Protein AF-A0A8W8IZL3-F1 (afdb_monomer)

Nearest PDB structures (foldseek):
  8f19-assembly1_A  TM=2.783E-01  e=1.083E+00  Saccharomyces cerevisiae S288C
  9b3i-assembly1_A  TM=2.124E-01  e=7.007E-01  Saccharomyces cerevisiae
  6hfb-assembly4_D  TM=1.134E-01  e=4.184E+00  Pyrococcus furiosus DSM 3638

Solvent-accessible surface area (backbone atoms only — not comparable to full-atom values): 39488 Å² total; per-residue (Å²): 141,80,86,89,91,83,90,83,90,90,88,88,89,90,81,82,88,85,79,88,83,83,83,82,68,82,67,65,68,55,75,71,63,83,76,70,88,82,84,86,87,81,86,83,81,78,89,73,80,86,48,70,66,59,55,48,54,50,51,50,52,51,50,55,50,51,56,55,50,58,67,62,63,80,74,78,86,88,89,88,86,81,87,88,87,90,86,82,87,85,84,88,87,82,81,86,76,86,74,83,71,80,81,79,74,75,74,49,56,58,71,61,47,42,66,69,61,51,48,66,63,55,52,52,51,46,51,51,41,45,70,77,39,69,93,42,55,64,60,40,53,50,49,55,32,48,53,39,24,63,68,32,30,64,24,82,75,94,53,61,71,52,78,97,53,64,93,55,59,71,42,71,64,48,50,66,70,43,50,52,55,54,49,50,57,58,70,73,48,54,69,69,52,53,41,50,50,50,55,48,45,55,55,50,34,57,50,38,54,69,76,71,34,28,50,62,18,38,49,29,44,47,49,54,50,26,64,73,46,41,63,52,59,58,77,50,47,69,61,53,52,53,52,39,60,76,29,61,92,40,60,61,57,33,44,33,52,53,41,67,50,41,57,21,21,81,80,36,63,60,46,27,48,50,39,38,61,73,59,33,51,73,42,43,73,40,73,93,50,22,61,58,50,52,53,51,52,52,50,46,61,70,72,50,81,75,63,74,84,38,57,50,75,39,46,67,68,60,48,50,52,49,49,44,52,60,49,68,44,82,80,48,55,70,68,59,36,53,54,48,57,71,51,39,64,60,54,52,48,28,35,66,54,43,62,100,83,66,46,49,63,67,47,40,60,64,48,47,79,67,42,47,80,86,50,45,72,67,36,52,65,58,45,53,58,51,50,49,50,26,45,52,73,35,75,63,34,56,58,54,46,63,75,41,36,90,84,33,30,37,28,46,26,51,53,47,47,51,48,62,75,39,33,91,76,46,58,78,62,40,59,60,70,60,51,53,49,50,43,51,54,51,52,52,53,50,51,55,35,43,77,71,68,51,64,81,45,71,33,41,65,54,35,58,52,43,43,52,53,44,52,49,65,70,67,58,68,83,72,60,57,67,59,54,51,49,49,52,53,50,51,53,50,48,53,54,52,47,43,45,70,76,26,99,39,72,88,64,12,66,65,50,44,53,32,52,79,70,45,47,52,61,50,49,53,55,49,48,55,50,51,51,52,53,49,50,52,50,51,55,49,46,71,61,46,50,59,58,53,49,52,54,48,46,70,61,47,50,62,56,52,53,51,48,50,55,51,51,53,52,50,51,51,50,52,53,60,73,42,42,68,59,52,52,52,49,50,53,51,50,52,53,48,53,53,51,47,40,75,73,36,61,71,60,39,53,57,53,50,51,52,49,50,54,50,48,54,53,50,52,56,50,51,51,52,51,51,54,51,51,54,51,52,49,54,51,51,52,54,43,46,59,48,55,74,72,64,62,73,94,47,72,66,61,55,49,50,51,49,51,53,51,50,53,53,51,48,56,53,49,61,56,58,62,68,74,79,115

InterPro domains:
  IPR019308 Transmembrane protein 214 [PF10151] (8-665)
  IPR019308 Transmembrane protein 214 [PTHR13448] (7-617)

Secondary structure (DSSP, 8-state):
-----------------PPPPPPPPTTHHHHTTTT-PPPPP-SPPP-----HHHHHHHHHHHHHHHHHHHHHHTT-------------------PPP------------HHHHHHT--HHHHHHHHHHHHHHSTT-HHHHHHHHHHHHHHHHTT-----TT-TTS-TTTTGGGS-HHHHHHHHHHHHHS-HHHHHHHHHHHHHHHHHHHHHT--SHHHHHHHHHHHHH-GGGGSTTHHHHHHHHHHHTT-HHHHHHHHHHHHGGGGT-HHHHHHHIIIIIHHHTTSTTTHHHHHHHHHHHHHH---GGGGTT-S-HHHHHHHHHHHHT-TTS-HHHHHHHHHHHHHHHHHHTTS-TTTHHHHHHHHHHTT--TT--HHHHHHHHHHHHHHHHH-TTHHHHHHHHGGG-HHHHHHHHHHHHHSHHHHTTTS-HHHHHHHHHHHHHHHHHHHHTT-TTSTTHHHHHHHHHHHHHHHH-----HHHHHHHHHHHHHHHHHHHHHHSSSGGG-HHHHHHHHTTHHHHHHHHHHHHHHHHHHHHHHHHHHHHHHHHHHHHHHHHHHHHHHHHHHHHHHHHHHHTHHHHHHHHHHHHHHHHHHHHH-HHHHHHHHHHHHHHHHHHHHHHHHHHHHHHHHHHHHHHHIIIIIHH----HHHHHHHHHHHHHHHHHHHHHHGGG--

Structure (mmCIF, N/CA/C/O backbone):
data_AF-A0A8W8IZL3-F1
#
_entry.id   AF-A0A8W8IZL3-F1
#
loop_
_atom_site.group_PDB
_atom_site.id
_atom_site.type_symbol
_atom_site.label_atom_id
_atom_site.label_alt_id
_atom_site.label_comp_id
_atom_site.label_asym_id
_atom_site.label_entity_id
_atom_site.label_seq_id
_atom_site.pdbx_PDB_ins_code
_atom_site.Cartn_x
_atom_site.Cartn_y
_atom_site.Cartn_z
_atom_site.occupancy
_atom_site.B_iso_or_equiv
_atom_site.auth_seq_id
_atom_site.auth_comp_id
_atom_site.auth_asym_id
_atom_site.auth_atom_id
_atom_site.pdbx_PDB_model_num
ATOM 1 N N . MET A 1 1 ? 20.128 43.482 61.074 1.00 32.09 1 MET A N 1
ATOM 2 C CA . MET A 1 1 ? 21.275 44.368 61.376 1.00 32.09 1 MET A CA 1
ATOM 3 C C . MET A 1 1 ? 22.000 43.708 62.544 1.00 32.09 1 MET A C 1
ATOM 5 O O . MET A 1 1 ? 21.309 43.408 63.503 1.00 32.09 1 MET A O 1
ATOM 9 N N . THR A 1 2 ? 23.278 43.331 62.495 1.00 29.78 2 THR A N 1
ATOM 10 C CA . THR A 1 2 ? 24.393 43.746 61.617 1.00 29.78 2 THR A CA 1
ATOM 11 C C . THR A 1 2 ? 25.266 42.569 61.126 1.00 29.78 2 THR A C 1
ATOM 13 O O . THR A 1 2 ? 25.444 41.579 61.823 1.00 29.78 2 THR A O 1
ATOM 16 N N . SER A 1 3 ? 25.778 42.724 59.897 1.00 27.72 3 SER A N 1
ATOM 17 C CA . SER A 1 3 ? 27.113 42.367 59.366 1.00 27.72 3 SER A CA 1
ATOM 18 C C . SER A 1 3 ? 28.039 41.435 60.172 1.00 27.72 3 SER A C 1
ATOM 20 O O . SER A 1 3 ? 28.447 41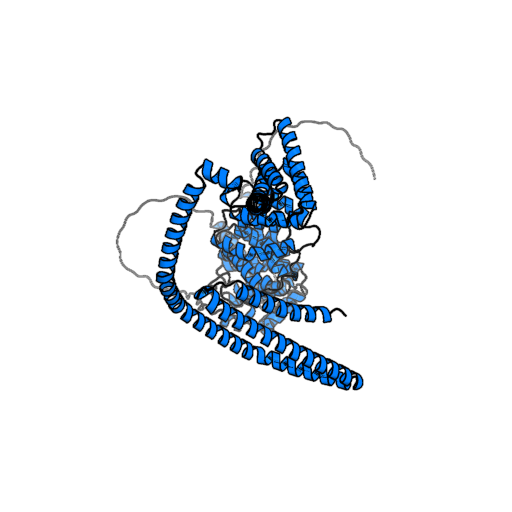.786 61.269 1.00 27.72 3 SER A O 1
ATOM 22 N N . THR A 1 4 ? 28.373 40.224 59.693 1.00 33.75 4 THR A N 1
ATOM 23 C CA . THR A 1 4 ? 29.357 39.847 58.629 1.00 33.75 4 THR A CA 1
ATOM 24 C C . THR A 1 4 ? 30.842 39.911 59.016 1.00 33.75 4 THR A C 1
ATOM 26 O O . THR A 1 4 ? 31.387 41.004 59.139 1.00 33.75 4 THR A O 1
ATOM 29 N N . ALA A 1 5 ? 31.522 38.755 58.990 1.00 29.02 5 ALA A N 1
ATOM 30 C CA . ALA A 1 5 ? 32.938 38.634 58.609 1.00 29.02 5 ALA A CA 1
ATOM 31 C C . ALA A 1 5 ? 33.285 37.203 58.126 1.00 29.02 5 ALA A C 1
ATOM 33 O O . ALA A 1 5 ? 32.922 36.212 58.756 1.00 29.02 5 ALA A O 1
ATOM 34 N N . SER A 1 6 ? 33.998 37.093 57.002 1.00 36.72 6 SER A N 1
ATOM 35 C CA . SER A 1 6 ? 34.707 35.900 56.485 1.00 36.72 6 SER A CA 1
ATOM 36 C C . SER A 1 6 ? 35.803 36.414 55.535 1.00 36.72 6 SER A C 1
ATOM 38 O O . SER A 1 6 ? 35.517 37.378 54.817 1.00 36.72 6 SER A O 1
ATOM 40 N N . PRO A 1 7 ? 37.052 35.891 55.558 1.00 43.69 7 PRO A N 1
ATOM 41 C CA . PRO A 1 7 ? 37.472 34.732 54.732 1.00 43.69 7 PRO A CA 1
ATOM 42 C C . PRO A 1 7 ? 38.509 33.831 55.497 1.00 43.69 7 PRO A C 1
ATOM 44 O O . PRO A 1 7 ? 38.447 33.833 56.719 1.00 43.69 7 PRO A O 1
ATOM 47 N N . HIS A 1 8 ? 39.443 33.009 54.963 1.00 30.61 8 HIS A N 1
ATOM 48 C CA . HIS A 1 8 ? 39.936 32.721 53.598 1.00 30.61 8 HIS A CA 1
ATOM 49 C C . HIS A 1 8 ? 40.542 31.282 53.476 1.00 30.61 8 HIS A C 1
ATOM 51 O O . HIS A 1 8 ? 41.447 30.947 54.223 1.00 30.61 8 HIS A O 1
ATOM 57 N N . TRP A 1 9 ? 40.024 30.477 52.533 1.00 29.19 9 TRP A N 1
ATOM 58 C CA . TRP A 1 9 ? 40.618 29.381 51.710 1.00 29.19 9 TRP A CA 1
ATOM 59 C C . TRP A 1 9 ? 41.798 28.465 52.139 1.00 29.19 9 TRP A C 1
ATOM 61 O O . TRP A 1 9 ? 42.863 28.946 52.496 1.00 29.19 9 TRP A O 1
ATOM 71 N N . GLU A 1 10 ? 41.684 27.166 51.777 1.00 27.61 10 GLU A N 1
ATOM 72 C CA . GLU A 1 10 ? 42.703 26.421 50.984 1.00 27.61 10 GLU A CA 1
ATOM 73 C C . GLU A 1 10 ? 42.078 25.247 50.161 1.00 27.61 10 GLU A C 1
ATOM 75 O O . GLU A 1 10 ? 40.933 24.852 50.393 1.00 27.61 10 GLU A O 1
ATOM 80 N N . VAL A 1 11 ? 42.804 24.729 49.153 1.00 34.41 11 VAL A N 1
ATOM 81 C CA . VAL A 1 11 ? 42.437 23.724 48.114 1.00 34.41 11 VAL A CA 1
ATOM 82 C C . VAL A 1 11 ? 43.750 22.998 47.684 1.00 34.41 11 VAL A C 1
ATOM 84 O O . VAL A 1 11 ? 44.806 23.591 47.843 1.00 34.41 11 VAL A O 1
ATOM 87 N N . VAL A 1 12 ? 43.875 21.773 47.131 1.00 31.30 12 VAL A N 1
ATOM 88 C CA . VAL A 1 12 ? 43.027 20.890 46.290 1.00 31.30 12 VAL A CA 1
ATOM 89 C C . VAL A 1 12 ? 43.443 19.407 46.472 1.00 31.30 12 VAL A C 1
ATOM 91 O O . VAL A 1 12 ? 44.615 19.131 46.705 1.00 31.30 12 VAL A O 1
ATOM 94 N N . GLY A 1 13 ? 42.559 18.424 46.216 1.00 27.67 13 GLY A N 1
ATOM 95 C CA . GLY A 1 13 ? 42.992 17.025 46.005 1.00 27.67 13 GLY A CA 1
ATOM 96 C C . GLY A 1 13 ? 41.948 16.076 45.385 1.00 27.67 13 GLY A C 1
ATOM 97 O O . GLY A 1 13 ? 40.943 15.759 46.011 1.00 27.67 13 GLY A O 1
ATOM 98 N N . LYS A 1 14 ? 42.186 15.568 44.161 1.00 31.62 14 LYS A N 1
ATOM 99 C CA . LYS A 1 14 ? 41.361 14.520 43.506 1.00 31.62 14 LYS A CA 1
ATOM 100 C C . LYS A 1 14 ? 41.957 13.120 43.729 1.00 31.62 14 LYS A C 1
ATOM 102 O O . LYS A 1 14 ? 43.124 12.920 43.411 1.00 31.62 14 LYS A O 1
ATOM 107 N N . GLY A 1 15 ? 41.152 12.113 44.106 1.00 26.86 15 GLY A N 1
ATOM 108 C CA . GLY A 1 15 ? 41.644 10.722 44.158 1.00 26.86 15 GLY A CA 1
ATOM 109 C C . GLY A 1 15 ? 40.639 9.591 44.463 1.00 26.86 15 GLY A C 1
ATOM 110 O O . GLY A 1 15 ? 40.450 9.238 45.613 1.00 26.86 15 GLY A O 1
ATOM 111 N N . LYS A 1 16 ? 40.119 8.944 43.403 1.00 25.67 16 LYS A N 1
ATOM 112 C CA . LYS A 1 16 ? 39.653 7.528 43.301 1.00 25.67 16 LYS A CA 1
ATOM 113 C C . LYS A 1 16 ? 38.610 6.932 44.293 1.00 25.67 16 LYS A C 1
ATOM 115 O O . LYS A 1 16 ? 38.909 6.608 45.430 1.00 25.67 16 LYS A O 1
ATOM 120 N N . LYS A 1 17 ? 37.469 6.523 43.702 1.00 33.47 17 LYS A N 1
ATOM 121 C CA . LYS A 1 17 ? 36.642 5.312 43.974 1.00 33.47 17 LYS A CA 1
ATOM 122 C C . LYS A 1 17 ? 36.338 4.929 45.444 1.00 33.47 17 LYS A C 1
ATOM 124 O O . LYS A 1 17 ? 37.098 4.176 46.047 1.00 33.47 17 LYS A O 1
ATOM 129 N N . SER A 1 18 ? 35.128 5.235 45.927 1.00 29.11 18 SER A N 1
ATOM 130 C CA . SER A 1 18 ? 34.517 4.536 47.077 1.00 29.11 18 SER A CA 1
ATOM 131 C C . SER A 1 18 ? 33.506 3.459 46.638 1.00 29.11 18 SER A C 1
ATOM 133 O O . SER A 1 18 ? 32.983 3.481 45.522 1.00 29.11 18 SER A O 1
ATOM 135 N N . LYS A 1 19 ? 33.287 2.466 47.511 1.00 31.59 19 LYS A N 1
ATOM 136 C CA . LYS A 1 19 ? 32.363 1.335 47.316 1.00 31.59 19 LYS A CA 1
ATOM 137 C C . LYS A 1 19 ? 30.987 1.618 47.939 1.00 31.59 19 LYS A C 1
ATOM 139 O O . LYS A 1 19 ? 30.849 2.459 48.820 1.00 31.59 19 LYS A O 1
ATOM 144 N N . ILE A 1 20 ? 30.000 0.843 47.491 1.00 33.03 20 ILE A N 1
ATOM 145 C CA . ILE A 1 20 ? 28.616 0.769 47.988 1.00 33.03 20 ILE A CA 1
ATOM 146 C C . ILE A 1 20 ? 28.566 0.589 49.525 1.00 33.03 20 ILE A C 1
ATOM 148 O O . ILE A 1 20 ? 29.239 -0.316 50.025 1.00 33.03 20 ILE A O 1
ATOM 152 N N . PRO A 1 21 ? 27.735 1.349 50.270 1.00 34.91 21 PRO A N 1
ATOM 153 C CA . PRO A 1 21 ? 27.419 1.056 51.669 1.00 34.91 21 PRO A CA 1
ATOM 154 C C . PRO A 1 21 ? 26.414 -0.101 51.790 1.00 34.91 21 PRO A C 1
ATOM 156 O O . PRO A 1 21 ? 25.404 -0.142 51.087 1.00 34.91 21 PRO A O 1
ATOM 159 N N . THR A 1 22 ? 26.660 -1.031 52.710 1.00 36.97 22 THR A N 1
ATOM 160 C CA . THR A 1 22 ? 25.746 -2.139 53.038 1.00 36.97 22 THR A CA 1
ATOM 161 C C . THR A 1 22 ? 24.501 -1.668 53.805 1.00 36.97 22 THR A C 1
ATOM 163 O O . THR A 1 22 ? 24.628 -0.819 54.688 1.00 36.97 22 THR A O 1
ATOM 166 N N . PRO A 1 23 ? 23.305 -2.234 53.545 1.00 39.16 23 PRO A N 1
ATOM 167 C CA . PRO A 1 23 ? 22.085 -1.875 54.265 1.00 39.16 23 PRO A CA 1
ATOM 168 C C . PRO A 1 23 ? 22.016 -2.485 55.676 1.00 39.16 23 PRO A C 1
ATOM 170 O O . PRO A 1 23 ? 22.427 -3.622 55.904 1.00 39.16 23 PRO A O 1
ATOM 173 N N . VAL A 1 24 ? 21.429 -1.724 56.604 1.00 44.66 24 VAL A N 1
ATOM 174 C CA . VAL A 1 24 ? 21.254 -2.067 58.028 1.00 44.66 24 VAL A CA 1
ATOM 175 C C . VAL A 1 24 ? 20.336 -3.284 58.232 1.00 44.66 24 VAL A C 1
ATOM 177 O O . VAL A 1 24 ? 19.382 -3.507 57.482 1.00 44.66 24 VAL A O 1
ATOM 180 N N . SER A 1 25 ? 20.622 -4.068 59.276 1.00 47.12 25 SER A N 1
ATOM 181 C CA . SER A 1 25 ? 19.934 -5.322 59.599 1.00 47.12 25 SER A CA 1
ATOM 182 C C . SER A 1 25 ? 18.458 -5.146 59.990 1.00 47.12 25 SER A C 1
ATOM 184 O O . SER A 1 25 ? 18.037 -4.170 60.609 1.00 47.12 25 SER A O 1
ATOM 186 N N . ARG A 1 26 ? 17.655 -6.171 59.680 1.00 46.00 26 ARG A N 1
ATOM 187 C CA . ARG A 1 26 ? 16.194 -6.227 59.881 1.00 46.00 26 ARG A CA 1
ATOM 188 C C . ARG A 1 26 ? 15.758 -6.196 61.359 1.00 46.00 26 ARG A C 1
ATOM 190 O O . ARG A 1 26 ? 14.568 -6.039 61.621 1.00 46.00 26 ARG A O 1
ATOM 197 N N . GLY A 1 27 ? 16.688 -6.367 62.303 1.00 51.66 27 GLY A N 1
ATOM 198 C CA . GLY A 1 27 ? 16.414 -6.414 63.745 1.00 51.66 27 GLY A CA 1
ATOM 199 C C . GLY A 1 27 ? 16.100 -5.053 64.376 1.00 51.66 27 GLY A C 1
ATOM 200 O O . GLY A 1 27 ? 15.169 -4.950 65.172 1.00 51.66 27 GLY A O 1
ATOM 201 N N . GLU A 1 28 ? 16.816 -3.994 63.994 1.00 49.75 28 GLU A N 1
ATOM 202 C CA . GLU A 1 28 ? 16.720 -2.689 64.673 1.00 49.75 28 GLU A CA 1
ATOM 203 C C . GLU A 1 28 ? 15.418 -1.945 64.349 1.00 49.75 28 GLU A C 1
ATOM 205 O O . GLU A 1 28 ? 14.858 -1.270 65.209 1.00 49.75 28 GLU A O 1
ATOM 210 N N . ARG A 1 29 ? 14.844 -2.166 63.158 1.00 50.16 29 ARG A N 1
ATOM 211 C CA . ARG A 1 29 ? 13.538 -1.593 62.786 1.00 50.16 29 ARG A CA 1
ATOM 212 C C . ARG A 1 29 ? 12.359 -2.126 63.605 1.00 50.16 29 ARG A C 1
ATOM 214 O O . ARG A 1 29 ? 11.333 -1.458 63.636 1.00 50.16 29 ARG A O 1
ATOM 221 N N . LYS A 1 30 ? 12.464 -3.295 64.255 1.00 48.78 30 LYS A N 1
ATOM 222 C CA . LYS A 1 30 ? 11.371 -3.811 65.102 1.00 48.78 30 LYS A CA 1
ATOM 223 C C . LYS A 1 30 ? 11.263 -3.065 66.433 1.00 48.78 30 LYS A C 1
ATOM 225 O O . LYS A 1 30 ? 10.156 -2.743 66.841 1.00 48.78 30 LYS A O 1
ATOM 230 N N . LYS A 1 31 ? 12.391 -2.709 67.059 1.00 50.41 31 LYS A N 1
ATOM 231 C CA . LYS A 1 31 ? 12.401 -2.011 68.360 1.00 50.41 31 LYS A CA 1
ATOM 232 C C . LYS A 1 31 ? 11.875 -0.570 68.310 1.00 50.41 31 LYS A C 1
ATOM 234 O O . LYS A 1 31 ? 11.581 -0.011 69.357 1.00 50.41 31 LYS A O 1
ATOM 239 N N . LEU A 1 32 ? 11.748 0.025 67.120 1.00 46.88 32 LEU A N 1
ATOM 240 C CA . LEU A 1 32 ? 11.253 1.396 66.944 1.00 46.88 32 LEU A CA 1
ATOM 241 C C . LEU A 1 32 ? 9.722 1.491 66.768 1.00 46.88 32 LEU A C 1
ATOM 243 O O . LEU A 1 32 ? 9.189 2.594 66.738 1.00 46.88 32 LEU A O 1
ATOM 247 N N . VAL A 1 33 ? 9.020 0.361 66.611 1.00 51.94 33 VAL A N 1
ATOM 248 C CA . VAL A 1 33 ? 7.571 0.329 66.311 1.00 51.94 33 VAL A CA 1
ATOM 249 C C . VAL A 1 33 ? 6.720 0.041 67.554 1.00 51.94 33 VAL A C 1
ATOM 251 O O . VAL A 1 33 ? 5.600 0.535 67.645 1.00 51.94 33 VAL A O 1
ATOM 254 N N . ASP A 1 34 ? 7.258 -0.671 68.547 1.00 47.38 34 ASP A N 1
ATOM 255 C CA . ASP A 1 34 ? 6.534 -1.044 69.778 1.00 47.38 34 ASP A CA 1
ATOM 256 C C . ASP A 1 34 ? 6.329 0.125 70.776 1.00 47.38 34 ASP A C 1
ATOM 258 O O . ASP A 1 34 ? 5.779 -0.073 71.856 1.00 47.38 34 ASP A O 1
ATOM 262 N N . GLY A 1 35 ? 6.771 1.346 70.440 1.00 46.81 35 GLY A N 1
ATOM 263 C CA . GLY A 1 35 ? 6.828 2.497 71.355 1.00 46.81 35 GLY A CA 1
ATOM 264 C C . GLY A 1 35 ? 5.778 3.602 71.166 1.00 46.81 35 GLY A C 1
ATOM 265 O O . GLY A 1 35 ? 5.921 4.651 71.789 1.00 46.81 35 GLY A O 1
ATOM 266 N N . MET A 1 36 ? 4.764 3.436 70.305 1.00 37.34 36 MET A N 1
ATOM 267 C CA . MET A 1 36 ? 3.754 4.483 70.047 1.00 37.34 36 MET A CA 1
ATOM 268 C C . MET A 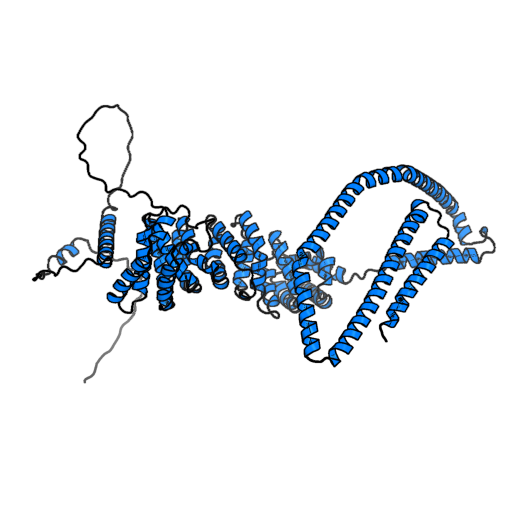1 36 ? 2.398 4.198 70.728 1.00 37.34 36 MET A C 1
ATOM 270 O O . MET A 1 36 ? 1.897 3.074 70.631 1.00 37.34 36 MET A O 1
ATOM 274 N N . PRO A 1 37 ? 1.773 5.194 71.392 1.00 34.50 37 PRO A N 1
ATOM 275 C CA . PRO A 1 37 ? 0.512 5.004 72.107 1.00 34.50 37 PRO A CA 1
ATOM 276 C C . PRO A 1 37 ? -0.683 4.861 71.152 1.00 34.50 37 PRO A C 1
ATOM 278 O O . PRO A 1 37 ? -0.765 5.527 70.119 1.00 34.50 37 PRO A O 1
ATOM 281 N N . LYS A 1 38 ? -1.637 3.999 71.522 1.00 33.19 38 LYS A N 1
ATOM 282 C CA . LYS A 1 38 ? -2.915 3.825 70.815 1.00 33.19 38 LYS A CA 1
ATOM 283 C C . LYS A 1 38 ? -3.965 4.781 71.378 1.00 33.19 38 LYS A C 1
ATOM 285 O O . LYS A 1 38 ? -4.075 4.917 72.591 1.00 33.19 38 LYS A O 1
ATOM 290 N N . VAL A 1 39 ? -4.761 5.378 70.495 1.00 33.31 39 VAL A N 1
ATOM 291 C CA . VAL A 1 39 ? -5.956 6.156 70.858 1.00 33.31 39 VAL A CA 1
ATOM 292 C C . VAL A 1 39 ? -7.161 5.216 70.913 1.00 33.31 39 VAL A C 1
ATOM 294 O O . VAL A 1 39 ? -7.345 4.393 70.014 1.00 33.31 39 VAL A O 1
ATOM 297 N N . GLU A 1 40 ? -7.969 5.323 71.966 1.00 30.75 40 GLU A N 1
ATOM 298 C CA . GLU A 1 40 ? -9.221 4.575 72.111 1.00 30.75 40 GLU A CA 1
ATOM 299 C C . GLU A 1 40 ? -10.346 5.208 71.276 1.00 30.75 40 GLU A C 1
ATOM 301 O O . GLU A 1 40 ? -10.502 6.428 71.244 1.00 30.75 40 GLU A O 1
ATOM 306 N N . HIS A 1 41 ? -11.163 4.376 70.625 1.00 31.86 41 HIS A N 1
ATOM 307 C CA . HIS A 1 41 ? -12.401 4.814 69.978 1.00 31.86 41 HIS A CA 1
ATOM 308 C C . HIS A 1 41 ? -13.590 4.606 70.922 1.00 31.86 41 HIS A C 1
ATOM 310 O O . HIS A 1 41 ? -13.892 3.473 71.293 1.00 31.86 41 HIS A O 1
ATOM 316 N N . TYR A 1 42 ? -14.301 5.690 71.235 1.00 33.25 42 TYR A N 1
ATOM 317 C CA . TYR A 1 42 ? -15.631 5.656 71.848 1.00 33.25 42 TYR A CA 1
ATOM 318 C C . TYR A 1 42 ? -16.724 6.010 70.825 1.00 33.25 42 TYR A C 1
ATOM 320 O O . TYR A 1 42 ? -16.460 6.695 69.839 1.00 33.25 42 TYR A O 1
ATOM 328 N N . ALA A 1 43 ? -17.953 5.591 71.152 1.00 30.34 43 ALA A N 1
ATOM 329 C CA . ALA A 1 43 ? -19.221 5.725 70.417 1.00 30.34 43 ALA A CA 1
ATOM 330 C C . ALA A 1 43 ? -19.477 4.697 69.280 1.00 30.34 43 ALA A C 1
ATOM 332 O O . ALA A 1 43 ? -18.586 4.405 68.482 1.00 30.34 43 ALA A O 1
ATOM 333 N N . PRO A 1 44 ? -20.697 4.115 69.207 1.00 40.22 44 PRO A N 1
ATOM 334 C CA . PRO A 1 44 ? -21.035 3.073 68.241 1.00 40.22 44 PRO A CA 1
ATOM 335 C C . PRO A 1 44 ? -21.328 3.652 66.851 1.00 40.22 44 PRO A C 1
ATOM 337 O O . PRO A 1 44 ? -22.000 4.674 66.716 1.00 40.22 44 PRO A O 1
ATOM 340 N N . ALA A 1 45 ? -20.868 2.959 65.810 1.00 31.12 45 ALA A N 1
ATOM 341 C CA . ALA A 1 45 ? -21.149 3.334 64.430 1.00 31.12 45 ALA A CA 1
ATOM 342 C C . ALA A 1 45 ? -22.644 3.185 64.099 1.00 31.12 45 ALA A C 1
ATOM 344 O O . ALA A 1 45 ? -23.247 2.136 64.344 1.00 31.12 45 ALA A O 1
ATOM 345 N N . LEU A 1 46 ? -23.216 4.218 63.478 1.00 34.03 46 LEU A N 1
ATOM 346 C CA . LEU A 1 46 ? -24.479 4.113 62.748 1.00 34.03 46 LEU A CA 1
ATOM 347 C C . LEU A 1 46 ? -24.335 3.054 61.642 1.00 34.03 46 LEU A C 1
ATOM 349 O O . LEU A 1 46 ? -23.294 2.977 60.988 1.00 34.03 46 LEU A O 1
ATOM 353 N N . GLN A 1 47 ? -25.372 2.243 61.415 1.00 39.16 47 GLN A N 1
ATOM 354 C CA . GLN A 1 47 ? -25.388 1.312 60.284 1.00 39.16 47 GLN A CA 1
ATOM 355 C C . GLN A 1 47 ? -25.501 2.083 58.964 1.00 39.16 47 GLN A C 1
ATOM 357 O O . GLN A 1 47 ? -26.597 2.422 58.520 1.00 39.16 47 GLN A O 1
ATOM 362 N N . GLU A 1 48 ? -24.369 2.325 58.311 1.00 40.75 48 GLU A N 1
ATOM 363 C CA . GLU A 1 48 ? -24.351 2.748 56.913 1.00 40.75 48 GLU A CA 1
ATOM 364 C C . GLU A 1 48 ? -24.825 1.603 56.005 1.00 40.75 48 GLU A C 1
ATOM 366 O O . GLU A 1 48 ? -24.328 0.475 56.080 1.00 40.75 48 GLU A O 1
ATOM 371 N N . SER A 1 49 ? -25.775 1.884 55.110 1.00 39.34 49 SER A N 1
ATOM 372 C CA . SER A 1 49 ? -26.176 0.931 54.073 1.00 39.34 49 SER A CA 1
ATOM 373 C C . SER A 1 49 ? -24.986 0.629 53.157 1.00 39.34 49 SER A C 1
ATOM 375 O O . SER A 1 49 ? -24.436 1.544 52.541 1.00 39.34 49 SER A O 1
ATOM 377 N N . SER A 1 50 ? -24.602 -0.645 53.042 1.00 38.34 50 SER A N 1
ATOM 378 C CA . SER A 1 50 ? -23.448 -1.084 52.250 1.00 38.34 50 SER A CA 1
ATOM 379 C C . SER A 1 50 ? -23.612 -0.765 50.760 1.00 38.34 50 SER A C 1
ATOM 381 O O . SER A 1 50 ? -24.226 -1.512 49.997 1.00 38.34 50 SER A O 1
ATOM 383 N N . THR A 1 51 ? -23.012 0.338 50.317 1.00 59.75 51 THR A N 1
ATOM 384 C CA . THR A 1 51 ? -22.911 0.669 48.893 1.00 59.75 51 THR A CA 1
ATOM 385 C C . THR A 1 51 ? -21.922 -0.268 48.189 1.00 59.75 51 THR A C 1
ATOM 387 O O . THR A 1 51 ? -20.948 -0.747 48.778 1.00 59.75 51 THR A O 1
ATOM 390 N N . LEU A 1 52 ? -22.140 -0.520 46.894 1.00 56.50 52 LEU A N 1
ATOM 391 C CA . LEU A 1 52 ? -21.259 -1.359 46.063 1.00 56.50 52 LEU A CA 1
ATOM 392 C C . LEU A 1 52 ? -19.800 -0.865 46.041 1.00 56.50 52 LEU A C 1
ATOM 394 O O . LEU A 1 52 ? -18.877 -1.673 45.938 1.00 56.50 52 LEU A O 1
ATOM 398 N N . PHE A 1 53 ? -19.586 0.440 46.220 1.00 49.12 53 PHE A N 1
ATOM 399 C CA . PHE A 1 53 ? -18.263 1.049 46.350 1.00 49.12 53 PHE A CA 1
ATOM 400 C C . PHE A 1 53 ? -17.486 0.532 47.574 1.00 49.12 53 PHE A C 1
ATOM 402 O O . PHE A 1 53 ? -16.296 0.233 47.466 1.00 49.12 53 PHE A O 1
ATOM 409 N N . ASN A 1 54 ? -18.159 0.317 48.711 1.00 57.91 54 ASN A N 1
ATOM 410 C CA . ASN A 1 54 ? -17.532 -0.271 49.898 1.00 57.91 54 ASN A CA 1
ATOM 411 C C . ASN A 1 54 ? -17.128 -1.734 49.649 1.00 57.91 54 ASN A C 1
ATOM 413 O O . ASN A 1 54 ? -16.045 -2.147 50.057 1.00 57.91 54 ASN A O 1
ATOM 417 N N . VAL A 1 55 ? -17.932 -2.497 48.896 1.00 64.81 55 VAL A N 1
ATOM 418 C CA . VAL A 1 55 ? -17.580 -3.867 48.469 1.00 64.81 55 VAL A CA 1
ATOM 419 C C . VAL A 1 55 ? -16.363 -3.865 47.534 1.00 64.81 55 VAL A C 1
ATOM 421 O O . VAL A 1 55 ? -15.504 -4.742 47.647 1.00 64.81 55 VAL A O 1
ATOM 424 N N . PHE A 1 56 ? -16.248 -2.875 46.642 1.00 58.44 56 PHE A N 1
ATOM 425 C CA . PHE A 1 56 ? -15.079 -2.704 45.775 1.00 58.44 56 PHE A CA 1
ATOM 426 C C . PHE A 1 56 ? -13.813 -2.382 46.583 1.00 58.44 56 PHE A C 1
ATOM 428 O O . PHE A 1 56 ? -12.829 -3.113 46.472 1.00 58.44 56 PHE A O 1
ATOM 435 N N . LEU A 1 57 ? -13.858 -1.366 47.454 1.00 62.34 57 LEU A N 1
ATOM 436 C CA . LEU A 1 57 ? -12.754 -1.008 48.353 1.00 62.34 57 LEU A CA 1
ATOM 437 C C . LEU A 1 57 ? -12.324 -2.187 49.235 1.00 62.34 57 LEU A C 1
ATOM 439 O O . LEU A 1 57 ? -11.132 -2.426 49.427 1.00 62.34 57 LEU A O 1
ATOM 443 N N . GLU A 1 58 ? -13.275 -2.964 49.754 1.00 67.56 58 GLU A N 1
ATOM 444 C CA . GLU A 1 58 ? -12.964 -4.124 50.584 1.00 67.56 58 GLU A CA 1
ATOM 445 C C . GLU A 1 58 ? -12.350 -5.274 49.763 1.00 67.56 58 GLU A C 1
ATOM 447 O O . GLU A 1 58 ? -11.414 -5.926 50.234 1.00 67.56 58 GLU A O 1
ATOM 452 N N . LYS A 1 59 ? -12.806 -5.497 48.518 1.00 66.56 59 LYS A N 1
ATOM 453 C CA . LYS A 1 59 ? -12.204 -6.452 47.565 1.00 66.56 59 LYS A CA 1
ATOM 454 C C . LYS A 1 59 ? -10.779 -6.028 47.194 1.00 66.56 59 LYS A C 1
ATOM 456 O O . LYS A 1 59 ? -9.881 -6.870 47.193 1.00 66.56 59 LYS A O 1
ATOM 461 N N . GLU A 1 60 ? -10.545 -4.738 46.964 1.00 60.41 60 GLU A N 1
ATOM 462 C CA . GLU A 1 60 ? -9.224 -4.184 46.659 1.00 60.41 60 GLU A CA 1
ATOM 463 C C . GLU A 1 60 ? -8.274 -4.292 47.865 1.00 60.41 60 GLU A C 1
ATOM 465 O O . GLU A 1 60 ? -7.151 -4.784 47.729 1.00 60.41 60 GLU A O 1
ATOM 470 N N . ARG A 1 61 ? -8.744 -3.967 49.079 1.00 66.31 61 ARG A N 1
ATOM 471 C CA . ARG A 1 61 ? -7.971 -4.115 50.326 1.00 66.31 61 ARG A CA 1
ATOM 472 C C . ARG A 1 61 ? -7.622 -5.579 50.619 1.00 66.31 61 ARG A C 1
ATOM 474 O O . ARG A 1 61 ? -6.480 -5.876 50.973 1.00 66.31 61 ARG A O 1
ATOM 481 N N . LYS A 1 62 ? -8.564 -6.507 50.407 1.00 66.44 62 LYS A N 1
ATOM 482 C CA . LYS A 1 62 ? -8.327 -7.963 50.489 1.00 66.44 62 LYS A CA 1
ATOM 483 C C . LYS A 1 62 ? -7.310 -8.430 49.439 1.00 66.44 62 LYS A C 1
ATOM 485 O O . LYS A 1 62 ? -6.437 -9.236 49.756 1.00 66.44 62 LYS A O 1
ATOM 490 N N . GLN A 1 63 ? -7.352 -7.891 48.219 1.00 59.25 63 GLN A N 1
ATOM 491 C CA . GLN A 1 63 ? -6.397 -8.230 47.158 1.00 59.25 63 GLN A CA 1
ATOM 492 C C . GLN A 1 63 ? -4.982 -7.679 47.437 1.00 59.25 63 GLN A C 1
ATOM 494 O O . GLN A 1 63 ? -3.994 -8.364 47.166 1.00 59.25 63 GLN A O 1
ATOM 499 N N . GLN A 1 64 ? -4.858 -6.492 48.041 1.00 61.53 64 GLN A N 1
ATOM 500 C CA . GLN A 1 64 ? -3.573 -5.959 48.516 1.00 61.53 64 GLN A CA 1
ATOM 501 C C . GLN A 1 64 ? -2.978 -6.820 49.646 1.00 61.53 64 GLN A C 1
ATOM 503 O O . GLN A 1 64 ? -1.782 -7.115 49.622 1.00 61.53 64 GLN A O 1
ATOM 508 N N . GLN A 1 65 ? -3.804 -7.291 50.588 1.00 63.44 65 GLN A N 1
ATOM 509 C CA . GLN A 1 65 ? -3.380 -8.207 51.657 1.00 63.44 65 GLN A CA 1
ATOM 510 C C . GLN A 1 65 ? -2.937 -9.578 51.113 1.00 63.44 65 GLN A C 1
ATOM 512 O O . GLN A 1 65 ? -1.862 -10.056 51.477 1.00 63.44 65 GLN A O 1
ATOM 517 N N . ALA A 1 66 ? -3.687 -10.166 50.175 1.00 64.00 66 ALA A N 1
ATOM 518 C CA . ALA A 1 66 ? -3.316 -11.427 49.527 1.00 64.00 66 ALA A CA 1
ATOM 519 C C . ALA A 1 66 ? -1.992 -11.317 48.741 1.00 64.00 66 ALA A C 1
ATOM 521 O O . ALA A 1 66 ? -1.126 -12.185 48.847 1.00 64.00 66 ALA A O 1
ATOM 522 N N . ASN A 1 67 ? -1.777 -10.213 48.014 1.00 56.22 67 ASN A N 1
ATOM 523 C CA . ASN A 1 67 ? -0.513 -9.950 47.315 1.00 56.22 67 ASN A CA 1
ATOM 524 C C . ASN A 1 67 ? 0.675 -9.730 48.273 1.00 56.22 67 ASN A C 1
ATOM 526 O O . ASN A 1 67 ? 1.818 -10.021 47.911 1.00 56.22 67 ASN A O 1
ATOM 530 N N . ALA A 1 68 ? 0.432 -9.228 49.489 1.00 58.81 68 ALA A N 1
ATOM 531 C CA . ALA A 1 68 ? 1.456 -9.116 50.525 1.00 58.81 68 ALA A CA 1
ATOM 532 C C . ALA A 1 68 ? 1.828 -10.489 51.122 1.00 58.81 68 ALA A C 1
ATOM 534 O O . ALA A 1 68 ? 3.012 -10.743 51.347 1.00 58.81 68 ALA A O 1
ATOM 535 N N . GLN A 1 69 ? 0.854 -11.388 51.311 1.00 53.59 69 GLN A N 1
ATOM 536 C CA . GLN A 1 69 ? 1.090 -12.766 51.768 1.00 53.59 69 GLN A CA 1
ATOM 537 C C . GLN A 1 69 ? 1.801 -13.621 50.708 1.00 53.59 69 GLN A C 1
ATOM 539 O O . GLN A 1 69 ? 2.818 -14.240 51.014 1.00 53.59 69 GLN A O 1
ATOM 544 N N . ALA A 1 70 ? 1.386 -13.557 49.438 1.00 50.34 70 ALA A N 1
ATOM 545 C CA . ALA A 1 70 ? 2.046 -14.287 48.348 1.00 50.34 70 ALA A CA 1
ATOM 546 C C . ALA A 1 70 ? 3.531 -13.893 48.158 1.00 50.34 70 ALA A C 1
ATOM 548 O O . ALA A 1 70 ? 4.356 -14.715 47.763 1.00 50.34 70 ALA A O 1
ATOM 549 N N . LYS A 1 71 ? 3.903 -12.645 48.492 1.00 46.22 71 LYS A N 1
ATOM 550 C CA . LYS A 1 71 ? 5.306 -12.181 48.525 1.00 46.22 71 LYS A CA 1
ATOM 551 C C . LYS A 1 71 ? 6.112 -12.672 49.735 1.00 46.22 71 LYS A C 1
ATOM 553 O O . LYS A 1 71 ? 7.337 -12.541 49.721 1.00 46.22 71 LYS A O 1
ATOM 558 N N . ALA A 1 72 ? 5.463 -13.187 50.778 1.00 46.31 72 ALA A N 1
ATOM 559 C CA . ALA A 1 72 ? 6.129 -13.777 51.938 1.00 46.31 72 ALA A CA 1
ATOM 560 C C . ALA A 1 72 ? 6.429 -15.272 51.728 1.00 46.31 72 ALA A C 1
ATOM 562 O O . ALA A 1 72 ? 7.486 -15.739 52.145 1.00 46.31 72 ALA A O 1
ATOM 563 N N . GLU A 1 73 ? 5.540 -15.995 51.044 1.00 42.06 73 GLU A N 1
ATOM 564 C CA . GLU A 1 73 ? 5.638 -17.449 50.829 1.00 42.06 73 GLU A CA 1
ATOM 565 C C . GLU A 1 73 ? 6.646 -17.838 49.731 1.00 42.06 73 GLU A C 1
ATOM 567 O O . GLU A 1 73 ? 7.239 -18.913 49.774 1.00 42.06 73 GLU A O 1
ATOM 572 N N . SER A 1 74 ? 6.939 -16.946 48.779 1.00 35.91 74 SER A N 1
ATOM 573 C CA . SER A 1 74 ? 7.849 -17.218 47.654 1.00 35.91 74 SER A CA 1
ATOM 574 C C . SER A 1 74 ? 9.350 -17.177 48.005 1.00 35.91 74 SER A C 1
ATOM 576 O O . SER A 1 74 ? 10.167 -16.838 47.144 1.00 35.91 74 SER A O 1
ATOM 578 N N . LYS A 1 75 ? 9.733 -17.436 49.263 1.00 33.53 75 LYS A N 1
ATOM 579 C CA . LYS A 1 75 ? 11.132 -17.342 49.723 1.00 33.53 75 LYS A CA 1
ATOM 580 C C . LYS A 1 75 ? 11.717 -18.590 50.376 1.00 33.53 75 LYS A C 1
ATOM 582 O O . LYS A 1 75 ? 12.876 -18.525 50.781 1.00 33.53 75 LYS A O 1
ATOM 587 N N . ASP A 1 76 ? 10.978 -19.698 50.420 1.00 35.81 76 ASP A N 1
ATOM 588 C CA . ASP A 1 76 ? 11.475 -20.945 51.007 1.00 35.81 76 ASP A CA 1
ATOM 589 C C . ASP A 1 76 ? 11.141 -22.178 50.149 1.00 35.81 76 ASP A C 1
ATOM 591 O O . ASP A 1 76 ? 10.111 -22.829 50.298 1.00 35.81 76 ASP A O 1
ATOM 595 N N . SER A 1 77 ? 12.007 -22.464 49.173 1.00 29.70 77 SER A N 1
ATOM 596 C CA . SER A 1 77 ? 12.203 -23.814 48.622 1.00 29.70 77 SER A CA 1
ATOM 597 C C . SER A 1 77 ? 13.443 -23.858 47.725 1.00 29.70 77 SER A C 1
ATOM 599 O O . SER A 1 77 ? 13.466 -23.327 46.616 1.00 29.70 77 SER A O 1
ATOM 601 N N . SER A 1 78 ? 14.494 -24.545 48.175 1.00 27.44 78 SER A N 1
ATOM 602 C CA . SER A 1 78 ? 15.521 -25.048 47.260 1.00 27.44 78 SER A CA 1
ATOM 603 C C . SER A 1 78 ? 16.141 -26.345 47.781 1.00 27.44 78 SER A C 1
ATOM 605 O O . SER A 1 78 ? 16.587 -26.375 48.925 1.00 27.44 78 SER A O 1
ATOM 607 N N . LYS A 1 79 ? 16.243 -27.325 46.867 1.00 29.92 79 LYS A N 1
ATOM 608 C CA . LYS A 1 79 ? 17.195 -28.458 46.782 1.00 29.92 79 LYS A CA 1
ATOM 609 C C . LYS A 1 79 ? 16.643 -29.902 46.841 1.00 29.92 79 LYS A C 1
ATOM 611 O O . LYS A 1 79 ? 16.424 -30.481 47.896 1.00 29.92 79 LYS A O 1
ATOM 616 N N . THR A 1 80 ? 16.718 -30.498 45.642 1.00 29.20 80 THR A N 1
ATOM 617 C CA . THR A 1 80 ? 17.263 -31.832 45.282 1.00 29.20 80 THR A CA 1
ATOM 618 C C . THR A 1 80 ? 16.407 -33.109 45.307 1.00 29.20 80 THR A C 1
ATOM 620 O O . THR A 1 80 ? 15.519 -33.305 46.124 1.00 29.20 80 THR A O 1
ATOM 623 N N . ASN A 1 81 ? 16.724 -33.962 44.320 1.00 26.66 81 ASN A N 1
ATOM 624 C CA . ASN A 1 81 ? 16.015 -35.163 43.859 1.00 26.66 81 ASN A CA 1
ATOM 625 C C . ASN A 1 81 ? 16.528 -36.458 44.521 1.00 26.66 81 ASN A C 1
ATOM 627 O O . ASN A 1 81 ? 17.682 -36.500 44.944 1.00 26.66 81 ASN A O 1
ATOM 631 N N . GLY A 1 82 ? 15.763 -37.561 44.433 1.00 25.05 82 GLY A N 1
ATOM 632 C CA . GLY A 1 82 ? 16.311 -38.906 44.682 1.00 25.05 82 GLY A CA 1
ATOM 633 C C . GLY A 1 82 ? 15.348 -40.105 44.591 1.00 25.05 82 GLY A C 1
ATOM 634 O O . GLY A 1 82 ? 14.856 -40.542 45.616 1.00 25.05 82 GLY A O 1
ATOM 635 N N . HIS A 1 83 ? 15.185 -40.664 43.382 1.00 28.03 83 HIS A N 1
ATOM 636 C CA . HIS A 1 83 ? 14.890 -42.075 43.025 1.00 28.03 83 HIS A CA 1
ATOM 637 C C . HIS A 1 83 ? 13.711 -42.904 43.615 1.00 28.03 83 HIS A C 1
ATOM 639 O O . HIS A 1 83 ? 13.223 -42.740 44.723 1.00 28.03 83 HIS A O 1
ATOM 645 N N . ALA A 1 84 ? 13.264 -43.844 42.773 1.00 29.09 84 ALA A N 1
ATOM 646 C CA . ALA A 1 84 ? 12.079 -44.697 42.882 1.00 29.09 84 ALA A CA 1
ATOM 647 C C . ALA A 1 84 ? 12.209 -45.934 43.800 1.00 29.09 84 ALA A C 1
ATOM 649 O O . ALA A 1 84 ? 13.291 -46.508 43.891 1.00 29.09 84 ALA A O 1
ATOM 650 N N . ASN A 1 85 ? 11.073 -46.459 44.297 1.00 26.73 85 ASN A N 1
ATOM 651 C CA . ASN A 1 85 ? 10.591 -47.797 43.889 1.00 26.73 85 ASN A CA 1
ATOM 652 C C . ASN A 1 85 ? 9.116 -48.091 44.270 1.00 26.73 85 ASN A C 1
ATOM 654 O O . ASN A 1 85 ? 8.480 -47.316 44.981 1.00 26.73 85 ASN A O 1
ATOM 658 N N . ALA A 1 86 ? 8.557 -49.189 43.746 1.00 30.59 86 ALA A N 1
ATOM 659 C CA . ALA A 1 86 ? 7.122 -49.521 43.771 1.00 30.59 86 ALA A CA 1
ATOM 660 C C . ALA A 1 86 ? 6.650 -50.411 44.947 1.00 30.59 86 ALA A C 1
ATOM 662 O O . ALA A 1 86 ? 7.397 -51.264 45.416 1.00 30.59 86 ALA A O 1
ATOM 663 N N . SER A 1 87 ? 5.363 -50.318 45.336 1.00 26.69 87 SER A N 1
ATOM 664 C CA . SER A 1 87 ? 4.565 -51.434 45.911 1.00 26.69 87 SER A CA 1
ATOM 665 C C . SER A 1 87 ? 3.044 -51.126 45.987 1.00 26.69 87 SER A C 1
ATOM 667 O O . SER A 1 87 ? 2.596 -50.055 45.583 1.00 26.69 87 SER A O 1
ATOM 669 N N . LYS A 1 88 ? 2.227 -52.130 46.361 1.00 27.80 88 LYS A N 1
ATOM 670 C CA . LYS A 1 88 ? 0.782 -52.280 46.047 1.00 27.80 88 LYS A CA 1
ATOM 671 C C . LYS A 1 88 ? -0.200 -51.751 47.134 1.00 27.80 88 LYS A C 1
ATOM 673 O O . LYS A 1 88 ? 0.169 -51.565 48.284 1.00 27.80 88 LYS A O 1
ATOM 678 N N . LYS A 1 89 ? -1.475 -51.585 46.722 1.00 26.39 89 LYS A N 1
ATOM 679 C CA . LYS A 1 89 ? -2.761 -51.431 47.483 1.00 26.39 89 LYS A CA 1
ATOM 680 C C . LYS A 1 89 ? -2.931 -52.419 48.684 1.00 26.39 89 LYS A C 1
ATOM 682 O O . LYS A 1 89 ? -2.205 -53.411 48.647 1.00 26.39 89 LYS A O 1
ATOM 687 N N . PRO A 1 90 ? -3.922 -52.290 49.630 1.00 34.81 90 PRO A N 1
ATOM 688 C CA . PRO A 1 90 ? -5.254 -51.629 49.504 1.00 34.81 90 PRO A CA 1
ATOM 689 C C . PRO A 1 90 ? -5.893 -50.895 50.741 1.00 34.81 90 PRO A C 1
ATOM 691 O O . PRO A 1 90 ? -5.379 -50.923 51.847 1.00 34.81 90 PRO A O 1
ATOM 694 N N . ALA A 1 91 ? -7.103 -50.338 50.509 1.00 24.97 91 ALA A N 1
ATOM 695 C CA . ALA A 1 91 ? -8.275 -50.171 51.417 1.00 24.97 91 ALA A CA 1
ATOM 696 C C . ALA A 1 91 ? -8.321 -49.141 52.595 1.00 24.97 91 ALA A C 1
ATOM 698 O O . ALA A 1 91 ? -7.808 -49.379 53.677 1.00 24.97 91 ALA A O 1
ATOM 699 N N . GLN A 1 92 ? -9.057 -48.032 52.356 1.00 27.34 92 GLN A N 1
ATOM 700 C CA . GLN A 1 92 ? -10.251 -47.469 53.068 1.00 27.34 92 GLN A CA 1
ATOM 701 C C . GLN A 1 92 ? -10.577 -47.777 54.564 1.00 27.34 92 GLN A C 1
ATOM 703 O O . GLN A 1 92 ? -10.189 -48.824 55.063 1.00 27.34 92 GLN A O 1
ATOM 708 N N . PRO A 1 93 ? -11.480 -47.005 55.243 1.00 32.12 93 PRO A N 1
ATOM 709 C CA . PRO A 1 93 ? -12.022 -45.654 54.956 1.00 32.12 93 PRO A CA 1
ATOM 710 C C . PRO A 1 93 ? -12.066 -44.690 56.180 1.00 32.12 93 PRO A C 1
ATOM 712 O O . PRO A 1 93 ? -12.268 -45.119 57.314 1.00 32.12 93 PRO A O 1
ATOM 715 N N . LYS A 1 94 ? -12.068 -43.359 55.968 1.00 25.39 94 LYS A N 1
ATOM 716 C CA . LYS A 1 94 ? -12.647 -42.401 56.945 1.00 25.39 94 LYS A CA 1
ATOM 717 C C . LYS A 1 94 ? -13.532 -41.336 56.283 1.00 25.39 94 LYS A C 1
ATOM 719 O O . LYS A 1 94 ? -13.247 -40.833 55.203 1.00 25.39 94 LYS A O 1
ATOM 724 N N . LYS A 1 95 ? -14.657 -41.086 56.960 1.00 27.44 95 LYS A N 1
ATOM 725 C CA . LYS A 1 95 ? -15.885 -40.391 56.539 1.00 27.44 95 LYS A CA 1
ATOM 726 C C . LYS A 1 95 ? -15.672 -39.046 55.823 1.00 27.44 95 LYS A C 1
ATOM 728 O O . LYS A 1 95 ? -14.948 -38.184 56.310 1.00 27.44 95 LYS A O 1
ATOM 733 N N . LYS A 1 96 ? -16.435 -38.834 54.741 1.00 24.44 96 LYS A N 1
ATOM 734 C CA . LYS A 1 96 ? -16.715 -37.498 54.189 1.00 24.44 96 LYS A CA 1
ATOM 735 C C . LYS A 1 96 ? -17.428 -36.651 55.248 1.00 24.44 96 LYS A C 1
ATOM 737 O O . LYS A 1 96 ? -18.502 -37.036 55.700 1.00 24.44 96 LYS A O 1
ATOM 742 N N . VAL A 1 97 ? -16.892 -35.472 55.548 1.00 30.56 97 VAL A N 1
ATOM 743 C CA . VAL A 1 97 ? -17.702 -34.325 55.975 1.00 30.56 97 VAL A CA 1
ATOM 744 C C . VAL A 1 97 ? -17.909 -33.476 54.728 1.00 30.56 97 VAL A C 1
ATOM 746 O O . VAL A 1 97 ? -16.938 -33.084 54.080 1.00 30.56 97 VAL A O 1
ATOM 749 N N . GLN A 1 98 ? -19.164 -33.236 54.350 1.00 27.75 98 GLN A N 1
ATOM 750 C CA . GLN A 1 98 ? -19.482 -32.329 53.253 1.00 27.75 98 GLN A CA 1
ATOM 751 C C . GLN A 1 98 ? -19.133 -30.900 53.682 1.00 27.75 98 GLN A C 1
ATOM 753 O O . GLN A 1 98 ? -19.844 -30.297 54.480 1.00 27.75 98 GLN A O 1
ATOM 758 N N . LYS A 1 99 ? -18.057 -30.338 53.124 1.00 28.77 99 LYS A N 1
ATOM 759 C CA . LYS A 1 99 ? -18.026 -28.896 52.883 1.00 28.77 99 LYS A CA 1
ATOM 760 C C . LYS A 1 99 ? -18.866 -28.651 51.638 1.00 28.77 99 LYS A C 1
ATOM 762 O O . LYS A 1 99 ? -18.531 -29.161 50.572 1.00 28.77 99 LYS A O 1
ATOM 767 N N . THR A 1 100 ? -19.950 -27.904 51.791 1.00 28.03 100 THR A N 1
ATOM 768 C CA . THR A 1 100 ? -20.695 -27.315 50.681 1.00 28.03 100 THR A CA 1
ATOM 769 C C . THR A 1 100 ? -19.756 -26.383 49.919 1.00 28.03 100 THR A C 1
ATOM 771 O O . THR A 1 100 ? -19.417 -25.295 50.380 1.00 28.03 100 THR A O 1
ATOM 774 N N . GLU A 1 101 ? -19.280 -26.850 48.768 1.00 29.22 101 GLU A N 1
ATOM 775 C CA . GLU A 1 101 ? -18.624 -26.003 47.777 1.00 29.22 101 GLU A CA 1
ATOM 776 C C . GLU A 1 101 ? -19.696 -25.046 47.219 1.00 29.22 101 GLU A C 1
ATOM 778 O O . GLU A 1 101 ? -20.800 -25.510 46.915 1.00 29.22 101 GLU A O 1
ATOM 783 N N . PRO A 1 102 ? -19.449 -23.725 47.130 1.00 36.12 102 PRO A N 1
ATOM 784 C CA . PRO A 1 102 ? -20.438 -22.806 46.578 1.00 36.12 102 PRO A CA 1
ATOM 785 C C . PRO A 1 102 ? -20.717 -23.173 45.119 1.00 36.12 102 PRO A C 1
ATOM 787 O O . PRO A 1 102 ? -19.781 -23.390 44.345 1.00 36.12 102 PRO A O 1
ATOM 790 N N . GLU A 1 103 ? -21.998 -23.242 44.744 1.00 32.28 103 GLU A N 1
ATOM 791 C CA . GLU A 1 103 ? -22.408 -23.606 43.388 1.00 32.28 103 GLU A CA 1
ATOM 792 C C . GLU A 1 103 ? -21.707 -22.728 42.346 1.00 32.28 103 GLU A C 1
ATOM 794 O O . GLU A 1 103 ? -21.958 -21.524 42.229 1.00 32.28 103 GLU A O 1
ATOM 799 N N . LYS A 1 104 ? -20.862 -23.354 41.522 1.00 38.12 104 LYS A N 1
ATOM 800 C CA . LYS A 1 104 ? -20.440 -22.762 40.255 1.00 38.12 104 LYS A CA 1
ATOM 801 C C . LYS A 1 104 ? -21.670 -22.695 39.358 1.00 38.12 104 LYS A C 1
ATOM 803 O O . LYS A 1 104 ? -22.037 -23.694 38.737 1.00 38.12 104 LYS A O 1
ATOM 808 N N . LYS A 1 105 ? -22.301 -21.517 39.305 1.00 46.34 105 LYS A N 1
ATOM 809 C CA . LYS A 1 105 ? -23.327 -21.196 38.306 1.00 46.34 105 LYS A CA 1
ATOM 810 C C . LYS A 1 105 ? -22.825 -21.639 36.929 1.00 46.34 105 LYS A C 1
ATOM 812 O O . LYS A 1 105 ? -21.659 -21.428 36.589 1.00 46.34 105 LYS A O 1
ATOM 817 N N . LYS A 1 106 ? -23.696 -22.295 36.157 1.00 47.53 106 LYS A N 1
ATOM 818 C CA . LYS A 1 106 ? -23.380 -22.693 34.778 1.00 47.53 106 LYS A CA 1
ATOM 819 C C . LYS A 1 106 ? -22.997 -21.437 33.976 1.00 47.53 106 LYS A C 1
ATOM 821 O O . LYS A 1 106 ? -23.616 -20.403 34.218 1.00 47.53 106 LYS A O 1
ATOM 826 N N . PRO A 1 107 ? -22.038 -21.508 33.032 1.00 56.88 107 PRO A N 1
ATOM 827 C CA . PRO A 1 107 ? -21.693 -20.361 32.198 1.00 56.88 107 PRO A CA 1
ATOM 828 C C . PRO A 1 107 ? -22.936 -19.848 31.465 1.00 56.88 107 PRO A C 1
ATOM 830 O O . PRO A 1 107 ? -23.520 -20.572 30.656 1.00 56.88 107 PRO A O 1
ATOM 833 N N . THR A 1 108 ? -23.360 -18.624 31.777 1.00 70.31 108 THR A N 1
ATOM 834 C CA . THR A 1 108 ? -24.482 -17.971 31.096 1.00 70.31 108 THR A CA 1
ATOM 835 C C . THR A 1 108 ? -24.063 -17.626 29.670 1.00 70.31 108 THR A C 1
ATOM 837 O O . THR A 1 108 ? -22.949 -17.145 29.449 1.00 70.31 108 THR A O 1
ATOM 840 N N . ASP A 1 109 ? -24.944 -17.856 28.695 1.00 85.06 109 ASP A N 1
ATOM 841 C CA . ASP A 1 109 ? -24.692 -17.401 27.330 1.00 85.06 109 ASP A CA 1
ATOM 842 C C . ASP A 1 109 ? -24.643 -15.865 27.263 1.00 85.06 109 ASP A C 1
ATOM 844 O O . ASP A 1 109 ? -25.438 -15.168 27.901 1.00 85.06 109 ASP A O 1
ATOM 848 N N . PHE A 1 110 ? -23.722 -15.342 26.451 1.00 87.38 110 PHE A N 1
ATOM 849 C CA . PHE A 1 110 ? -23.469 -13.908 26.323 1.00 87.38 110 PHE A CA 1
ATOM 850 C C . PHE A 1 110 ? -24.721 -13.127 25.897 1.00 87.38 110 PHE A C 1
ATOM 852 O O . PHE A 1 110 ? -24.974 -12.047 26.432 1.00 87.38 110 PHE A O 1
ATOM 859 N N . LEU A 1 111 ? -25.529 -13.660 24.971 1.00 88.19 111 LEU A N 1
ATOM 860 C CA . LEU A 1 111 ? -26.713 -12.950 24.475 1.00 88.19 111 LEU A CA 1
ATOM 861 C C . LEU A 1 111 ? -27.779 -12.811 25.564 1.00 88.19 111 LEU A C 1
ATOM 863 O O . LEU A 1 111 ? -28.408 -11.761 25.676 1.00 88.19 111 LEU A O 1
ATOM 867 N N . SER A 1 112 ? -27.933 -13.845 26.396 1.00 86.75 112 SER A N 1
ATOM 868 C CA . SER A 1 112 ? -28.849 -13.823 27.541 1.00 86.75 112 SER A CA 1
ATOM 869 C C . SER A 1 112 ? -28.372 -12.825 28.601 1.00 86.75 112 SER A C 1
ATOM 871 O O . SER A 1 112 ? -29.133 -11.955 29.015 1.00 86.75 112 SER A O 1
ATOM 873 N N . ALA A 1 113 ? -27.088 -12.880 28.970 1.00 88.94 113 ALA A N 1
ATOM 874 C CA . ALA A 1 113 ? -26.518 -12.010 29.999 1.00 88.94 113 ALA A CA 1
ATOM 875 C C . ALA A 1 113 ? -26.535 -10.516 29.615 1.00 88.94 113 ALA A C 1
ATOM 877 O O . ALA A 1 113 ? -26.772 -9.665 30.469 1.00 88.94 113 ALA A O 1
ATOM 878 N N . VAL A 1 114 ? -26.332 -10.171 28.335 1.00 90.94 114 VAL A N 1
ATOM 879 C CA . VAL A 1 114 ? -26.448 -8.776 27.868 1.00 90.94 114 VAL A CA 1
ATOM 880 C C . VAL A 1 114 ? -27.904 -8.300 27.840 1.00 90.94 114 VAL A C 1
ATOM 882 O O . VAL A 1 114 ? -28.162 -7.140 28.161 1.00 90.94 114 VAL A O 1
ATOM 885 N N . ALA A 1 115 ? -28.862 -9.171 27.508 1.00 89.00 115 ALA A N 1
ATOM 886 C CA . ALA A 1 115 ? -30.285 -8.821 27.498 1.00 89.00 115 ALA A CA 1
ATOM 887 C C . ALA A 1 115 ? -30.839 -8.491 28.901 1.00 89.00 115 ALA A C 1
ATOM 889 O O . ALA A 1 115 ? -31.790 -7.718 29.020 1.00 89.00 115 ALA A O 1
ATOM 890 N N . GLU A 1 116 ? -30.222 -9.015 29.965 1.00 90.38 116 GLU A N 1
ATOM 891 C CA . GLU A 1 116 ? -30.547 -8.673 31.358 1.00 90.38 116 GLU A CA 1
ATOM 892 C C . GLU A 1 116 ? -30.077 -7.261 31.778 1.00 90.38 116 GLU A C 1
ATOM 894 O O . GLU A 1 116 ? -30.508 -6.757 32.818 1.00 90.38 116 GLU A O 1
ATOM 899 N N . ILE A 1 117 ? -29.221 -6.589 30.992 1.00 91.94 117 ILE A N 1
ATOM 900 C CA . ILE A 1 117 ? -28.696 -5.250 31.311 1.00 91.94 117 ILE A CA 1
ATOM 901 C C . ILE A 1 117 ? -29.732 -4.174 30.957 1.00 91.94 117 ILE A C 1
ATOM 903 O O . ILE A 1 117 ? -29.792 -3.656 29.836 1.00 91.94 117 ILE A O 1
ATOM 907 N N . LYS A 1 118 ? -30.546 -3.813 31.952 1.00 92.81 118 LYS A N 1
ATOM 908 C CA . LYS A 1 118 ? -31.571 -2.766 31.859 1.00 92.81 118 LYS A CA 1
ATOM 909 C C . LYS A 1 118 ? -30.983 -1.361 31.995 1.00 92.81 118 LYS A C 1
ATOM 911 O O . LYS A 1 118 ? -29.936 -1.157 32.605 1.00 92.81 118 LYS A O 1
ATOM 916 N N . LYS A 1 119 ? -31.706 -0.377 31.449 1.00 93.62 119 LYS A N 1
ATOM 917 C CA . LYS A 1 119 ? -31.374 1.051 31.566 1.00 93.62 119 LYS A CA 1
ATOM 918 C C . LYS A 1 119 ? -31.414 1.497 33.030 1.00 93.62 119 LYS A C 1
ATOM 920 O O . LYS A 1 119 ? -30.493 2.159 33.488 1.00 93.62 119 LYS A O 1
ATOM 925 N N . ASP A 1 120 ? -32.442 1.063 33.751 1.00 92.00 120 ASP A N 1
ATOM 926 C CA . ASP A 1 120 ? -32.737 1.484 35.122 1.00 92.00 120 ASP A CA 1
ATOM 927 C C . ASP A 1 120 ? -31.619 1.072 36.102 1.00 92.00 120 ASP A C 1
ATOM 929 O O . ASP A 1 120 ? -31.272 1.845 36.992 1.00 92.00 120 ASP A O 1
ATOM 933 N N . ASP A 1 121 ? -30.980 -0.088 35.891 1.00 90.69 121 ASP A N 1
ATOM 934 C CA . ASP A 1 121 ? -29.784 -0.532 36.629 1.00 90.69 121 ASP A CA 1
ATOM 935 C C . ASP A 1 121 ? -28.610 0.450 36.449 1.00 90.69 121 ASP A C 1
ATOM 937 O O . ASP A 1 121 ? -27.938 0.812 37.417 1.00 90.69 121 ASP A O 1
ATOM 941 N N . LEU A 1 122 ? -28.364 0.889 35.208 1.00 93.12 122 LEU A N 1
ATOM 942 C CA . LEU A 1 122 ? -27.291 1.829 34.867 1.00 93.12 122 LEU A CA 1
ATOM 943 C C . LEU A 1 122 ? -27.592 3.244 35.384 1.00 93.12 122 LEU A C 1
ATOM 945 O O . LEU A 1 122 ? -26.682 3.921 35.855 1.00 93.12 122 LEU A O 1
ATOM 949 N N . GLU A 1 123 ? -28.849 3.692 35.315 1.00 93.75 123 GLU A N 1
ATOM 950 C CA . GLU A 1 123 ? -29.274 4.990 35.856 1.00 93.75 123 GLU A CA 1
ATOM 951 C C . GLU A 1 123 ? -29.206 5.016 37.383 1.00 93.75 123 GLU A C 1
ATOM 953 O O . GLU A 1 123 ? -28.731 5.998 37.948 1.00 93.75 123 GLU A O 1
ATOM 958 N N . SER A 1 124 ? -29.605 3.928 38.047 1.00 93.44 124 SER A N 1
ATOM 959 C CA . SER A 1 124 ? -29.519 3.794 39.506 1.00 93.44 124 SER A CA 1
ATOM 960 C C . SER A 1 124 ? -28.069 3.818 39.983 1.00 93.44 124 SER A C 1
ATOM 962 O O . SER A 1 124 ? -27.743 4.555 40.912 1.00 93.44 124 SER A O 1
ATOM 964 N N . ALA A 1 125 ? -27.180 3.072 39.316 1.00 90.94 125 ALA A N 1
ATOM 965 C CA . ALA A 1 125 ? -25.749 3.117 39.600 1.00 90.94 125 ALA A CA 1
ATOM 966 C C . ALA A 1 125 ? -25.187 4.530 39.388 1.00 90.94 125 ALA A C 1
ATOM 968 O O . ALA A 1 125 ? -24.639 5.108 40.321 1.00 90.94 125 ALA A O 1
ATOM 969 N N . LEU A 1 126 ? -25.421 5.129 38.213 1.00 93.44 126 LEU A N 1
ATOM 970 C CA . LEU A 1 126 ? -24.955 6.478 37.883 1.00 93.44 126 LEU A CA 1
ATOM 971 C C . LEU A 1 126 ? -25.460 7.541 38.870 1.00 93.44 126 LEU A C 1
ATOM 973 O O . LEU A 1 126 ? -24.714 8.461 39.198 1.00 93.44 126 LEU A O 1
ATOM 977 N N . ALA A 1 127 ? -26.702 7.438 39.349 1.00 93.50 127 ALA A N 1
ATOM 978 C CA . ALA A 1 127 ? -27.246 8.343 40.357 1.00 93.50 127 ALA A CA 1
ATOM 979 C C . ALA A 1 127 ? -26.482 8.233 41.687 1.00 93.50 127 ALA A C 1
ATOM 981 O O . ALA A 1 127 ? -26.104 9.258 42.256 1.00 93.50 127 ALA A O 1
ATOM 982 N N . ILE A 1 128 ? -26.180 7.010 42.139 1.00 92.88 128 ILE A N 1
ATOM 983 C CA . ILE A 1 128 ? -25.361 6.767 43.335 1.00 92.88 128 ILE A CA 1
ATOM 984 C C . ILE A 1 128 ? -23.957 7.360 43.141 1.00 92.88 128 ILE A C 1
ATOM 986 O O . ILE A 1 128 ? -23.516 8.153 43.974 1.00 92.88 128 ILE A O 1
ATOM 990 N N . THR A 1 129 ? -23.273 7.072 42.024 1.00 91.75 129 THR A N 1
ATOM 991 C CA . THR A 1 129 ? -21.922 7.605 41.773 1.00 91.75 129 THR A CA 1
ATOM 992 C C . THR A 1 129 ? -21.907 9.134 41.656 1.00 91.75 129 THR A C 1
ATOM 994 O O . THR A 1 129 ? -20.959 9.767 42.122 1.00 91.75 129 THR A O 1
ATOM 997 N N . LYS A 1 130 ? -22.952 9.746 41.074 1.00 93.19 130 LYS A N 1
ATOM 998 C CA . LYS A 1 130 ? -23.106 11.210 40.975 1.00 93.19 130 LYS A CA 1
ATOM 999 C C . LYS A 1 130 ? -23.271 11.880 42.339 1.00 93.19 130 LYS A C 1
ATOM 1001 O O . LYS A 1 130 ? -22.708 12.954 42.537 1.00 93.19 130 LYS A O 1
ATOM 1006 N N . VAL A 1 131 ? -23.993 11.252 43.271 1.00 94.75 131 VAL A N 1
ATOM 1007 C CA . VAL A 1 131 ? -24.145 11.745 44.651 1.00 94.75 131 VAL A CA 1
ATOM 1008 C C . VAL A 1 131 ? -22.854 11.560 45.452 1.00 94.75 131 VAL A C 1
ATOM 1010 O O . VAL A 1 131 ? -22.429 12.490 46.131 1.00 94.75 131 VAL A O 1
ATOM 1013 N N . SER A 1 132 ? -22.197 10.399 45.355 1.00 93.81 132 SER A N 1
ATOM 1014 C CA . SER A 1 132 ? -20.953 10.129 46.093 1.00 93.81 132 SER A CA 1
ATOM 1015 C C . SER A 1 132 ? -19.740 10.910 45.573 1.00 93.81 132 SER A C 1
ATOM 1017 O O . SER A 1 132 ? -18.849 11.230 46.355 1.00 93.81 132 SER A O 1
ATOM 1019 N N . PHE A 1 133 ? -19.691 11.230 44.274 1.00 92.69 133 PHE A N 1
ATOM 1020 C CA . PHE A 1 133 ? -18.564 11.929 43.646 1.00 92.69 133 PHE A CA 1
ATOM 1021 C C . PHE A 1 133 ? -19.026 13.058 42.703 1.00 92.69 133 PHE A C 1
ATOM 1023 O O . PHE A 1 133 ? -18.886 12.929 41.481 1.00 92.69 133 PHE A O 1
ATOM 1030 N N . PRO A 1 134 ? -19.565 14.179 43.221 1.00 90.69 134 PRO A N 1
ATOM 1031 C CA . PRO A 1 134 ? -20.027 15.292 42.392 1.00 90.69 134 PRO A CA 1
ATOM 1032 C C . PRO A 1 134 ? -18.921 15.843 41.477 1.00 90.69 134 PRO A C 1
ATOM 1034 O O . PRO A 1 134 ? -17.772 15.996 41.885 1.00 90.69 134 PRO A O 1
ATOM 1037 N N . GLY A 1 135 ? -19.261 16.121 40.216 1.00 88.31 135 GLY A N 1
ATOM 1038 C CA . GLY A 1 135 ? -18.334 16.616 39.187 1.00 88.31 135 GLY A CA 1
ATOM 1039 C C . GLY A 1 135 ? -17.283 15.620 38.665 1.00 88.31 135 GLY A C 1
ATOM 1040 O O . GLY A 1 135 ? -16.626 15.923 37.671 1.00 88.31 135 GLY A O 1
ATOM 1041 N N . ASN A 1 136 ? -17.111 14.435 39.265 1.00 93.12 136 ASN A N 1
ATOM 1042 C CA . ASN A 1 136 ? -16.056 13.496 38.868 1.00 93.12 136 ASN A CA 1
ATOM 1043 C C . ASN A 1 136 ? -16.528 12.488 37.803 1.00 93.12 136 ASN A C 1
ATOM 1045 O O . ASN A 1 136 ? -16.754 11.306 38.074 1.00 93.12 136 ASN A O 1
ATOM 1049 N N . ILE A 1 137 ? -16.630 12.972 36.564 1.00 93.69 137 ILE A N 1
ATOM 1050 C CA . ILE A 1 137 ? -17.100 12.203 35.400 1.00 93.69 137 ILE A CA 1
ATOM 1051 C C . ILE A 1 137 ? -16.254 10.939 35.159 1.00 93.69 137 ILE A C 1
ATOM 1053 O O . ILE A 1 137 ? -16.782 9.909 34.739 1.00 93.69 137 ILE A O 1
ATOM 1057 N N . GLU A 1 138 ? -14.953 10.970 35.472 1.00 93.44 138 GLU A N 1
ATOM 1058 C CA . GLU A 1 138 ? -14.078 9.801 35.328 1.00 93.44 138 GLU A CA 1
ATOM 1059 C C . GLU A 1 138 ? -14.513 8.642 36.236 1.00 93.44 138 GLU A C 1
ATOM 1061 O O . GLU A 1 138 ? -14.551 7.492 35.795 1.00 93.44 138 GLU A O 1
ATOM 1066 N N . VAL A 1 139 ? -14.868 8.933 37.492 1.00 94.50 139 VAL A N 1
ATOM 1067 C CA . VAL A 1 139 ? -15.343 7.919 38.444 1.00 94.50 139 VAL A CA 1
ATOM 1068 C C . VAL A 1 139 ? -16.703 7.368 38.013 1.00 94.50 139 VAL A C 1
ATOM 1070 O O . VAL A 1 139 ? -16.886 6.153 38.029 1.00 94.50 139 VAL A O 1
ATOM 1073 N N . TRP A 1 140 ? -17.617 8.218 37.532 1.00 95.81 140 TRP A N 1
ATOM 1074 C CA . TRP A 1 140 ? -18.922 7.786 37.006 1.00 95.81 140 TRP A CA 1
ATOM 1075 C C . TRP A 1 140 ? -18.771 6.810 35.832 1.00 95.81 140 TRP A C 1
ATOM 1077 O O . TRP A 1 140 ? -19.424 5.770 35.773 1.00 95.81 140 TRP A O 1
ATOM 1087 N N . LEU A 1 141 ? -17.866 7.124 34.903 1.00 96.31 141 LEU A N 1
ATOM 1088 C CA . LEU A 1 141 ? -17.596 6.297 33.732 1.00 96.31 141 LEU A CA 1
ATOM 1089 C C . LEU A 1 141 ? -16.879 4.982 34.091 1.00 96.31 141 LEU A C 1
ATOM 1091 O O . LEU A 1 141 ? -17.196 3.944 33.510 1.00 96.31 141 LEU A O 1
ATOM 1095 N N . LYS A 1 142 ? -15.971 4.988 35.077 1.00 95.94 142 LYS A N 1
ATOM 1096 C CA . LYS A 1 142 ? -15.345 3.762 35.613 1.00 95.94 142 LYS A CA 1
ATOM 1097 C C . LYS A 1 142 ? -16.344 2.836 36.303 1.00 95.94 142 LYS A C 1
ATOM 1099 O O . LYS A 1 142 ? -16.234 1.619 36.149 1.00 95.94 142 LYS A O 1
ATOM 1104 N N . ASP A 1 143 ? -17.300 3.389 37.043 1.00 94.06 143 ASP A N 1
ATOM 1105 C CA . ASP A 1 143 ? -18.334 2.614 37.735 1.00 94.06 143 ASP A CA 1
ATOM 1106 C C . ASP A 1 143 ? -19.272 1.936 36.721 1.00 94.06 143 ASP A C 1
ATOM 1108 O O . ASP A 1 143 ? -19.450 0.719 36.750 1.00 94.06 143 ASP A O 1
ATOM 1112 N N . LEU A 1 144 ? -19.731 2.677 35.702 1.00 96.00 144 LEU A N 1
ATOM 1113 C CA . LEU A 1 144 ? -20.496 2.123 34.575 1.00 96.00 144 LEU A CA 1
ATOM 1114 C C . LEU A 1 144 ? -19.738 1.006 33.827 1.00 96.00 144 LEU A C 1
ATOM 1116 O O . LEU A 1 144 ? -20.320 -0.039 33.530 1.00 96.00 144 LEU A O 1
ATOM 1120 N N . ALA A 1 145 ? -18.441 1.184 33.551 1.00 95.69 145 ALA A N 1
ATOM 1121 C CA . ALA A 1 145 ? -17.609 0.147 32.931 1.00 95.69 145 ALA A CA 1
ATOM 1122 C C . ALA A 1 145 ? -17.497 -1.114 33.809 1.00 95.69 145 ALA A C 1
ATOM 1124 O O . ALA A 1 145 ? -17.580 -2.242 33.316 1.00 95.69 145 ALA A O 1
ATOM 1125 N N . SER A 1 146 ? -17.340 -0.921 35.119 1.00 94.19 146 SER A N 1
ATOM 1126 C CA . SER A 1 146 ? -17.209 -2.002 36.099 1.00 94.19 146 SER A CA 1
ATOM 1127 C C . SER A 1 146 ? -18.524 -2.763 36.279 1.00 94.19 146 SER A C 1
ATOM 1129 O O . SER A 1 146 ? -18.513 -3.991 36.317 1.00 94.19 146 SER A O 1
ATOM 1131 N N . LEU A 1 147 ? -19.666 -2.069 36.285 1.00 93.88 147 LEU A N 1
ATOM 1132 C CA . LEU A 1 147 ? -21.000 -2.670 36.322 1.00 93.88 147 LEU A CA 1
ATOM 1133 C C . LEU A 1 147 ? -21.258 -3.566 35.100 1.00 93.88 147 LEU A C 1
ATOM 1135 O O . LEU A 1 147 ? -21.701 -4.705 35.261 1.00 93.88 147 LEU A O 1
ATOM 1139 N N . LEU A 1 148 ? -20.911 -3.102 33.891 1.00 93.88 148 LEU A N 1
ATOM 1140 C CA . LEU A 1 148 ? -20.959 -3.929 32.677 1.00 93.88 148 LEU A CA 1
ATOM 1141 C C . LEU A 1 148 ? -20.039 -5.156 32.784 1.00 93.88 148 LEU A C 1
ATOM 1143 O O . LEU A 1 148 ? -20.418 -6.247 32.362 1.00 93.88 148 LEU A O 1
ATOM 1147 N N . SER A 1 149 ? -18.841 -5.000 33.360 1.00 93.31 149 SER A N 1
ATOM 1148 C CA . SER A 1 149 ? -17.909 -6.116 33.559 1.00 93.31 149 SER A CA 1
ATOM 1149 C C . SER A 1 149 ? -18.423 -7.146 34.565 1.00 93.31 149 SER A C 1
ATOM 1151 O O . SER A 1 149 ? -18.277 -8.336 34.315 1.00 93.31 149 SER A O 1
ATOM 1153 N N . ILE A 1 150 ? -19.050 -6.722 35.667 1.00 92.44 150 ILE A N 1
ATOM 1154 C CA . ILE A 1 150 ? -19.613 -7.617 36.693 1.00 92.44 150 ILE A CA 1
ATOM 1155 C C . ILE A 1 150 ? -20.802 -8.405 36.130 1.00 92.44 150 ILE A C 1
ATOM 1157 O O . ILE A 1 150 ? -20.871 -9.621 36.295 1.00 92.44 150 ILE A O 1
ATOM 1161 N N . LYS A 1 151 ? -21.716 -7.740 35.409 1.00 90.94 151 LYS A N 1
ATOM 1162 C CA . LYS A 1 151 ? -22.879 -8.392 34.776 1.00 90.94 151 LYS A CA 1
ATOM 1163 C C . LYS A 1 151 ? -22.477 -9.463 33.751 1.00 90.94 151 LYS A C 1
ATOM 1165 O O . LYS A 1 151 ? -23.226 -10.412 33.547 1.00 90.94 151 LYS A O 1
ATOM 1170 N N . LEU A 1 152 ? -21.301 -9.331 33.129 1.00 91.50 152 LEU A N 1
ATOM 1171 C CA . LEU A 1 152 ? -20.812 -10.230 32.077 1.00 91.50 152 LEU A CA 1
ATOM 1172 C C . LEU A 1 152 ? -19.622 -11.113 32.505 1.00 91.50 152 LEU A C 1
ATOM 1174 O O . LEU A 1 152 ? -19.127 -11.880 31.683 1.00 91.50 152 LEU A O 1
ATOM 1178 N N . GLU A 1 153 ? -19.191 -11.060 33.773 1.00 88.44 153 GLU A N 1
ATOM 1179 C CA . GLU A 1 153 ? -17.945 -11.669 34.290 1.00 88.44 153 GLU A CA 1
ATOM 1180 C C . GLU A 1 153 ? -17.813 -13.166 33.944 1.00 88.44 153 GLU A C 1
ATOM 1182 O O . GLU A 1 153 ? -16.724 -13.638 33.616 1.00 88.44 153 GLU A O 1
ATOM 1187 N N . GLN A 1 154 ? -18.940 -13.890 33.953 1.00 86.69 154 GLN A N 1
ATOM 1188 C CA . GLN A 1 154 ? -19.033 -15.346 33.760 1.00 86.69 154 GLN A CA 1
ATOM 1189 C C . GLN A 1 154 ? -19.321 -15.785 32.307 1.00 86.69 154 GLN A C 1
ATOM 1191 O O . GLN A 1 154 ? -19.483 -16.979 32.052 1.00 86.69 154 GLN A O 1
ATOM 1196 N N . CYS A 1 155 ? -19.398 -14.853 31.349 1.00 85.88 155 CYS A N 1
ATOM 1197 C CA . CYS A 1 155 ? -19.692 -15.172 29.947 1.00 85.88 155 CYS A CA 1
ATOM 1198 C C . CYS A 1 155 ? -18.478 -15.818 29.248 1.00 85.88 155 CYS A C 1
ATOM 1200 O O . CYS A 1 155 ? -17.400 -15.214 29.237 1.00 85.88 155 CYS A O 1
ATOM 1202 N N . PRO A 1 156 ? -18.616 -16.988 28.596 1.00 82.00 156 PRO A N 1
ATOM 1203 C CA . PRO A 1 156 ? -17.504 -17.621 27.892 1.00 82.00 156 PRO A CA 1
ATOM 1204 C C . PRO A 1 156 ? -17.069 -16.791 26.671 1.00 82.00 156 PRO A C 1
ATOM 1206 O O . PRO A 1 156 ? -17.874 -16.456 25.801 1.00 82.00 156 PRO A O 1
ATOM 1209 N N . GLU A 1 157 ? -15.774 -16.485 26.584 1.00 80.25 157 GLU A N 1
ATOM 1210 C CA . GLU A 1 157 ? -15.169 -15.731 25.480 1.00 80.25 157 GLU A CA 1
ATOM 1211 C C . GLU A 1 157 ? -14.253 -16.653 24.648 1.00 80.25 157 GLU A C 1
ATOM 1213 O O . GLU A 1 157 ? -13.095 -16.860 25.014 1.00 80.25 157 GLU A O 1
ATOM 1218 N N . PRO A 1 158 ? -14.749 -17.256 23.548 1.00 63.34 158 PRO A N 1
ATOM 1219 C CA . PRO A 1 158 ? -13.986 -18.243 22.780 1.00 63.34 158 PRO A CA 1
ATOM 1220 C C . PRO A 1 158 ? -12.939 -17.633 21.833 1.00 63.34 158 PRO A C 1
ATOM 1222 O O . PRO A 1 158 ? -12.035 -18.345 21.401 1.00 63.34 158 PRO A O 1
ATOM 1225 N N . ASP A 1 159 ? -13.048 -16.344 21.485 1.00 77.06 159 ASP A N 1
ATOM 1226 C CA . ASP A 1 159 ? -12.126 -15.664 20.565 1.00 77.06 159 ASP A CA 1
ATOM 1227 C C . ASP A 1 159 ? -11.843 -14.210 21.005 1.00 77.06 159 ASP A C 1
ATOM 1229 O O . ASP A 1 159 ? -12.761 -13.384 20.965 1.00 77.06 159 ASP A O 1
ATOM 1233 N N . PRO A 1 160 ? -10.584 -13.851 21.341 1.00 75.31 160 PRO A N 1
ATOM 1234 C CA . PRO A 1 160 ? -10.192 -12.501 21.760 1.00 75.31 160 PRO A CA 1
ATOM 1235 C C . PRO A 1 160 ? -10.305 -11.417 20.671 1.00 75.31 160 PRO A C 1
ATOM 1237 O O . PRO A 1 160 ? -10.073 -10.240 20.961 1.00 75.31 160 PRO A O 1
ATOM 1240 N N . VAL A 1 161 ? -10.607 -11.776 19.419 1.00 78.69 161 VAL A N 1
ATOM 1241 C CA . VAL A 1 161 ? -10.848 -10.824 18.313 1.00 78.69 161 VAL A CA 1
ATOM 1242 C C . VAL A 1 161 ? -12.214 -10.972 17.657 1.00 78.69 161 VAL A C 1
ATOM 1244 O O . VAL A 1 161 ? -12.519 -10.217 16.738 1.00 78.69 161 VAL A O 1
ATOM 1247 N N . MET A 1 162 ? -13.059 -11.873 18.168 1.00 83.44 162 MET A N 1
ATOM 1248 C CA . MET A 1 162 ? -14.469 -12.000 17.781 1.00 83.44 162 MET A CA 1
ATOM 1249 C C . MET A 1 162 ? -14.654 -12.130 16.255 1.00 83.44 162 MET A C 1
ATOM 1251 O O . MET A 1 162 ? -15.493 -11.462 15.647 1.00 83.44 162 MET A O 1
ATOM 1255 N N . LYS A 1 163 ? -13.851 -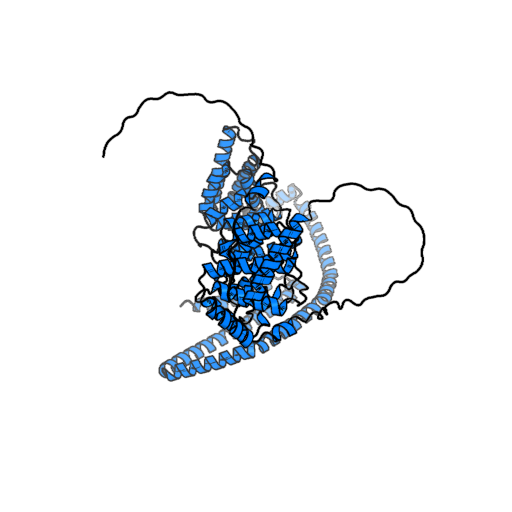12.993 15.618 1.00 77.38 163 LYS A N 1
ATOM 1256 C CA . LYS A 1 163 ? -13.906 -13.258 14.175 1.00 77.38 163 LYS A CA 1
ATOM 1257 C C . LYS A 1 163 ? -15.303 -13.698 13.751 1.00 77.38 163 LYS A C 1
ATOM 1259 O O . LYS A 1 163 ? -16.015 -14.391 14.478 1.00 77.38 163 LYS A O 1
ATOM 1264 N N . ASN A 1 164 ? -15.674 -13.316 12.531 1.00 79.75 164 ASN A N 1
ATOM 1265 C CA . ASN A 1 164 ? -16.969 -13.616 11.913 1.00 79.75 164 ASN A CA 1
ATOM 1266 C C . ASN A 1 164 ? -18.193 -13.061 12.679 1.00 79.75 164 ASN A C 1
ATOM 1268 O O . ASN A 1 164 ? -19.315 -13.510 12.447 1.00 79.75 164 ASN A O 1
ATOM 1272 N N . LYS A 1 165 ? -18.007 -12.082 13.576 1.00 85.81 165 LYS A N 1
ATOM 1273 C CA . LYS A 1 165 ? -19.096 -11.319 14.208 1.00 85.81 165 LYS A CA 1
ATOM 1274 C C . LYS A 1 165 ? -19.400 -10.020 13.436 1.00 85.81 165 LYS A C 1
ATOM 1276 O O . LYS A 1 165 ? -18.571 -9.578 12.638 1.00 85.81 165 LYS A O 1
ATOM 1281 N N . PRO A 1 166 ? -20.579 -9.398 13.644 1.00 85.31 166 PRO A N 1
ATOM 1282 C CA . PRO A 1 166 ? -20.887 -8.071 13.108 1.00 85.31 166 PRO A CA 1
ATOM 1283 C C . PRO A 1 166 ? -19.862 -7.011 13.537 1.00 85.31 166 PRO A C 1
ATOM 1285 O O . PRO A 1 166 ? -19.279 -7.112 14.612 1.00 85.31 166 PRO A O 1
ATOM 1288 N N . LYS A 1 167 ? -19.685 -5.956 12.730 1.00 82.75 167 LYS A N 1
ATOM 1289 C CA . LYS A 1 167 ? -18.682 -4.895 12.975 1.00 82.75 167 LYS A CA 1
ATOM 1290 C C . LYS A 1 167 ? -18.871 -4.162 14.307 1.00 82.75 167 LYS A C 1
ATOM 1292 O O . LYS A 1 167 ? -17.896 -3.740 14.923 1.00 82.75 167 LYS A O 1
ATOM 1297 N N . ASP A 1 168 ? -20.119 -4.065 14.752 1.00 86.62 168 ASP A N 1
ATOM 1298 C CA . ASP A 1 168 ? -20.510 -3.366 15.976 1.00 86.62 168 ASP A CA 1
ATOM 1299 C C . ASP A 1 168 ? -20.612 -4.315 17.188 1.00 86.62 168 ASP A C 1
ATOM 1301 O O . ASP A 1 168 ? -21.047 -3.911 18.263 1.00 86.62 168 ASP A O 1
ATOM 1305 N N . PHE A 1 169 ? -20.207 -5.582 17.047 1.00 90.25 169 PHE A N 1
ATOM 1306 C CA . PHE A 1 169 ? -20.127 -6.539 18.152 1.00 90.25 169 PHE A CA 1
ATOM 1307 C C . PHE A 1 169 ? -18.926 -6.211 19.065 1.00 90.25 169 PHE A C 1
ATOM 1309 O O . PHE A 1 169 ? -17.859 -5.880 18.541 1.00 90.25 169 PHE A O 1
ATOM 1316 N N . PRO A 1 170 ? -19.039 -6.340 20.404 1.00 92.44 170 PRO A N 1
ATOM 1317 C CA . PRO A 1 170 ? -20.202 -6.791 21.181 1.00 92.44 170 PRO A CA 1
ATOM 1318 C C . PRO A 1 170 ? -21.258 -5.709 21.477 1.00 92.44 170 PRO A C 1
ATOM 1320 O O . PRO A 1 170 ? -22.369 -6.059 21.877 1.00 92.44 170 PRO A O 1
ATOM 1323 N N . MET A 1 171 ? -20.949 -4.419 21.288 1.00 93.56 171 MET A N 1
ATOM 1324 C CA . MET A 1 171 ? -21.830 -3.292 21.646 1.00 93.56 171 MET A CA 1
ATOM 1325 C C . MET A 1 171 ? -23.243 -3.394 21.047 1.00 93.56 171 MET A C 1
ATOM 1327 O O . MET A 1 171 ? -24.203 -3.014 21.713 1.00 93.56 171 MET A O 1
ATOM 1331 N N . CYS A 1 172 ? -23.396 -3.940 19.838 1.00 91.56 172 CYS A N 1
ATOM 1332 C CA . CYS A 1 172 ? -24.676 -4.063 19.132 1.00 91.56 172 CYS A CA 1
ATOM 1333 C C . CYS A 1 172 ? -25.762 -4.861 19.874 1.00 91.56 172 CYS A C 1
ATOM 1335 O O . CYS A 1 172 ? -26.934 -4.727 19.535 1.00 91.56 172 CYS A O 1
ATOM 1337 N N . HIS A 1 173 ? -25.400 -5.682 20.866 1.00 92.19 173 HIS A N 1
ATOM 1338 C CA . HIS A 1 173 ? -26.370 -6.407 21.694 1.00 92.19 173 HIS A CA 1
ATOM 1339 C C . HIS A 1 173 ? -26.828 -5.620 22.930 1.00 92.19 173 HIS A C 1
ATOM 1341 O O . HIS A 1 173 ? -27.885 -5.925 23.479 1.00 92.19 173 HIS A O 1
ATOM 1347 N N . LEU A 1 174 ? -26.086 -4.590 23.356 1.00 94.06 174 LEU A N 1
ATOM 1348 C CA . LEU A 1 174 ? -26.538 -3.688 24.413 1.00 94.06 174 LEU A CA 1
ATOM 1349 C C . LEU A 1 174 ? -27.644 -2.782 23.857 1.00 94.06 174 LEU A C 1
ATOM 1351 O O . LEU A 1 174 ? -27.465 -2.160 22.808 1.00 94.06 174 LEU A O 1
ATOM 1355 N N . THR A 1 175 ? -28.775 -2.672 24.563 1.00 94.06 175 THR A N 1
ATOM 1356 C CA . THR A 1 175 ? -29.923 -1.887 24.075 1.00 94.06 175 THR A CA 1
ATOM 1357 C C . THR A 1 175 ? -29.547 -0.424 23.810 1.00 94.06 175 THR A C 1
ATOM 1359 O O . THR A 1 175 ? -28.771 0.169 24.563 1.00 94.06 175 THR A O 1
ATOM 1362 N N . ASN A 1 176 ? -30.133 0.191 22.775 1.00 93.62 176 ASN A N 1
ATOM 1363 C CA . ASN A 1 176 ? -29.841 1.588 22.417 1.00 93.62 176 ASN A CA 1
ATOM 1364 C C . ASN A 1 176 ? -30.043 2.546 23.605 1.00 93.62 176 ASN A C 1
ATOM 1366 O O . ASN A 1 176 ? -29.196 3.396 23.846 1.00 93.62 176 ASN A O 1
ATOM 1370 N N . LYS A 1 177 ? -31.082 2.334 24.431 1.00 94.25 177 LYS A N 1
ATOM 1371 C CA . LYS A 1 177 ? -31.327 3.119 25.656 1.00 94.25 177 LYS A CA 1
ATOM 1372 C C . LYS A 1 177 ? -30.136 3.093 26.627 1.00 94.25 177 LYS A C 1
ATOM 1374 O O . LYS A 1 177 ? -29.774 4.132 27.170 1.00 94.25 177 LYS A O 1
ATOM 1379 N N . CYS A 1 178 ? -29.523 1.925 26.826 1.00 95.44 178 CYS A N 1
ATOM 1380 C CA . CYS A 1 178 ? -28.331 1.766 27.662 1.00 95.44 178 CYS A CA 1
ATOM 1381 C C . CYS A 1 178 ? -27.090 2.387 27.003 1.00 95.44 178 CYS A C 1
ATOM 1383 O O . CYS A 1 178 ? -26.316 3.077 27.664 1.00 95.44 178 CYS A O 1
ATOM 1385 N N . GLN A 1 179 ? -26.913 2.187 25.691 1.00 96.00 179 GLN A N 1
ATOM 1386 C CA . GLN A 1 179 ? -25.810 2.803 24.955 1.00 96.00 179 GLN A CA 1
ATOM 1387 C C . GLN A 1 179 ? -25.869 4.336 25.004 1.00 96.00 179 GLN A C 1
ATOM 1389 O O . GLN A 1 179 ? -24.838 4.979 25.173 1.00 96.00 179 GLN A O 1
ATOM 1394 N N . ASP A 1 180 ? -27.050 4.928 24.836 1.00 95.94 180 ASP A N 1
ATOM 1395 C CA . ASP A 1 180 ? -27.217 6.376 24.704 1.00 95.94 180 ASP A CA 1
ATOM 1396 C C . ASP A 1 180 ? -27.056 7.109 26.040 1.00 95.94 180 ASP A C 1
ATOM 1398 O O . ASP A 1 180 ? -26.509 8.213 26.050 1.00 95.94 180 ASP A O 1
ATOM 1402 N N . LEU A 1 181 ? -27.412 6.458 27.156 1.00 96.50 181 LEU A N 1
ATOM 1403 C CA . LEU A 1 181 ? -27.071 6.890 28.515 1.00 96.50 181 LEU A CA 1
ATOM 1404 C C . LEU A 1 181 ? -25.549 6.930 28.732 1.00 96.50 181 LEU A C 1
ATOM 1406 O O . LEU A 1 181 ? -25.006 7.931 29.186 1.00 96.50 181 LEU A O 1
ATOM 1410 N N . ILE A 1 182 ? -24.829 5.864 28.367 1.00 96.50 182 ILE A N 1
ATOM 1411 C CA . ILE A 1 182 ? -23.365 5.834 28.519 1.00 96.50 182 ILE A CA 1
ATOM 1412 C C . ILE A 1 182 ? -22.718 6.879 27.591 1.00 96.50 182 ILE A C 1
ATOM 1414 O O . ILE A 1 182 ? -21.846 7.638 28.016 1.00 96.50 182 ILE A O 1
ATOM 1418 N N . LYS A 1 183 ? -23.190 6.993 26.340 1.00 96.00 183 LYS A N 1
ATOM 1419 C CA . LYS A 1 183 ? -22.736 8.021 25.386 1.00 96.00 183 LYS A CA 1
ATOM 1420 C C . LYS A 1 183 ? -23.020 9.445 25.874 1.00 96.00 183 LYS A C 1
ATOM 1422 O O . LYS A 1 183 ? -22.255 10.331 25.509 1.00 96.00 183 LYS A O 1
ATOM 1427 N N . SER A 1 184 ? -24.085 9.710 26.641 1.00 96.00 184 SER A N 1
ATOM 1428 C CA . SER A 1 184 ? -24.336 11.065 27.157 1.00 96.00 184 SER A CA 1
ATOM 1429 C C . SER A 1 184 ? -23.286 11.470 28.184 1.00 96.00 184 SER A C 1
ATOM 1431 O O . SER A 1 184 ? -22.673 12.517 28.006 1.00 96.00 184 SER A O 1
ATOM 1433 N N . VAL A 1 185 ? -22.976 10.597 29.146 1.00 95.75 185 VAL A N 1
ATOM 1434 C CA . VAL A 1 185 ? -21.917 10.850 30.140 1.00 95.75 185 VAL A CA 1
ATOM 1435 C C . VAL A 1 185 ? -20.536 10.952 29.475 1.00 95.75 185 VAL A C 1
ATOM 1437 O O . VAL A 1 185 ? -19.740 11.815 29.830 1.00 95.75 185 VAL A O 1
ATOM 1440 N N . ILE A 1 186 ? -20.256 10.143 28.444 1.00 96.50 186 ILE A N 1
ATOM 1441 C CA . ILE A 1 186 ? -19.012 10.249 27.654 1.00 96.50 186 ILE A CA 1
ATOM 1442 C C . ILE A 1 186 ? -18.881 11.618 26.959 1.00 96.50 186 ILE A C 1
ATOM 1444 O O . ILE A 1 186 ? -17.768 12.124 26.839 1.00 96.50 186 ILE A O 1
ATOM 1448 N N . ARG A 1 187 ? -19.986 12.235 26.512 1.00 95.38 187 ARG A N 1
ATOM 1449 C CA . ARG A 1 187 ? -19.971 13.577 25.891 1.00 95.38 187 ARG A CA 1
ATOM 1450 C C . ARG A 1 187 ? -19.737 14.715 26.890 1.00 95.38 187 ARG A C 1
ATOM 1452 O O . ARG A 1 187 ? -19.362 15.797 26.453 1.00 95.38 187 ARG A O 1
ATOM 1459 N N . GLU A 1 188 ? -19.967 14.489 28.183 1.00 94.06 188 GLU A N 1
ATOM 1460 C CA . GLU A 1 188 ? -19.717 15.471 29.250 1.00 94.06 188 GLU A CA 1
ATOM 1461 C C . GLU A 1 188 ? -18.223 15.532 29.645 1.00 94.06 188 GLU A C 1
ATOM 1463 O O . GLU A 1 188 ? -17.774 16.531 30.203 1.00 94.06 1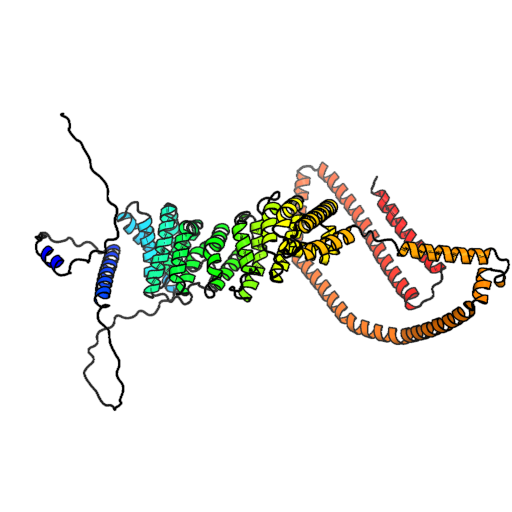88 GLU A O 1
ATOM 1468 N N . ALA A 1 189 ? -17.440 14.484 29.358 1.00 94.56 189 ALA A N 1
ATOM 1469 C CA . ALA A 1 189 ? -16.034 14.372 29.756 1.00 94.56 189 ALA A CA 1
ATOM 1470 C C . ALA A 1 189 ? -15.063 15.163 28.853 1.00 94.56 189 ALA A C 1
ATOM 1472 O O . ALA A 1 189 ? -15.260 15.272 27.640 1.00 94.56 189 ALA A O 1
ATOM 1473 N N . SER A 1 190 ? -13.951 15.640 29.430 1.00 94.00 190 SER A N 1
ATOM 1474 C CA . SER A 1 190 ? -12.847 16.229 28.657 1.00 94.00 190 SER A CA 1
ATOM 1475 C C . SER A 1 190 ? -12.084 15.161 27.862 1.00 94.00 190 SER A C 1
ATOM 1477 O O . SER A 1 190 ? -12.147 13.966 28.169 1.00 94.00 190 SER A O 1
ATOM 1479 N N . VAL A 1 191 ? -11.329 15.577 26.840 1.00 92.12 191 VAL A N 1
ATOM 1480 C CA . VAL A 1 191 ? -10.547 14.642 26.013 1.00 92.12 191 VAL A CA 1
ATOM 1481 C C . VAL A 1 191 ? -9.516 13.908 26.875 1.00 92.12 191 VAL A C 1
ATOM 1483 O O . VAL A 1 191 ? -9.440 12.686 26.818 1.00 92.12 191 VAL A O 1
ATOM 1486 N N . GLU A 1 192 ? -8.825 14.619 27.762 1.00 93.12 192 GLU A N 1
ATOM 1487 C CA . GLU A 1 192 ? -7.817 14.090 28.685 1.00 93.12 192 GLU A CA 1
ATOM 1488 C C . GLU A 1 192 ? -8.406 13.012 29.614 1.00 93.12 192 GLU A C 1
ATOM 1490 O O . GLU A 1 192 ? -7.792 11.959 29.822 1.00 93.12 192 GLU A O 1
ATOM 1495 N N . THR A 1 193 ? -9.630 13.228 30.118 1.00 94.62 193 THR A N 1
ATOM 1496 C CA . THR A 1 193 ? -10.378 12.221 30.885 1.00 94.62 193 THR A CA 1
ATOM 1497 C C . THR A 1 193 ? -10.656 10.977 30.042 1.00 94.62 193 THR A C 1
ATOM 1499 O O . THR A 1 193 ? -10.394 9.864 30.498 1.00 94.62 193 THR A O 1
ATOM 1502 N N . LEU A 1 194 ? -11.135 11.134 28.802 1.00 95.31 194 LEU A N 1
ATOM 1503 C CA . LEU A 1 194 ? -11.415 10.010 27.897 1.00 95.31 194 LEU A CA 1
ATOM 1504 C C . LEU A 1 194 ? -10.142 9.221 27.538 1.00 95.31 194 LEU A C 1
ATOM 1506 O O . LEU A 1 194 ? -10.176 7.993 27.455 1.00 95.31 194 LEU A O 1
ATOM 1510 N N . GLU A 1 195 ? -9.004 9.896 27.383 1.00 94.00 195 GLU A N 1
ATOM 1511 C CA . GLU A 1 195 ? -7.706 9.263 27.145 1.00 94.00 195 GLU A CA 1
ATOM 1512 C C . GLU A 1 195 ? -7.167 8.501 28.361 1.00 94.00 195 GLU A C 1
ATOM 1514 O O . GLU A 1 195 ? -6.483 7.482 28.221 1.00 94.00 195 GLU A O 1
ATOM 1519 N N . HIS A 1 196 ? -7.377 9.011 29.577 1.00 94.31 196 HIS A N 1
ATOM 1520 C CA . HIS A 1 196 ? -7.020 8.285 30.798 1.00 94.31 196 HIS A CA 1
ATOM 1521 C C . HIS A 1 196 ? -7.926 7.067 30.986 1.00 94.31 196 HIS A C 1
ATOM 1523 O O . HIS A 1 196 ? -7.442 5.958 31.217 1.00 94.31 196 HIS A O 1
ATOM 1529 N N . LEU A 1 197 ? -9.224 7.255 30.764 1.00 96.12 197 LEU A N 1
ATOM 1530 C CA . LEU A 1 197 ? -10.253 6.232 30.848 1.00 96.12 197 LEU A CA 1
ATOM 1531 C C . LEU A 1 197 ? -10.062 5.095 29.832 1.00 96.12 197 LEU A C 1
ATOM 1533 O O . LEU A 1 197 ? -10.240 3.937 30.210 1.00 96.12 197 LEU A O 1
ATOM 1537 N N . LEU A 1 198 ? -9.658 5.374 28.583 1.00 97.06 198 LEU A N 1
ATOM 1538 C CA . LEU A 1 198 ? -9.358 4.326 27.595 1.00 97.06 198 LEU A CA 1
ATOM 1539 C C . LEU A 1 198 ? -8.184 3.452 28.056 1.00 97.06 198 LEU A C 1
ATOM 1541 O O . LEU A 1 198 ? -8.311 2.228 28.115 1.00 97.06 198 LEU A O 1
ATOM 1545 N N . TYR A 1 199 ? -7.061 4.073 28.429 1.00 96.44 199 TYR A N 1
ATOM 1546 C CA . TYR A 1 199 ? -5.876 3.352 28.898 1.00 96.44 199 TYR A CA 1
ATOM 1547 C C . TYR A 1 199 ? -6.169 2.541 30.172 1.00 96.44 199 TYR A C 1
ATOM 1549 O O . TYR A 1 199 ? -5.800 1.366 30.272 1.00 96.44 199 TYR A O 1
ATOM 1557 N N . HIS A 1 200 ? -6.899 3.131 31.122 1.00 96.31 200 HIS A N 1
ATOM 1558 C CA . HIS A 1 200 ? -7.366 2.448 32.326 1.00 96.31 200 HIS A CA 1
ATOM 1559 C C . HIS A 1 200 ? -8.289 1.262 31.999 1.00 96.31 200 HIS A C 1
ATOM 1561 O O . HIS A 1 200 ? -8.096 0.172 32.528 1.00 96.31 200 HIS A O 1
ATOM 1567 N N . SER A 1 201 ? -9.251 1.427 31.089 1.00 97.12 201 SER A N 1
ATOM 1568 C CA . SER A 1 201 ? -10.175 0.348 30.711 1.00 97.12 201 SER A CA 1
ATOM 1569 C C . SER A 1 201 ? -9.447 -0.815 30.036 1.00 97.12 201 SER A C 1
ATOM 1571 O O . SER A 1 201 ? -9.708 -1.966 30.372 1.00 97.12 201 SER A O 1
ATOM 1573 N N . ILE A 1 202 ? -8.488 -0.540 29.142 1.00 96.75 202 ILE A N 1
ATOM 1574 C CA . ILE A 1 202 ? -7.668 -1.581 28.500 1.00 96.75 202 ILE A CA 1
ATOM 1575 C C . ILE A 1 202 ? -6.817 -2.317 29.546 1.00 96.75 202 ILE A C 1
ATOM 1577 O O . ILE A 1 202 ? -6.789 -3.547 29.566 1.00 96.75 202 ILE A O 1
ATOM 1581 N N . THR A 1 203 ? -6.131 -1.595 30.435 1.00 95.94 203 THR A N 1
ATOM 1582 C CA . THR A 1 203 ? -5.261 -2.215 31.453 1.00 95.94 203 THR A CA 1
ATOM 1583 C C . THR A 1 203 ? -6.048 -3.012 32.500 1.00 95.94 203 THR A C 1
ATOM 1585 O O . THR A 1 203 ? -5.641 -4.126 32.841 1.00 95.94 203 THR A O 1
ATOM 1588 N N . THR A 1 204 ? -7.211 -2.526 32.939 1.00 96.06 204 THR A N 1
ATOM 1589 C CA . THR A 1 204 ? -8.109 -3.262 33.844 1.00 96.06 204 THR A CA 1
ATOM 1590 C C . THR A 1 204 ? -8.719 -4.486 33.156 1.00 96.06 204 THR A C 1
ATOM 1592 O O . THR A 1 204 ? -8.666 -5.576 33.722 1.00 96.06 204 THR A O 1
ATOM 1595 N N . MET A 1 205 ? -9.162 -4.378 31.897 1.00 95.75 205 MET A N 1
ATOM 1596 C CA . MET A 1 205 ? -9.613 -5.526 31.095 1.00 95.75 205 MET A CA 1
ATOM 1597 C C . MET A 1 205 ? -8.542 -6.628 31.021 1.00 95.75 205 MET A C 1
ATOM 1599 O O . MET A 1 205 ? -8.835 -7.798 31.250 1.00 95.75 205 MET A O 1
ATOM 1603 N N . LEU A 1 206 ? -7.278 -6.270 30.770 1.00 94.62 206 LEU A N 1
ATOM 1604 C CA . LEU A 1 206 ? -6.158 -7.222 30.737 1.00 94.62 206 LEU A CA 1
ATOM 1605 C C . LEU A 1 206 ? -5.856 -7.868 32.102 1.00 94.62 206 LEU A C 1
ATOM 1607 O O . LEU A 1 206 ? -5.325 -8.984 32.144 1.00 94.62 206 LEU A O 1
ATOM 1611 N N . SER A 1 207 ? -6.183 -7.179 33.199 1.00 93.56 207 SER A N 1
ATOM 1612 C CA . SER A 1 207 ? -6.114 -7.698 34.570 1.00 93.56 207 SER A CA 1
ATOM 1613 C C . SER A 1 207 ? -7.233 -8.709 34.842 1.00 93.56 207 SER A C 1
ATOM 1615 O O . SER A 1 207 ? -6.961 -9.803 35.336 1.00 93.56 207 SER A O 1
ATOM 1617 N N . GLU A 1 208 ? -8.467 -8.422 34.423 1.00 91.31 208 GLU A N 1
ATOM 1618 C CA . GLU A 1 208 ? -9.597 -9.355 34.531 1.00 91.31 208 GLU A CA 1
ATOM 1619 C C . GLU A 1 208 ? -9.392 -10.607 33.659 1.00 91.31 208 GLU A C 1
ATOM 1621 O O . GLU A 1 208 ? -9.500 -11.733 34.152 1.00 91.31 208 GLU A O 1
ATOM 1626 N N . MET A 1 209 ? -8.903 -10.446 32.424 1.00 91.00 209 MET A N 1
ATOM 1627 C CA . MET A 1 209 ? -8.444 -11.563 31.580 1.00 91.00 209 MET A CA 1
ATOM 1628 C C . MET A 1 209 ? -7.293 -12.373 32.212 1.00 91.00 209 MET A C 1
ATOM 1630 O O . MET A 1 209 ? -7.025 -13.504 31.805 1.00 91.00 209 MET A O 1
ATOM 1634 N N . ASN A 1 210 ? -6.555 -11.814 33.181 1.00 89.31 210 ASN A N 1
ATOM 1635 C CA . ASN A 1 210 ? -5.537 -12.545 33.942 1.00 89.31 210 ASN A CA 1
ATOM 1636 C C . ASN A 1 210 ? -6.125 -13.360 35.101 1.00 89.31 210 ASN A C 1
ATOM 1638 O O . ASN A 1 210 ? -5.481 -14.311 35.534 1.00 89.31 210 ASN A O 1
ATOM 1642 N N . LYS A 1 211 ? -7.322 -13.005 35.576 1.00 90.69 211 LYS A N 1
ATOM 1643 C CA . LYS A 1 211 ? -8.093 -13.748 36.584 1.00 90.69 211 LYS A CA 1
ATOM 1644 C C . LYS A 1 211 ? -8.957 -14.858 35.966 1.00 90.69 211 LYS A C 1
ATOM 1646 O O . LYS A 1 211 ? -9.413 -15.733 36.691 1.00 90.69 211 LYS A O 1
ATOM 1651 N N . GLY A 1 212 ? -9.138 -14.842 34.641 1.00 86.94 212 GLY A N 1
ATOM 1652 C CA . GLY A 1 212 ? -10.011 -15.766 33.905 1.00 86.94 212 GLY A CA 1
ATOM 1653 C C . GLY A 1 212 ? -11.423 -15.223 33.659 1.00 86.94 212 GLY A C 1
ATOM 1654 O O . GLY A 1 212 ? -12.274 -15.964 33.178 1.00 86.94 212 GLY A O 1
ATOM 1655 N N . ASN A 1 213 ? -11.656 -13.946 33.969 1.00 89.69 213 ASN A N 1
ATOM 1656 C CA . ASN A 1 213 ? -12.932 -13.266 33.780 1.00 89.69 213 ASN A CA 1
ATOM 1657 C C . ASN A 1 213 ? -13.130 -12.839 32.317 1.00 89.69 213 ASN A C 1
ATOM 1659 O O . ASN A 1 213 ? -12.163 -12.546 31.605 1.00 89.69 213 ASN A O 1
ATOM 1663 N N . SER A 1 214 ? -14.391 -12.774 31.886 1.00 90.81 214 SER A N 1
ATOM 1664 C CA . SER A 1 214 ? -14.774 -12.324 30.543 1.00 90.81 214 SER A CA 1
ATOM 1665 C C . SER A 1 214 ? -14.407 -10.859 30.293 1.00 90.81 214 SER A C 1
ATOM 1667 O O . SER A 1 214 ? -14.613 -10.010 31.161 1.00 90.81 214 SER A O 1
ATOM 1669 N N . SER A 1 215 ? -13.923 -10.521 29.094 1.00 92.62 215 SER A N 1
ATOM 1670 C CA . SER A 1 215 ? -13.591 -9.128 28.753 1.00 92.62 215 SER A CA 1
ATOM 1671 C C . SER A 1 215 ? -14.764 -8.331 28.164 1.00 92.62 215 SER A C 1
ATOM 1673 O O . SER A 1 215 ? -14.650 -7.113 27.994 1.00 92.62 215 SER A O 1
ATOM 1675 N N . TYR A 1 216 ? -15.904 -8.975 27.872 1.00 92.81 216 TYR A N 1
ATOM 1676 C CA . TYR A 1 216 ? -17.015 -8.365 27.127 1.00 92.81 216 TYR A CA 1
ATOM 1677 C C . TYR A 1 216 ? -17.524 -7.036 27.704 1.00 92.81 216 TYR A C 1
ATOM 1679 O O . TYR A 1 216 ? -17.780 -6.117 26.928 1.00 92.81 216 TYR A O 1
ATOM 1687 N N . GLY A 1 217 ? -17.637 -6.891 29.030 1.00 94.06 217 GLY A N 1
ATOM 1688 C CA . GLY A 1 217 ? -18.114 -5.644 29.645 1.00 94.06 217 GLY A CA 1
ATOM 1689 C C . GLY A 1 217 ? -17.215 -4.445 29.336 1.00 94.06 217 GLY A C 1
ATOM 1690 O O . GLY A 1 217 ? -17.691 -3.422 28.839 1.00 94.06 217 GLY A O 1
ATOM 1691 N N . TYR A 1 218 ? -15.899 -4.605 29.515 1.00 96.19 218 TYR A N 1
ATOM 1692 C CA . TYR A 1 218 ? -14.930 -3.584 29.116 1.00 96.19 218 TYR A CA 1
ATOM 1693 C C . TYR A 1 218 ? -14.876 -3.394 27.597 1.00 96.19 218 TYR A C 1
ATOM 1695 O O . TYR A 1 218 ? -14.733 -2.259 27.156 1.00 96.19 218 TYR A O 1
ATOM 1703 N N . ARG A 1 219 ? -15.055 -4.441 26.776 1.00 94.62 219 ARG A N 1
ATOM 1704 C CA . ARG A 1 219 ? -15.122 -4.284 25.309 1.00 94.62 219 ARG A CA 1
ATOM 1705 C C . ARG A 1 219 ? -16.305 -3.434 24.854 1.00 94.62 219 ARG A C 1
ATOM 1707 O O . ARG A 1 219 ? -16.107 -2.552 24.025 1.00 94.62 219 ARG A O 1
ATOM 1714 N N . ILE A 1 220 ? -17.506 -3.666 25.396 1.00 95.81 220 ILE A N 1
ATOM 1715 C CA . ILE A 1 220 ? -18.699 -2.851 25.105 1.00 95.81 220 ILE A CA 1
ATOM 1716 C C . ILE A 1 220 ? -18.428 -1.389 25.478 1.00 95.81 220 ILE A C 1
ATOM 1718 O O . ILE A 1 220 ? -18.666 -0.486 24.677 1.00 95.81 220 ILE A O 1
ATOM 1722 N N . PHE A 1 221 ? -17.878 -1.159 26.672 1.00 97.19 221 PHE A N 1
ATOM 1723 C CA . PHE A 1 221 ? -17.549 0.176 27.158 1.00 97.19 221 PHE A CA 1
ATOM 1724 C C . PHE A 1 221 ? -16.485 0.885 26.301 1.00 97.19 221 PHE A C 1
ATOM 1726 O O . PHE A 1 221 ? -16.690 2.019 25.871 1.00 97.19 221 PHE A O 1
ATOM 1733 N N . ILE A 1 222 ? -15.378 0.207 25.987 1.00 97.00 222 ILE A N 1
ATOM 1734 C CA . ILE A 1 222 ? -14.302 0.723 25.128 1.00 97.00 222 ILE A CA 1
ATOM 1735 C C . ILE A 1 222 ? -14.834 1.037 23.726 1.00 97.00 222 ILE A C 1
ATOM 1737 O O . ILE A 1 222 ? -14.508 2.089 23.180 1.00 97.00 222 ILE A O 1
ATOM 1741 N N . GLN A 1 223 ? -15.688 0.181 23.157 1.00 95.69 223 GLN A N 1
ATOM 1742 C CA . GLN A 1 223 ? -16.305 0.411 21.850 1.00 95.69 223 GLN A CA 1
ATOM 1743 C C . GLN A 1 223 ? -17.187 1.668 21.857 1.00 95.69 223 GLN A C 1
ATOM 1745 O O . GLN A 1 223 ? -17.041 2.507 20.971 1.00 95.69 223 GLN A O 1
ATOM 1750 N N . LEU A 1 224 ? -18.020 1.866 22.888 1.00 96.50 224 LEU A N 1
ATOM 1751 C CA . LEU A 1 224 ? -18.798 3.101 23.081 1.00 96.50 224 LEU A CA 1
ATOM 1752 C C . LEU A 1 224 ? -17.897 4.343 23.202 1.00 96.50 224 LEU A C 1
ATOM 1754 O O . LEU A 1 224 ? -18.201 5.389 22.619 1.00 96.50 224 LEU A O 1
ATOM 1758 N N . LEU A 1 225 ? -16.775 4.218 23.915 1.00 95.94 225 LEU A N 1
ATOM 1759 C CA . LEU A 1 225 ? -15.786 5.275 24.127 1.00 95.94 225 LEU A CA 1
ATOM 1760 C C . LEU A 1 225 ? -15.131 5.709 22.805 1.00 95.94 225 LEU A C 1
ATOM 1762 O O . LEU A 1 225 ? -15.244 6.872 22.406 1.00 95.94 225 LEU A O 1
ATOM 1766 N N . VAL A 1 226 ? -14.527 4.772 22.065 1.00 95.25 226 VAL A N 1
ATOM 1767 C CA . VAL A 1 226 ? -13.861 5.088 20.790 1.00 95.25 226 VAL A CA 1
ATOM 1768 C C . VAL A 1 226 ? -14.851 5.370 19.656 1.00 95.25 226 VAL A C 1
ATOM 1770 O O . VAL A 1 226 ? -14.500 6.083 18.726 1.00 95.25 226 VAL A O 1
ATOM 1773 N N . TYR A 1 227 ? -16.111 4.919 19.724 1.00 94.44 227 TYR A N 1
ATOM 1774 C CA . TYR A 1 227 ? -17.147 5.348 18.765 1.00 94.44 227 TYR A CA 1
ATOM 1775 C C . TYR A 1 227 ? -17.609 6.780 19.047 1.00 94.44 227 TYR A C 1
ATOM 1777 O O . TYR A 1 227 ? -18.074 7.465 18.132 1.00 94.44 227 TYR A O 1
ATOM 1785 N N . SER A 1 228 ? -17.491 7.259 20.285 1.00 93.88 228 SER A N 1
ATOM 1786 C CA . SER A 1 228 ? -17.810 8.646 20.634 1.00 93.88 228 SER A CA 1
ATOM 1787 C C . SER A 1 228 ? -16.683 9.598 20.225 1.00 93.88 228 SER A C 1
ATOM 1789 O O . SER A 1 228 ? -16.962 10.651 19.652 1.00 93.88 228 SER A O 1
ATOM 1791 N N . LYS A 1 229 ? -15.415 9.211 20.432 1.00 93.81 229 LYS A N 1
ATOM 1792 C CA . LYS A 1 229 ? -14.241 10.010 20.042 1.00 93.81 229 LYS A CA 1
ATOM 1793 C C . LYS A 1 229 ? -13.092 9.121 19.518 1.00 93.81 229 LYS A C 1
ATOM 1795 O O . LYS A 1 229 ? -12.184 8.809 20.280 1.00 93.81 229 LYS A O 1
ATOM 1800 N N . PRO A 1 230 ? -13.071 8.746 18.222 1.00 93.50 230 PRO A N 1
ATOM 1801 C CA . PRO A 1 230 ? -12.084 7.798 17.678 1.00 93.50 230 PRO A CA 1
ATOM 1802 C C . PRO A 1 230 ? -10.610 8.198 17.853 1.00 93.50 230 PRO A C 1
ATOM 1804 O O . PRO A 1 230 ? -9.749 7.334 18.005 1.00 93.50 230 PRO A O 1
ATOM 1807 N N . SER A 1 231 ? -10.311 9.500 17.890 1.00 91.38 231 SER A N 1
ATOM 1808 C CA . SER A 1 231 ? -8.940 10.019 17.967 1.00 91.38 231 SER A CA 1
ATOM 1809 C C . SER A 1 231 ? -8.198 9.679 19.269 1.00 91.38 231 SER A C 1
ATOM 1811 O O . SER A 1 231 ? -6.972 9.683 19.270 1.00 91.38 231 SER A O 1
ATOM 1813 N N . ILE A 1 232 ? -8.898 9.356 20.367 1.00 94.62 232 ILE A N 1
ATOM 1814 C CA . ILE A 1 232 ? -8.266 9.037 21.669 1.00 94.62 232 ILE A CA 1
ATOM 1815 C C . ILE A 1 232 ? -7.440 7.736 21.642 1.00 94.62 232 ILE A C 1
ATOM 1817 O O . ILE A 1 232 ? -6.624 7.495 22.529 1.00 94.62 232 ILE A O 1
ATOM 1821 N N . ALA A 1 233 ? -7.617 6.894 20.617 1.00 94.19 233 ALA A N 1
ATOM 1822 C CA . ALA A 1 233 ? -6.788 5.706 20.407 1.00 94.19 233 ALA A CA 1
ATOM 1823 C C . ALA A 1 233 ? -5.336 6.043 19.994 1.00 94.19 233 ALA A C 1
ATOM 1825 O O . ALA A 1 233 ? -4.470 5.177 20.078 1.00 94.19 233 ALA A O 1
ATOM 1826 N N . LEU A 1 234 ? -5.066 7.288 19.576 1.00 93.12 234 LEU A N 1
ATOM 1827 C CA . LEU A 1 234 ? -3.776 7.750 19.036 1.00 93.12 234 LEU A CA 1
ATOM 1828 C C . LEU A 1 234 ? -2.977 8.631 20.005 1.00 93.12 234 LEU A C 1
ATOM 1830 O O . LEU A 1 234 ? -1.794 8.882 19.803 1.00 93.12 234 LEU A O 1
ATOM 1834 N N . THR A 1 235 ? -3.598 9.132 21.071 1.00 91.06 235 THR A N 1
ATOM 1835 C CA . THR A 1 235 ? -2.973 10.155 21.929 1.00 91.06 235 THR A CA 1
ATOM 1836 C C . THR A 1 235 ? -1.880 9.578 22.830 1.00 91.06 235 THR A C 1
ATOM 1838 O O . THR A 1 235 ? -0.934 10.267 23.201 1.00 91.06 235 THR A O 1
ATOM 1841 N N . LYS A 1 236 ? -1.977 8.279 23.142 1.00 93.25 236 LYS A N 1
ATOM 1842 C CA . LYS A 1 236 ? -1.037 7.526 23.987 1.00 93.25 236 LYS A CA 1
ATOM 1843 C C . LYS A 1 236 ? -0.332 6.396 23.232 1.00 93.25 236 LYS A C 1
ATOM 1845 O O . LYS A 1 236 ? 0.072 5.414 23.852 1.00 93.25 236 LYS A O 1
ATOM 1850 N N . THR A 1 237 ? -0.143 6.541 21.912 1.00 93.25 237 THR A N 1
ATOM 1851 C CA . THR A 1 237 ? 0.505 5.549 21.023 1.00 93.25 237 THR A CA 1
ATOM 1852 C C . THR A 1 237 ? 1.742 4.896 21.652 1.00 93.25 237 THR A C 1
ATOM 1854 O O . THR A 1 237 ? 1.827 3.671 21.686 1.00 93.25 237 THR A O 1
ATOM 1857 N N . GLN A 1 238 ? 2.662 5.674 22.236 1.00 94.69 238 GLN A N 1
ATOM 1858 C CA . GLN A 1 238 ? 3.877 5.133 22.862 1.00 94.69 238 GLN A CA 1
ATOM 1859 C C . GLN A 1 238 ? 3.582 4.181 24.043 1.00 94.69 238 GLN A C 1
ATOM 1861 O O . GLN A 1 238 ? 4.145 3.090 24.107 1.00 94.69 238 GLN A O 1
ATOM 1866 N N . GLN A 1 239 ? 2.644 4.536 24.928 1.00 95.38 239 GLN A N 1
ATOM 1867 C CA . GLN A 1 239 ? 2.239 3.683 26.055 1.00 95.38 239 GLN A CA 1
ATOM 1868 C C . GLN A 1 239 ? 1.526 2.412 25.564 1.00 95.38 239 GLN A C 1
ATOM 1870 O O . GLN A 1 239 ? 1.697 1.336 26.136 1.00 95.38 239 GLN A O 1
ATOM 1875 N N . TYR A 1 240 ? 0.759 2.503 24.472 1.00 95.44 240 TYR A N 1
ATOM 1876 C CA . TYR A 1 240 ? 0.135 1.334 23.847 1.00 95.44 240 TYR A CA 1
ATOM 1877 C C . TYR A 1 240 ? 1.165 0.395 23.196 1.00 95.44 240 TYR A C 1
ATOM 1879 O O . TYR A 1 240 ? 1.030 -0.822 23.319 1.00 95.44 240 TYR A O 1
ATOM 1887 N N . LEU A 1 241 ? 2.217 0.924 22.562 1.00 94.81 241 LEU A N 1
ATOM 1888 C CA . LEU A 1 241 ? 3.329 0.132 22.017 1.00 94.81 241 LEU A CA 1
ATOM 1889 C C . LEU A 1 241 ? 4.131 -0.576 23.125 1.00 94.81 241 LEU A C 1
ATOM 1891 O O . LEU A 1 241 ? 4.477 -1.753 22.988 1.00 94.81 241 LEU A O 1
ATOM 1895 N N . GLU A 1 242 ? 4.369 0.089 24.256 1.00 95.00 242 GLU A N 1
ATOM 1896 C CA . GLU A 1 242 ? 4.998 -0.505 25.447 1.00 95.00 242 GLU A CA 1
ATOM 1897 C C . GLU A 1 242 ? 4.127 -1.606 26.076 1.00 95.00 242 GLU A C 1
ATOM 1899 O O . GLU A 1 242 ? 4.623 -2.687 26.417 1.00 95.00 242 GLU A O 1
ATOM 1904 N N . LEU A 1 243 ? 2.810 -1.390 26.156 1.00 94.31 243 LEU A N 1
ATOM 1905 C CA . LEU A 1 243 ? 1.844 -2.387 26.623 1.00 94.31 243 LEU A CA 1
ATOM 1906 C C . LEU A 1 243 ? 1.777 -3.610 25.686 1.00 94.31 243 LEU A C 1
ATOM 1908 O O . LEU A 1 243 ? 1.768 -4.751 26.155 1.00 94.31 243 LEU A O 1
ATOM 1912 N N . LEU A 1 244 ? 1.791 -3.395 24.365 1.00 94.31 244 LEU A N 1
ATOM 1913 C CA . LEU A 1 244 ? 1.862 -4.464 23.361 1.00 94.31 244 LEU A CA 1
ATOM 1914 C C . LEU A 1 244 ? 3.160 -5.268 23.471 1.00 94.31 244 LEU A C 1
ATOM 1916 O O . LEU A 1 244 ? 3.113 -6.497 23.423 1.00 94.31 244 LEU A O 1
ATOM 1920 N N . THR A 1 245 ? 4.293 -4.592 23.676 1.00 92.06 245 THR A N 1
ATOM 1921 C CA . THR A 1 245 ? 5.608 -5.225 23.869 1.00 92.06 245 THR A CA 1
ATOM 1922 C C . THR A 1 245 ? 5.620 -6.074 25.146 1.00 92.06 245 THR A C 1
ATOM 1924 O O . THR A 1 245 ? 6.019 -7.237 25.124 1.00 92.06 245 THR A O 1
ATOM 1927 N N . THR A 1 246 ? 5.070 -5.545 26.245 1.00 92.44 246 THR A N 1
ATOM 1928 C CA . THR A 1 246 ? 4.936 -6.243 27.539 1.00 92.44 246 THR A CA 1
ATOM 1929 C C . THR A 1 246 ? 4.082 -7.512 27.432 1.00 92.44 246 THR A C 1
ATOM 1931 O O . THR A 1 246 ? 4.316 -8.504 28.129 1.00 92.44 246 THR A O 1
ATOM 1934 N N . HIS A 1 247 ? 3.095 -7.514 26.535 1.00 88.75 247 HIS A N 1
ATOM 1935 C CA . HIS A 1 247 ? 2.200 -8.644 26.316 1.00 88.75 247 HIS A CA 1
ATOM 1936 C C . HIS A 1 247 ? 2.550 -9.524 25.111 1.00 88.75 247 HIS A C 1
ATOM 1938 O O . HIS A 1 247 ? 1.844 -10.510 24.911 1.00 88.75 247 HIS A O 1
ATOM 1944 N N . GLN A 1 248 ? 3.641 -9.265 24.374 1.00 84.69 248 GLN A N 1
ATOM 1945 C CA . GLN A 1 248 ? 3.952 -9.897 23.076 1.00 84.69 248 GLN A CA 1
ATOM 1946 C C . GLN A 1 248 ? 3.899 -11.438 23.080 1.00 84.69 248 GLN A C 1
ATOM 1948 O O . GLN A 1 248 ? 3.467 -12.049 22.104 1.00 84.69 248 GLN A O 1
ATOM 1953 N N . ASN A 1 249 ? 4.263 -12.072 24.200 1.00 86.50 249 ASN A N 1
ATOM 1954 C CA . ASN A 1 249 ? 4.242 -13.532 24.377 1.00 86.50 249 ASN A CA 1
ATOM 1955 C C . ASN A 1 249 ? 2.857 -14.115 24.745 1.00 86.50 249 ASN A C 1
ATOM 1957 O O . ASN A 1 249 ? 2.711 -15.326 24.887 1.00 86.50 249 ASN A O 1
ATOM 1961 N N . LYS A 1 250 ? 1.831 -13.277 24.934 1.00 90.88 250 LYS A N 1
ATOM 1962 C CA . LYS A 1 250 ? 0.462 -13.653 25.324 1.00 90.88 250 LYS A CA 1
ATOM 1963 C C . LYS A 1 250 ? -0.513 -13.242 24.221 1.00 90.88 250 LYS A C 1
ATOM 1965 O O . LYS A 1 250 ? -1.244 -12.264 24.369 1.00 90.88 250 LYS A O 1
ATOM 1970 N N . LEU A 1 251 ? -0.537 -14.011 23.128 1.00 90.88 251 LEU A N 1
ATOM 1971 C CA . LEU A 1 251 ? -1.280 -13.683 21.902 1.00 90.88 251 LEU A CA 1
ATOM 1972 C C . LEU A 1 251 ? -2.721 -13.167 22.140 1.00 90.88 251 LEU A C 1
ATOM 1974 O O . LEU A 1 251 ? -3.023 -12.096 21.615 1.00 90.88 251 LEU A O 1
ATOM 1978 N N . PRO A 1 252 ? -3.584 -13.795 22.974 1.00 91.56 252 PRO A N 1
ATOM 1979 C CA . PRO A 1 252 ? -4.935 -13.277 23.223 1.00 91.56 252 PRO A CA 1
ATOM 1980 C C . PRO A 1 252 ? -4.976 -11.849 23.783 1.00 91.56 252 PRO A C 1
ATOM 1982 O O . PRO A 1 252 ? -5.891 -11.092 23.473 1.00 91.56 252 PRO A O 1
ATOM 1985 N N . ARG A 1 253 ? -3.972 -11.448 24.574 1.00 92.06 253 ARG A N 1
ATOM 1986 C CA . ARG A 1 253 ? -3.881 -10.102 25.161 1.00 92.06 253 ARG A CA 1
ATOM 1987 C C . ARG A 1 253 ? -3.425 -9.072 24.139 1.00 92.06 253 ARG A C 1
ATOM 1989 O O . ARG A 1 253 ? -4.073 -8.040 24.022 1.00 92.06 253 ARG A O 1
ATOM 1996 N N . CYS A 1 254 ? -2.391 -9.374 23.349 1.00 93.75 254 CYS A N 1
ATOM 1997 C CA . CYS A 1 254 ? -1.989 -8.514 22.228 1.00 93.75 254 CYS A CA 1
ATOM 1998 C C . CYS A 1 254 ? -3.145 -8.276 21.261 1.00 93.75 254 CYS A C 1
ATOM 2000 O O . CYS A 1 254 ? -3.442 -7.134 20.931 1.00 93.75 254 CYS A O 1
ATOM 2002 N N . LEU A 1 255 ? -3.825 -9.348 20.855 1.00 94.38 255 LEU A N 1
ATOM 2003 C CA . LEU A 1 255 ? -4.972 -9.266 19.959 1.00 94.38 255 LEU A CA 1
ATOM 2004 C C . LEU A 1 255 ? -6.121 -8.437 20.560 1.00 94.38 255 LEU A C 1
ATOM 2006 O O . LEU A 1 255 ? -6.710 -7.623 19.856 1.00 94.38 255 LEU A O 1
ATOM 2010 N N . SER A 1 256 ? -6.378 -8.553 21.866 1.00 94.38 256 SER A N 1
ATOM 2011 C CA . SER A 1 256 ? -7.399 -7.741 22.548 1.00 94.38 256 SER A CA 1
ATOM 2012 C C . SER A 1 256 ? -7.025 -6.255 22.637 1.00 94.38 256 SER A C 1
ATOM 2014 O O . SER A 1 256 ? -7.895 -5.409 22.444 1.00 94.38 256 SER A O 1
ATOM 2016 N N . ILE A 1 257 ? -5.747 -5.913 22.857 1.00 95.56 257 ILE A N 1
ATOM 2017 C CA . ILE A 1 257 ? -5.261 -4.518 22.812 1.00 95.56 257 ILE A CA 1
ATOM 2018 C C . ILE A 1 257 ? -5.444 -3.939 21.403 1.00 95.56 257 ILE A C 1
ATOM 2020 O O . ILE A 1 257 ? -6.019 -2.864 21.246 1.00 95.56 257 ILE A O 1
ATOM 2024 N N . LEU A 1 258 ? -5.003 -4.667 20.370 1.00 95.81 258 LEU A N 1
ATOM 2025 C CA . LEU A 1 258 ? -5.131 -4.232 18.976 1.00 95.81 258 LEU A CA 1
ATOM 2026 C C . LEU A 1 258 ? -6.597 -4.115 18.533 1.00 95.81 258 LEU A C 1
ATOM 2028 O O . LEU A 1 258 ? -6.921 -3.241 17.730 1.00 95.81 258 LEU A O 1
ATOM 2032 N N . TRP A 1 259 ? -7.491 -4.948 19.071 1.00 95.50 259 TRP A N 1
ATOM 2033 C CA . TRP A 1 259 ? -8.932 -4.807 18.874 1.00 95.50 259 TRP A CA 1
ATOM 2034 C C . TRP A 1 259 ? -9.482 -3.537 19.532 1.00 95.50 259 TRP A C 1
ATOM 2036 O O . TRP A 1 259 ? -10.146 -2.752 18.860 1.00 95.50 259 TRP A O 1
ATOM 2046 N N . CYS A 1 260 ? -9.147 -3.278 20.801 1.00 95.38 260 CYS A N 1
ATOM 2047 C CA . CYS A 1 260 ? -9.609 -2.088 21.528 1.00 95.38 260 CYS A CA 1
ATOM 2048 C C . CYS A 1 260 ? -9.204 -0.776 20.842 1.00 95.38 260 CYS A C 1
ATOM 2050 O O . CYS A 1 260 ? -9.999 0.158 20.781 1.00 95.38 260 CYS A O 1
ATOM 2052 N N . LEU A 1 261 ? -7.981 -0.714 20.309 1.00 96.19 261 LEU A N 1
ATOM 2053 C CA . LEU A 1 261 ? -7.473 0.462 19.600 1.00 96.19 261 LEU A CA 1
ATOM 2054 C C . LEU A 1 261 ? -8.031 0.558 18.172 1.00 96.19 261 LEU A C 1
ATOM 2056 O O . LEU A 1 261 ? -8.326 1.651 17.697 1.00 96.19 261 LEU A O 1
ATOM 2060 N N . GLY A 1 262 ? -8.202 -0.578 17.488 1.00 94.81 262 GLY A N 1
ATOM 2061 C CA . GLY A 1 262 ? -8.680 -0.625 16.107 1.00 94.81 262 GLY A CA 1
ATOM 2062 C C . GLY A 1 262 ? -10.188 -0.420 15.937 1.00 94.81 262 GLY A C 1
ATOM 2063 O O . GLY A 1 262 ? -10.605 0.123 14.920 1.00 94.81 262 GLY A O 1
ATOM 2064 N N . VAL A 1 263 ? -11.032 -0.821 16.897 1.00 92.81 263 VAL A N 1
ATOM 2065 C CA . VAL A 1 263 ? -12.491 -0.920 16.672 1.00 92.81 263 VAL A CA 1
ATOM 2066 C C . VAL A 1 263 ? -13.144 0.413 16.267 1.00 92.81 263 VAL A C 1
ATOM 2068 O O . VAL A 1 263 ? -14.074 0.413 15.460 1.00 92.81 263 VAL A O 1
ATOM 2071 N N . GLY A 1 264 ? -12.617 1.558 16.724 1.00 92.94 264 GLY A N 1
ATOM 2072 C CA . GLY A 1 264 ? -13.066 2.896 16.301 1.00 92.94 264 GLY A CA 1
ATOM 2073 C C . GLY A 1 264 ? -12.925 3.165 14.793 1.00 92.94 264 GLY A C 1
ATOM 2074 O O . GLY A 1 264 ? -13.688 3.956 14.233 1.00 92.94 264 GLY A O 1
ATOM 2075 N N . GLY A 1 265 ? -12.026 2.443 14.116 1.00 93.56 265 GLY A N 1
ATOM 2076 C CA . GLY A 1 265 ? -11.844 2.465 12.665 1.00 93.56 265 GLY A CA 1
ATOM 2077 C C . GLY A 1 265 ? -13.073 2.028 11.867 1.00 93.56 265 GLY A C 1
ATOM 2078 O O . GLY A 1 265 ? -13.232 2.453 10.725 1.00 93.56 265 GLY A O 1
ATOM 2079 N N . ASN A 1 266 ? -13.997 1.265 12.464 1.00 91.50 266 ASN A N 1
ATOM 2080 C CA . ASN A 1 266 ? -15.274 0.924 11.825 1.00 91.50 266 ASN A CA 1
ATOM 2081 C C . ASN A 1 266 ? -16.145 2.168 11.584 1.00 91.50 266 ASN A C 1
ATOM 2083 O O . ASN A 1 266 ? -16.882 2.216 10.602 1.00 91.50 266 ASN A O 1
ATOM 2087 N N . LYS A 1 267 ? -16.030 3.188 12.449 1.00 91.38 267 LYS A N 1
ATOM 2088 C CA . LYS A 1 267 ? -16.799 4.435 12.365 1.00 91.38 267 LYS A CA 1
ATOM 2089 C C . LYS A 1 267 ? -16.029 5.565 11.682 1.00 91.38 267 LYS A C 1
ATOM 2091 O O . LYS A 1 267 ? -16.619 6.290 10.887 1.00 91.38 267 LYS A O 1
ATOM 2096 N N . ASP A 1 268 ? -14.736 5.721 11.974 1.00 92.75 268 ASP A N 1
ATOM 2097 C CA . ASP A 1 268 ? -13.888 6.745 11.351 1.00 92.75 268 ASP A CA 1
ATOM 2098 C C . ASP A 1 268 ? -12.682 6.143 10.621 1.00 92.75 268 ASP A C 1
ATOM 2100 O O . ASP A 1 268 ? -11.736 5.643 11.233 1.00 92.75 268 ASP A O 1
ATOM 2104 N N . PHE A 1 269 ? -12.692 6.269 9.293 1.00 93.12 269 PHE A N 1
ATOM 2105 C CA . PHE A 1 269 ? -11.638 5.762 8.418 1.00 93.12 269 PHE A CA 1
ATOM 2106 C C . PHE A 1 269 ? -10.265 6.367 8.736 1.00 93.12 269 PHE A C 1
ATOM 2108 O O . PHE A 1 269 ? -9.253 5.667 8.688 1.00 93.12 269 PHE A O 1
ATOM 2115 N N . ARG A 1 270 ? -10.231 7.662 9.077 1.00 93.00 270 ARG A N 1
ATOM 2116 C CA . ARG A 1 270 ? -9.001 8.418 9.339 1.00 93.00 270 ARG A CA 1
ATOM 2117 C C . ARG A 1 270 ? -8.289 7.889 10.578 1.00 93.00 270 ARG A C 1
ATOM 2119 O O . ARG A 1 270 ? -7.152 7.429 10.475 1.00 93.00 270 ARG A O 1
ATOM 2126 N N . SER A 1 271 ? -8.973 7.876 11.721 1.00 93.56 271 SER A N 1
ATOM 2127 C CA . SER A 1 271 ? -8.428 7.314 12.961 1.00 93.56 271 SER A CA 1
ATOM 2128 C C . SER A 1 271 ? -8.090 5.834 12.787 1.00 93.56 271 SER A C 1
ATOM 2130 O O . SER A 1 271 ? -7.019 5.400 13.201 1.00 93.56 271 SER A O 1
ATOM 2132 N N . GLY A 1 272 ? -8.942 5.075 12.087 1.00 95.31 272 GLY A N 1
ATOM 2133 C CA . GLY A 1 272 ? -8.701 3.663 11.799 1.00 95.31 272 GLY A CA 1
ATOM 2134 C C . GLY A 1 272 ? -7.401 3.397 11.032 1.00 95.31 272 GLY A C 1
ATOM 2135 O O . GLY A 1 272 ? -6.683 2.453 11.370 1.00 95.31 272 GLY A O 1
ATOM 2136 N N . LEU A 1 273 ? -7.068 4.237 10.043 1.00 95.00 273 LEU A N 1
ATOM 2137 C CA . LEU A 1 273 ? -5.821 4.133 9.282 1.00 95.00 273 LEU A CA 1
ATOM 2138 C C . LEU A 1 273 ? -4.613 4.620 10.092 1.00 95.00 273 LEU A C 1
ATOM 2140 O O . LEU A 1 273 ? -3.574 3.961 10.062 1.00 95.00 273 LEU A O 1
ATOM 2144 N N . ARG A 1 274 ? -4.730 5.729 10.837 1.00 94.62 274 ARG A N 1
ATOM 2145 C CA . ARG A 1 274 ? -3.655 6.200 11.732 1.00 94.62 274 ARG A CA 1
ATOM 2146 C C . ARG A 1 274 ? -3.298 5.129 12.769 1.00 94.62 274 ARG A C 1
ATOM 2148 O O . ARG A 1 274 ? -2.121 4.824 12.917 1.00 94.62 274 ARG A O 1
ATOM 2155 N N . VAL A 1 275 ? -4.286 4.465 13.387 1.00 96.44 275 VAL A N 1
ATOM 2156 C CA . VAL A 1 275 ? -4.045 3.354 14.334 1.00 96.44 275 VAL A CA 1
ATOM 2157 C C . VAL A 1 275 ? -3.327 2.198 13.637 1.00 96.44 275 VAL A C 1
ATOM 2159 O O . VAL A 1 275 ? -2.410 1.605 14.207 1.00 96.44 275 VAL A O 1
ATOM 2162 N N . TRP A 1 276 ? -3.683 1.889 12.386 1.00 96.25 276 TRP A N 1
ATOM 2163 C CA . TRP A 1 276 ? -2.953 0.874 11.632 1.00 96.25 276 TRP A CA 1
ATOM 2164 C C . TRP A 1 276 ? -1.484 1.255 11.414 1.00 96.25 276 TRP A C 1
ATOM 2166 O O . TRP A 1 276 ? -0.606 0.433 11.663 1.00 96.25 276 TRP A O 1
ATOM 2176 N N . MET A 1 277 ? -1.203 2.491 10.995 1.00 93.75 277 MET A N 1
ATOM 2177 C CA . MET A 1 277 ? 0.164 2.950 10.718 1.00 93.75 277 MET A CA 1
ATOM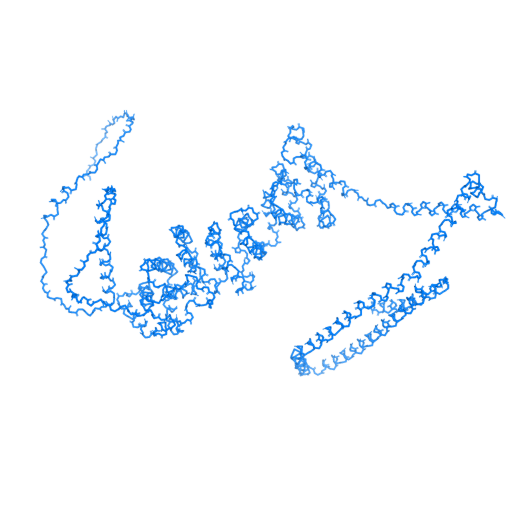 2178 C C . MET A 1 277 ? 1.021 3.080 11.982 1.00 93.75 277 MET A C 1
ATOM 2180 O O . MET A 1 277 ? 2.169 2.647 11.986 1.00 93.75 277 MET A O 1
ATOM 2184 N N . GLU A 1 278 ? 0.466 3.637 13.056 1.00 93.38 278 GLU A N 1
ATOM 2185 C CA . GLU A 1 278 ? 1.198 3.924 14.293 1.00 93.38 278 GLU A CA 1
ATOM 2186 C C . GLU A 1 278 ? 1.333 2.707 15.219 1.00 93.38 278 GLU A C 1
ATOM 2188 O O . GLU A 1 278 ? 2.372 2.528 15.851 1.00 93.38 278 GLU A O 1
ATOM 2193 N N . VAL A 1 279 ? 0.298 1.860 15.300 1.00 94.81 279 VAL A N 1
ATOM 2194 C CA . VAL A 1 279 ? 0.216 0.771 16.290 1.00 94.81 279 VAL A CA 1
ATOM 2195 C C . VAL A 1 279 ? 0.340 -0.610 15.649 1.00 94.81 279 VAL A C 1
ATOM 2197 O O . VAL A 1 279 ? 1.053 -1.469 16.166 1.00 94.81 279 VAL A O 1
ATOM 2200 N N . MET A 1 280 ? -0.334 -0.861 14.521 1.00 95.00 280 MET A N 1
ATOM 2201 C CA . MET A 1 280 ? -0.380 -2.210 13.930 1.00 95.00 280 MET A CA 1
ATOM 2202 C C . MET A 1 280 ? 0.796 -2.513 12.997 1.00 95.00 280 MET A C 1
ATOM 2204 O O . MET A 1 280 ? 1.258 -3.656 12.951 1.00 95.00 280 MET A O 1
ATOM 2208 N N . MET A 1 281 ? 1.304 -1.512 12.276 1.00 91.94 281 MET A N 1
ATOM 2209 C CA . MET A 1 281 ? 2.413 -1.659 11.333 1.00 91.94 281 MET A CA 1
ATOM 2210 C C . MET A 1 281 ? 3.717 -2.116 12.021 1.00 91.94 281 MET A C 1
ATOM 2212 O O . MET A 1 281 ? 4.329 -3.059 11.515 1.00 91.94 281 MET A O 1
ATOM 2216 N N . PRO A 1 282 ? 4.121 -1.589 13.202 1.00 90.38 282 PRO A N 1
ATOM 2217 C CA . PRO A 1 282 ? 5.255 -2.136 13.959 1.00 90.38 282 PRO A CA 1
ATOM 2218 C C . PRO A 1 282 ? 5.086 -3.619 14.330 1.00 90.38 282 PRO A C 1
ATOM 2220 O O . PRO A 1 282 ? 6.059 -4.376 14.353 1.00 90.38 282 PRO A O 1
ATOM 2223 N N . MET A 1 283 ? 3.845 -4.060 14.568 1.00 90.44 283 MET A N 1
ATOM 2224 C CA . MET A 1 283 ? 3.525 -5.428 14.990 1.00 90.44 283 MET A CA 1
ATOM 2225 C C . MET A 1 283 ? 3.572 -6.460 13.851 1.00 90.44 283 MET A C 1
ATOM 2227 O O . MET A 1 283 ? 3.576 -7.658 14.134 1.00 90.44 283 MET A O 1
ATOM 2231 N N . LEU A 1 284 ? 3.685 -6.043 12.582 1.00 89.12 284 LEU A N 1
ATOM 2232 C CA . LEU A 1 284 ? 3.796 -6.953 11.427 1.00 89.12 284 LEU A CA 1
ATOM 2233 C C . LEU A 1 284 ? 5.063 -7.826 11.449 1.00 89.12 284 LEU A C 1
ATOM 2235 O O . LEU A 1 284 ? 5.084 -8.895 10.841 1.00 89.12 284 LEU A O 1
ATOM 2239 N N . LYS A 1 285 ? 6.095 -7.430 12.206 1.00 83.56 285 LYS A N 1
ATOM 2240 C CA . LYS A 1 285 ? 7.290 -8.258 12.454 1.00 83.56 285 LYS A CA 1
ATOM 2241 C C . LYS A 1 285 ? 7.021 -9.434 13.403 1.00 83.56 285 LYS A C 1
ATOM 2243 O O . LYS A 1 285 ? 7.766 -10.412 13.409 1.00 83.56 285 LYS A O 1
ATOM 2248 N N . SER A 1 286 ? 5.950 -9.374 14.197 1.00 87.25 286 SER A N 1
ATOM 2249 C CA . SER A 1 286 ? 5.551 -10.439 15.118 1.00 87.25 286 SER A CA 1
ATOM 2250 C C . SER A 1 286 ? 4.659 -11.453 14.397 1.00 87.25 286 SER A C 1
ATOM 2252 O O . SER A 1 286 ? 3.450 -11.254 14.282 1.00 87.25 286 SER A O 1
ATOM 2254 N N . ARG A 1 287 ? 5.241 -12.561 13.912 1.00 87.06 287 ARG A N 1
ATOM 2255 C CA . ARG A 1 287 ? 4.536 -13.583 13.102 1.00 87.06 287 ARG A CA 1
ATOM 2256 C C . ARG A 1 287 ? 3.163 -14.035 13.648 1.00 87.06 287 ARG A C 1
ATOM 2258 O O . ARG A 1 287 ? 2.265 -14.177 12.824 1.00 87.06 287 ARG A O 1
ATOM 2265 N N . PRO A 1 288 ? 2.943 -14.238 14.967 1.00 89.25 288 PRO A N 1
ATOM 2266 C CA . PRO A 1 288 ? 1.626 -14.629 15.489 1.00 89.25 288 PRO A CA 1
ATOM 2267 C C . PRO A 1 288 ? 0.567 -13.516 15.434 1.00 89.25 288 PRO A C 1
ATOM 2269 O O . PRO A 1 288 ? -0.626 -13.803 15.436 1.00 89.25 288 PRO A O 1
ATOM 2272 N N . VAL A 1 289 ? 0.996 -12.251 15.415 1.00 91.31 289 VAL A N 1
ATOM 2273 C CA . VAL A 1 289 ? 0.133 -11.059 15.480 1.00 91.31 289 VAL A CA 1
ATOM 2274 C C . VAL A 1 289 ? -0.108 -10.467 14.088 1.00 91.31 289 VAL A C 1
ATOM 2276 O O . VAL A 1 289 ? -1.201 -9.980 13.805 1.00 91.31 289 VAL A O 1
ATOM 2279 N N . ALA A 1 290 ? 0.880 -10.570 13.195 1.00 92.12 290 ALA A N 1
ATOM 2280 C CA . ALA A 1 290 ? 0.852 -10.014 11.847 1.00 92.12 290 ALA A CA 1
ATOM 2281 C C . ALA A 1 290 ? -0.421 -10.330 11.026 1.00 92.12 290 ALA A C 1
ATOM 2283 O O . ALA A 1 290 ? -0.907 -9.399 10.384 1.00 92.12 290 ALA A O 1
ATOM 2284 N N . PRO A 1 291 ? -1.019 -11.547 11.056 1.00 93.50 291 PRO A N 1
ATOM 2285 C CA . PRO A 1 291 ? -2.272 -11.815 10.346 1.00 93.50 291 PRO A CA 1
ATOM 2286 C C . PRO A 1 291 ? -3.389 -10.836 10.720 1.00 93.50 291 PRO A C 1
ATOM 2288 O O . PRO A 1 291 ? -4.000 -10.249 9.835 1.00 93.50 291 PRO A O 1
ATOM 2291 N N . TYR A 1 292 ? -3.578 -10.570 12.018 1.00 93.88 292 TYR A N 1
ATOM 2292 C CA . TYR A 1 292 ? -4.604 -9.642 12.500 1.00 93.88 292 TYR A CA 1
ATOM 2293 C C . TYR A 1 292 ? -4.384 -8.217 11.974 1.00 93.88 292 TYR A C 1
ATOM 2295 O O . TYR A 1 292 ? -5.329 -7.563 11.543 1.00 93.88 292 TYR A O 1
ATOM 2303 N N . CYS A 1 293 ? -3.133 -7.747 11.951 1.00 94.75 293 CYS A N 1
ATOM 2304 C CA . CYS A 1 293 ? -2.794 -6.422 11.432 1.00 94.75 293 CYS A CA 1
ATOM 2305 C C . CYS A 1 293 ? -3.089 -6.279 9.927 1.00 94.75 293 CYS A C 1
ATOM 2307 O O . CYS A 1 293 ? -3.411 -5.182 9.473 1.00 94.75 293 CYS A O 1
ATOM 2309 N N . VAL A 1 294 ? -2.971 -7.357 9.143 1.00 94.62 294 VAL A N 1
ATOM 2310 C CA . VAL A 1 294 ? -3.311 -7.351 7.708 1.00 94.62 294 VAL A CA 1
ATOM 2311 C C . VAL A 1 294 ? -4.824 -7.480 7.499 1.00 94.62 294 VAL A C 1
ATOM 2313 O O . VAL A 1 294 ? -5.389 -6.738 6.697 1.00 94.62 294 VAL A O 1
ATOM 2316 N N . ASP A 1 295 ? -5.483 -8.370 8.244 1.00 94.06 295 ASP A N 1
ATOM 2317 C CA . ASP A 1 295 ? -6.936 -8.581 8.198 1.00 94.06 295 ASP A CA 1
ATOM 2318 C C . ASP A 1 295 ? -7.706 -7.306 8.584 1.00 94.06 295 ASP A C 1
ATOM 2320 O O . ASP A 1 295 ? -8.664 -6.931 7.910 1.00 94.06 295 ASP A O 1
ATOM 2324 N N . TYR A 1 296 ? -7.247 -6.585 9.613 1.00 95.44 296 TYR A N 1
ATOM 2325 C CA . TYR A 1 296 ? -7.818 -5.298 10.015 1.00 95.44 296 TYR A CA 1
ATOM 2326 C C . TYR A 1 296 ? -7.762 -4.258 8.886 1.00 95.44 296 TYR A C 1
ATOM 2328 O O . TYR A 1 296 ? -8.745 -3.564 8.638 1.00 95.44 296 TYR A O 1
ATOM 2336 N N . LEU A 1 297 ? -6.631 -4.149 8.179 1.00 95.62 297 LEU A N 1
ATOM 2337 C CA . LEU A 1 297 ? -6.488 -3.181 7.089 1.00 95.62 297 LEU A CA 1
ATOM 2338 C C . LEU A 1 297 ? -7.372 -3.537 5.885 1.00 95.62 297 LEU A C 1
ATOM 2340 O O . LEU A 1 297 ? -7.950 -2.648 5.258 1.00 95.62 297 LEU A O 1
ATOM 2344 N N . GLU A 1 298 ? -7.483 -4.826 5.561 1.00 94.62 298 GLU A N 1
ATOM 2345 C CA . GLU A 1 298 ? -8.406 -5.307 4.532 1.00 94.62 298 GLU A CA 1
ATOM 2346 C C . GLU A 1 298 ? -9.854 -4.947 4.888 1.00 94.62 298 GLU A C 1
ATOM 2348 O O . GLU A 1 298 ? -10.561 -4.367 4.062 1.00 94.62 298 GLU A O 1
ATOM 2353 N N . GLU A 1 299 ? -10.276 -5.207 6.130 1.00 93.12 299 GLU A N 1
ATOM 2354 C CA . GLU A 1 299 ? -11.619 -4.873 6.606 1.00 93.12 299 GLU A CA 1
ATOM 2355 C C . GLU A 1 299 ? -11.872 -3.360 6.631 1.00 93.12 299 GLU A C 1
ATOM 2357 O O . GLU A 1 299 ? -12.953 -2.908 6.244 1.00 93.12 299 GLU A O 1
ATOM 2362 N N . LEU A 1 300 ? -10.875 -2.555 7.006 1.00 94.00 300 LEU A N 1
ATOM 2363 C CA . LEU A 1 300 ? -10.956 -1.095 6.968 1.00 94.00 300 LEU A CA 1
ATOM 2364 C C . LEU A 1 300 ? -11.199 -0.601 5.529 1.00 94.00 300 LEU A C 1
ATOM 2366 O O . LEU A 1 300 ? -12.117 0.184 5.288 1.00 94.00 300 LEU A O 1
ATOM 2370 N N . PHE A 1 301 ? -10.452 -1.134 4.556 1.00 93.19 301 PHE A N 1
ATOM 2371 C CA . PHE A 1 301 ? -10.621 -0.844 3.126 1.00 93.19 301 PHE A CA 1
ATOM 2372 C C . PHE A 1 301 ? -11.843 -1.500 2.463 1.00 93.19 301 PHE A C 1
ATOM 2374 O O . PHE A 1 301 ? -12.155 -1.159 1.316 1.00 93.19 301 PHE A O 1
ATOM 2381 N N . ARG A 1 302 ? -12.502 -2.450 3.137 1.00 92.44 302 ARG A N 1
ATOM 2382 C CA . ARG A 1 302 ? -13.807 -3.014 2.758 1.00 92.44 302 ARG A CA 1
ATOM 2383 C C . ARG A 1 302 ? -14.962 -2.197 3.340 1.00 92.44 302 ARG A C 1
ATOM 2385 O O . ARG A 1 302 ? -16.023 -2.122 2.732 1.00 92.44 302 ARG A O 1
ATOM 2392 N N . THR A 1 303 ? -14.755 -1.591 4.508 1.00 90.44 303 THR A N 1
ATOM 2393 C CA . THR A 1 303 ? -15.732 -0.739 5.201 1.00 90.44 303 THR A CA 1
ATOM 2394 C C . THR A 1 303 ? -15.830 0.637 4.558 1.00 90.44 303 THR A C 1
ATOM 2396 O O . THR A 1 303 ? -16.934 1.120 4.322 1.00 90.44 303 THR A O 1
ATOM 2399 N N . HIS A 1 304 ? -14.689 1.249 4.237 1.00 90.25 304 HIS A N 1
ATOM 2400 C CA . HIS A 1 304 ? -14.631 2.616 3.730 1.00 90.25 304 HIS A CA 1
ATOM 2401 C C . HIS A 1 304 ? -14.159 2.653 2.277 1.00 90.25 304 HIS A C 1
ATOM 2403 O O . HIS A 1 304 ? -13.028 2.291 1.956 1.00 90.25 304 HIS A O 1
ATOM 2409 N N . THR A 1 305 ? -15.036 3.122 1.390 1.00 84.25 305 THR A N 1
ATOM 2410 C CA . THR A 1 305 ? -14.766 3.253 -0.051 1.00 84.25 305 THR A CA 1
ATOM 2411 C C . THR A 1 305 ? -14.284 4.652 -0.450 1.00 84.25 305 THR A C 1
ATOM 2413 O O . THR A 1 305 ? -13.584 4.797 -1.454 1.00 84.25 305 THR A O 1
ATOM 2416 N N . ASP A 1 306 ? -14.613 5.687 0.332 1.00 83.94 306 ASP A N 1
ATOM 2417 C CA . ASP A 1 306 ? -14.216 7.071 0.056 1.00 83.94 306 ASP A CA 1
ATOM 2418 C C . ASP A 1 306 ? -12.784 7.369 0.524 1.00 83.94 306 ASP A C 1
ATOM 2420 O O . ASP A 1 306 ? -12.523 7.797 1.649 1.00 83.94 306 ASP A O 1
ATOM 2424 N N . MET A 1 307 ? -11.849 7.178 -0.401 1.00 81.06 307 MET A N 1
ATOM 2425 C CA . MET A 1 307 ? -10.426 7.450 -0.207 1.00 81.06 307 MET A CA 1
ATOM 2426 C C . MET A 1 307 ? -10.079 8.951 -0.174 1.00 81.06 307 MET A C 1
ATOM 2428 O O . MET A 1 307 ? -8.960 9.288 0.205 1.00 81.06 307 MET A O 1
ATOM 2432 N N . LYS A 1 308 ? -10.979 9.870 -0.575 1.00 78.12 308 LYS A N 1
ATOM 2433 C CA . LYS A 1 308 ? -10.650 11.311 -0.668 1.00 78.12 308 LYS A CA 1
ATOM 2434 C C . LYS A 1 308 ? -10.343 11.915 0.704 1.00 78.12 308 LYS A C 1
ATOM 2436 O O . LYS A 1 308 ? -9.445 12.741 0.826 1.00 78.12 308 LYS A O 1
ATOM 2441 N N . LYS A 1 309 ? -11.042 11.442 1.741 1.00 77.31 309 LYS A N 1
ATOM 2442 C CA . LYS A 1 309 ? -10.889 11.860 3.148 1.00 77.31 309 LYS A CA 1
ATOM 2443 C C . LYS A 1 309 ? -9.528 11.517 3.766 1.00 77.31 309 LYS A C 1
ATOM 2445 O O . LYS A 1 309 ? -9.231 11.994 4.862 1.00 77.31 309 LYS A O 1
ATOM 2450 N N . LEU A 1 310 ? -8.725 10.698 3.082 1.00 82.94 310 LEU A N 1
ATOM 2451 C CA . LEU A 1 310 ? -7.403 10.256 3.523 1.00 82.94 310 LEU A CA 1
ATOM 2452 C C . LEU A 1 310 ? -6.239 10.957 2.806 1.00 82.94 310 LEU A C 1
ATOM 2454 O O . LEU A 1 310 ? -5.088 10.586 3.026 1.00 82.94 310 LEU A O 1
ATOM 2458 N N . SER A 1 311 ? -6.500 11.932 1.931 1.00 77.06 311 SER A N 1
ATOM 2459 C CA . SER A 1 311 ? -5.427 12.624 1.211 1.00 77.06 311 SER A CA 1
ATOM 2460 C C . SER A 1 311 ? -4.448 13.280 2.189 1.00 77.06 311 SER A C 1
ATOM 2462 O O . SER A 1 311 ? -4.855 14.126 2.979 1.00 77.06 311 SER A O 1
ATOM 2464 N N . GLY A 1 312 ? -3.173 12.880 2.142 1.00 75.81 312 GLY A N 1
ATOM 2465 C CA . GLY A 1 312 ? -2.123 13.388 3.035 1.00 75.81 312 GLY A CA 1
ATOM 2466 C C . GLY A 1 312 ? -1.970 12.682 4.393 1.00 75.81 312 GLY A C 1
ATOM 2467 O O . GLY A 1 312 ? -1.050 13.027 5.126 1.00 75.81 312 GLY A O 1
ATOM 2468 N N . GLU A 1 313 ? -2.783 11.670 4.731 1.00 84.56 313 GLU A N 1
ATOM 2469 C CA . GLU A 1 313 ? -2.716 11.015 6.059 1.00 84.56 313 GLU A CA 1
ATOM 2470 C C . GLU A 1 313 ? -1.476 10.140 6.289 1.00 84.56 313 GLU A C 1
ATOM 2472 O O . GLU A 1 313 ? -1.097 9.893 7.438 1.00 84.56 313 GLU A O 1
ATOM 2477 N N . MET A 1 314 ? -0.875 9.646 5.203 1.00 88.19 314 MET A N 1
ATOM 2478 C CA . MET A 1 314 ? 0.365 8.871 5.215 1.00 88.19 314 MET A CA 1
ATOM 2479 C C . MET A 1 314 ? 1.512 9.751 4.720 1.00 88.19 314 MET A C 1
ATOM 2481 O O . MET A 1 314 ? 1.516 10.196 3.572 1.00 88.19 314 MET A O 1
ATOM 2485 N N . SER A 1 315 ? 2.512 9.958 5.570 1.00 87.25 315 SER A N 1
ATOM 2486 C CA . SER A 1 315 ? 3.756 10.628 5.204 1.00 87.25 315 SER A CA 1
ATOM 2487 C C . SER A 1 315 ? 4.609 9.766 4.271 1.00 87.25 315 SER A C 1
ATOM 2489 O O . SER A 1 315 ? 4.551 8.532 4.283 1.00 87.25 315 SER A O 1
ATOM 2491 N N . LEU A 1 316 ? 5.504 10.411 3.515 1.00 87.12 316 LEU A N 1
ATOM 2492 C CA . LEU A 1 316 ? 6.478 9.700 2.681 1.00 87.12 316 LEU A CA 1
ATOM 2493 C C . LEU A 1 316 ? 7.366 8.748 3.503 1.00 87.12 316 LEU A C 1
ATOM 2495 O O . LEU A 1 316 ? 7.740 7.689 3.008 1.00 87.12 316 LEU A O 1
ATOM 2499 N N . LYS A 1 317 ? 7.664 9.074 4.769 1.00 88.25 317 LYS A N 1
ATOM 2500 C CA . LYS A 1 317 ? 8.453 8.214 5.667 1.00 88.25 317 LYS A CA 1
ATOM 2501 C C . LYS A 1 317 ? 7.721 6.907 5.994 1.00 88.25 317 LYS A C 1
ATOM 2503 O O . LYS A 1 317 ? 8.323 5.841 5.888 1.00 88.25 317 LYS A O 1
ATOM 2508 N N . GLU A 1 318 ? 6.440 6.984 6.361 1.00 89.38 318 GLU A N 1
ATOM 2509 C CA . GLU A 1 318 ? 5.590 5.811 6.632 1.00 89.38 318 GLU A CA 1
ATOM 2510 C C . GLU A 1 318 ? 5.402 4.967 5.358 1.00 89.38 318 GLU A C 1
ATOM 2512 O O . GLU A 1 318 ? 5.553 3.746 5.389 1.00 89.38 318 GLU A O 1
ATOM 2517 N N . TYR A 1 319 ? 5.168 5.621 4.214 1.00 90.94 319 TYR A N 1
ATOM 2518 C CA . TYR A 1 319 ? 5.060 4.968 2.907 1.00 90.94 319 TYR A CA 1
ATOM 2519 C C . TYR A 1 319 ? 6.326 4.194 2.515 1.00 90.94 319 TYR A C 1
ATOM 2521 O O . TYR A 1 319 ? 6.251 3.034 2.112 1.00 90.94 319 TYR A O 1
ATOM 2529 N N . PHE A 1 320 ? 7.502 4.808 2.648 1.00 91.12 320 PHE A N 1
ATOM 2530 C CA . PHE A 1 320 ? 8.755 4.158 2.277 1.00 91.12 320 PHE A CA 1
ATOM 2531 C C . PHE A 1 320 ? 9.154 3.036 3.242 1.00 91.12 320 PHE A C 1
ATOM 2533 O O . PHE A 1 320 ? 9.638 2.002 2.787 1.00 91.12 320 PHE A O 1
ATOM 2540 N N . PHE A 1 321 ? 8.870 3.175 4.541 1.00 90.75 321 PHE A N 1
ATOM 2541 C CA . PHE A 1 321 ? 9.009 2.073 5.499 1.00 90.75 321 PHE A CA 1
ATOM 2542 C C . PHE A 1 321 ? 8.122 0.873 5.119 1.00 90.75 321 PHE A C 1
ATOM 2544 O O . PHE A 1 321 ? 8.567 -0.273 5.169 1.00 90.75 321 PHE A O 1
ATOM 2551 N N . LEU A 1 322 ? 6.885 1.130 4.680 1.00 90.75 322 LEU A N 1
ATOM 2552 C CA . LEU A 1 322 ? 5.974 0.098 4.190 1.00 90.75 322 LEU A CA 1
ATOM 2553 C C . LEU A 1 322 ? 6.494 -0.589 2.914 1.00 90.75 322 LEU A C 1
ATOM 2555 O O . LEU A 1 322 ? 6.407 -1.810 2.810 1.00 90.75 322 LEU A O 1
ATOM 2559 N N . VAL A 1 323 ? 7.052 0.168 1.963 1.00 91.69 323 VAL A N 1
ATOM 2560 C CA . VAL A 1 323 ? 7.699 -0.384 0.758 1.00 91.69 323 VAL A CA 1
ATOM 2561 C C . VAL A 1 323 ? 8.840 -1.330 1.144 1.00 91.69 323 VAL A C 1
ATOM 2563 O O . VAL A 1 323 ? 8.867 -2.475 0.690 1.00 91.69 323 VAL A O 1
ATOM 2566 N N . ASP A 1 324 ? 9.738 -0.893 2.029 1.00 89.81 324 ASP A N 1
ATOM 2567 C CA . ASP A 1 324 ? 10.867 -1.710 2.483 1.00 89.81 324 ASP A CA 1
ATOM 2568 C C . ASP A 1 324 ? 10.379 -2.997 3.181 1.00 89.81 324 ASP A C 1
ATOM 2570 O O . ASP A 1 324 ? 10.885 -4.090 2.921 1.00 89.81 324 ASP A O 1
ATOM 2574 N N . MET A 1 325 ? 9.325 -2.904 3.996 1.00 87.75 325 MET A N 1
ATOM 2575 C CA . MET A 1 325 ? 8.716 -4.053 4.674 1.00 87.75 325 MET A CA 1
ATOM 2576 C C . MET A 1 325 ? 8.004 -5.037 3.725 1.00 87.75 325 MET A C 1
ATOM 2578 O O . MET A 1 325 ? 8.023 -6.238 3.977 1.00 87.75 325 MET A O 1
ATOM 2582 N N . ILE A 1 326 ? 7.369 -4.573 2.643 1.00 89.50 326 ILE A N 1
ATOM 2583 C CA . ILE A 1 326 ? 6.636 -5.449 1.707 1.00 89.50 326 ILE A CA 1
ATOM 2584 C C . ILE A 1 326 ? 7.569 -6.130 0.692 1.00 89.50 326 ILE A C 1
ATOM 2586 O O . ILE A 1 326 ? 7.313 -7.269 0.292 1.00 89.50 326 ILE A O 1
ATOM 2590 N N . PHE A 1 327 ? 8.613 -5.434 0.232 1.00 87.81 327 PHE A N 1
ATOM 2591 C CA . PHE A 1 327 ? 9.405 -5.859 -0.931 1.00 87.81 327 PHE A CA 1
ATOM 2592 C C . PHE A 1 327 ? 10.855 -6.262 -0.612 1.00 87.81 327 PHE A C 1
ATOM 2594 O O . PHE A 1 327 ? 11.488 -6.920 -1.448 1.00 87.81 327 PHE A O 1
ATOM 2601 N N . ASN A 1 328 ? 11.367 -5.909 0.575 1.00 81.75 328 ASN A N 1
ATOM 2602 C CA . ASN A 1 328 ? 12.737 -6.202 1.012 1.00 81.75 328 ASN A CA 1
ATOM 2603 C C . ASN A 1 328 ? 12.804 -7.102 2.270 1.00 81.75 328 ASN A C 1
ATOM 2605 O O . ASN A 1 328 ? 13.709 -7.931 2.375 1.00 81.75 328 ASN A O 1
ATOM 2609 N N . ASP A 1 329 ? 11.851 -6.993 3.206 1.00 72.25 329 ASP A N 1
ATOM 2610 C CA . ASP A 1 329 ? 11.873 -7.757 4.466 1.00 72.25 329 ASP A CA 1
ATOM 2611 C C . ASP A 1 329 ? 11.520 -9.252 4.279 1.00 72.25 329 ASP A C 1
ATOM 2613 O O . ASP A 1 329 ? 10.411 -9.621 3.894 1.00 72.25 329 ASP A O 1
ATOM 2617 N N . GLN A 1 330 ? 12.471 -10.134 4.604 1.00 69.88 330 GLN A N 1
ATOM 2618 C CA . GLN A 1 330 ? 12.304 -11.595 4.558 1.00 69.88 330 GLN A CA 1
ATOM 2619 C C . GLN A 1 330 ? 11.535 -12.164 5.768 1.00 69.88 330 GLN A C 1
ATOM 2621 O O . GLN A 1 330 ? 11.208 -13.352 5.792 1.00 69.88 330 GLN A O 1
ATOM 2626 N N . ASN A 1 331 ? 11.268 -11.357 6.801 1.00 73.19 331 ASN A N 1
ATOM 2627 C CA . ASN A 1 331 ? 10.643 -11.828 8.041 1.00 73.19 331 ASN A CA 1
ATOM 2628 C C . ASN A 1 331 ? 9.120 -11.990 7.935 1.00 73.19 331 ASN A C 1
ATOM 2630 O O . ASN A 1 331 ? 8.540 -12.776 8.698 1.00 73.19 331 ASN A O 1
ATOM 2634 N N . LEU A 1 332 ? 8.486 -11.283 6.993 1.00 82.06 332 LEU A N 1
ATOM 2635 C CA . LEU A 1 332 ? 7.051 -11.350 6.740 1.00 82.06 332 LEU A CA 1
ATOM 2636 C C . LEU A 1 332 ? 6.696 -12.655 5.992 1.00 82.06 332 LEU A C 1
ATOM 2638 O O . LEU A 1 332 ? 7.256 -12.923 4.927 1.00 82.06 332 LEU A O 1
ATOM 2642 N N . PRO A 1 333 ? 5.755 -13.481 6.495 1.00 85.56 333 PRO A N 1
ATOM 2643 C CA . PRO A 1 333 ? 5.296 -14.676 5.789 1.00 85.56 333 PRO A CA 1
ATOM 2644 C C . PRO A 1 333 ? 4.806 -14.363 4.368 1.00 85.56 333 PRO A C 1
ATOM 2646 O O . PRO A 1 333 ? 4.038 -13.421 4.168 1.00 85.56 333 PRO A O 1
ATOM 2649 N N . LYS A 1 334 ? 5.210 -15.180 3.384 1.00 85.62 334 LYS A N 1
ATOM 2650 C CA . LYS A 1 334 ? 4.983 -14.920 1.947 1.00 85.62 334 LYS A CA 1
ATOM 2651 C C . LYS A 1 334 ? 3.516 -14.662 1.588 1.00 85.62 334 LYS A C 1
ATOM 2653 O O . LYS A 1 334 ? 3.246 -13.843 0.714 1.00 85.62 334 LYS A O 1
ATOM 2658 N N . ASP A 1 335 ? 2.573 -15.315 2.258 1.00 88.81 335 ASP A N 1
ATOM 2659 C CA . ASP A 1 335 ? 1.146 -15.143 1.968 1.00 88.81 335 ASP A CA 1
ATOM 2660 C C . ASP A 1 335 ? 0.570 -13.855 2.581 1.00 88.81 335 ASP A C 1
ATOM 2662 O O . ASP A 1 335 ? -0.250 -13.194 1.945 1.00 88.81 335 ASP A O 1
ATOM 2666 N N . LEU A 1 336 ? 1.087 -13.408 3.734 1.00 89.19 336 LEU A N 1
ATOM 2667 C CA . LEU A 1 336 ? 0.795 -12.070 4.266 1.00 89.19 336 LEU A CA 1
ATOM 2668 C C . LEU A 1 336 ? 1.431 -10.973 3.404 1.00 89.19 336 LEU A C 1
ATOM 2670 O O . LEU A 1 336 ? 0.800 -9.944 3.178 1.00 89.19 336 LEU A O 1
ATOM 2674 N N . ALA A 1 337 ? 2.638 -11.202 2.875 1.00 88.31 337 ALA A N 1
ATOM 2675 C CA . ALA A 1 337 ? 3.285 -10.288 1.936 1.00 88.31 337 ALA A CA 1
ATOM 2676 C C . ALA A 1 337 ? 2.448 -10.112 0.657 1.00 88.31 337 ALA A C 1
ATOM 2678 O O . ALA A 1 337 ? 2.159 -8.980 0.275 1.00 88.31 337 ALA A O 1
ATOM 2679 N N . LYS A 1 338 ? 1.962 -11.207 0.051 1.00 90.06 338 LYS A N 1
ATOM 2680 C CA . LYS A 1 338 ? 1.009 -11.151 -1.076 1.00 90.06 338 LYS A CA 1
ATOM 2681 C C . LYS A 1 338 ? -0.272 -10.398 -0.705 1.00 90.06 338 LYS A C 1
ATOM 2683 O O . LYS A 1 338 ? -0.718 -9.548 -1.470 1.00 90.06 338 LYS A O 1
ATOM 2688 N N . LYS A 1 339 ? -0.857 -10.670 0.470 1.00 92.00 339 LYS A N 1
ATOM 2689 C CA . LYS A 1 339 ? -2.079 -9.988 0.920 1.00 92.00 339 LYS A CA 1
ATOM 2690 C C . LYS A 1 339 ? -1.853 -8.478 1.081 1.00 92.00 339 LYS A C 1
ATOM 2692 O O . LYS A 1 339 ? -2.628 -7.696 0.535 1.00 92.00 339 LYS A O 1
ATOM 2697 N N . LEU A 1 340 ? -0.744 -8.049 1.691 1.00 92.38 340 LEU A N 1
ATOM 2698 C CA . LEU A 1 340 ? -0.362 -6.632 1.738 1.00 92.38 340 LEU A CA 1
ATOM 2699 C C . LEU A 1 340 ? -0.078 -6.041 0.348 1.00 92.38 340 LEU A C 1
ATOM 2701 O O . LEU A 1 340 ? -0.464 -4.901 0.111 1.00 92.38 340 LEU A O 1
ATOM 2705 N N . GLN A 1 341 ? 0.500 -6.794 -0.594 1.00 92.06 341 GLN A N 1
ATOM 2706 C CA . GLN A 1 341 ? 0.693 -6.339 -1.982 1.00 92.06 341 GLN A CA 1
ATOM 2707 C C . GLN A 1 341 ? -0.634 -6.047 -2.704 1.00 92.06 341 GLN A C 1
ATOM 2709 O O . GLN A 1 341 ? -0.674 -5.134 -3.524 1.00 92.06 341 GLN A O 1
ATOM 2714 N N . THR A 1 342 ? -1.739 -6.731 -2.377 1.00 93.69 342 THR A N 1
ATOM 2715 C CA . THR A 1 342 ? -3.066 -6.385 -2.938 1.00 93.69 342 THR A CA 1
ATOM 2716 C C . THR A 1 342 ? -3.657 -5.095 -2.354 1.00 93.69 342 THR A C 1
ATOM 2718 O O . THR A 1 342 ? -4.381 -4.377 -3.043 1.00 93.69 342 THR A O 1
ATOM 2721 N N . LEU A 1 343 ? -3.323 -4.759 -1.102 1.00 93.75 343 LEU A N 1
ATOM 2722 C CA . LEU A 1 343 ? -3.774 -3.535 -0.424 1.00 93.75 343 LEU A CA 1
ATOM 2723 C C . LEU A 1 343 ? -2.861 -2.332 -0.724 1.00 93.75 343 LEU A C 1
ATOM 2725 O O . LEU A 1 343 ? -3.314 -1.185 -0.732 1.00 93.75 343 LEU A O 1
ATOM 2729 N N . TYR A 1 344 ? -1.584 -2.590 -1.010 1.00 93.44 344 TYR A N 1
ATOM 2730 C CA . TYR A 1 344 ? -0.535 -1.598 -1.241 1.00 93.44 344 TYR A CA 1
ATOM 2731 C C . TYR A 1 344 ? -0.891 -0.509 -2.275 1.00 93.44 344 TYR A C 1
ATOM 2733 O O . TYR A 1 344 ? -0.663 0.658 -1.960 1.00 93.44 344 TYR A O 1
ATOM 2741 N N . PRO A 1 345 ? -1.528 -0.786 -3.435 1.00 92.19 345 PRO A N 1
ATOM 2742 C CA . PRO A 1 345 ? -1.930 0.264 -4.376 1.00 92.19 345 PRO A CA 1
ATOM 2743 C C . PRO A 1 345 ? -2.857 1.330 -3.770 1.00 92.19 345 PRO A C 1
ATOM 2745 O O . PRO A 1 345 ? -2.765 2.504 -4.136 1.00 92.19 345 PRO A O 1
ATOM 2748 N N . LYS A 1 346 ? -3.718 0.961 -2.804 1.00 91.56 346 LYS A N 1
ATOM 2749 C CA . LYS A 1 346 ? -4.567 1.921 -2.075 1.00 91.56 346 LYS A CA 1
ATOM 2750 C C . LYS A 1 346 ? -3.724 2.819 -1.162 1.00 91.56 346 LYS A C 1
ATOM 2752 O O . LYS A 1 346 ? -3.920 4.032 -1.162 1.00 91.56 346 LYS A O 1
ATOM 2757 N N . LEU A 1 347 ? -2.758 2.243 -0.443 1.00 91.69 347 LEU A N 1
ATOM 2758 C CA . LEU A 1 347 ? -1.831 2.960 0.449 1.00 91.69 347 LEU A CA 1
ATOM 2759 C C . LEU A 1 347 ? -0.878 3.880 -0.329 1.00 91.69 347 LEU A C 1
ATOM 2761 O O . LEU A 1 347 ? -0.723 5.045 0.022 1.00 91.69 347 LEU A O 1
ATOM 2765 N N . LYS A 1 348 ? -0.323 3.398 -1.446 1.00 90.38 348 LYS A N 1
ATOM 2766 C CA . LYS A 1 348 ? 0.472 4.186 -2.395 1.00 90.38 348 LYS A CA 1
ATOM 2767 C C . LYS A 1 348 ? -0.306 5.401 -2.900 1.00 90.38 348 LYS A C 1
ATOM 2769 O O . LYS A 1 348 ? 0.226 6.507 -2.914 1.00 90.38 348 LYS A O 1
ATOM 2774 N N . LYS A 1 349 ? -1.586 5.226 -3.252 1.00 88.44 349 LYS A N 1
ATOM 2775 C CA . LYS A 1 349 ? -2.456 6.339 -3.656 1.00 88.44 349 LYS A CA 1
ATOM 2776 C C . LYS A 1 349 ? -2.694 7.342 -2.520 1.00 88.44 349 LYS A C 1
ATOM 2778 O O . LYS A 1 349 ? -2.710 8.532 -2.798 1.00 88.44 349 LYS A O 1
ATOM 2783 N N . ILE A 1 350 ? -2.846 6.892 -1.271 1.00 88.81 350 ILE A N 1
ATOM 2784 C CA . ILE A 1 350 ? -2.963 7.779 -0.098 1.00 88.81 350 ILE A CA 1
ATOM 2785 C C . ILE A 1 350 ? -1.688 8.619 0.066 1.00 88.81 350 ILE A C 1
ATOM 2787 O O . ILE A 1 350 ? -1.768 9.846 0.075 1.00 88.81 350 ILE A O 1
ATOM 2791 N N . ALA A 1 351 ? -0.518 7.977 0.108 1.00 88.00 351 ALA A N 1
ATOM 2792 C CA . ALA A 1 351 ? 0.771 8.646 0.302 1.00 88.00 351 ALA A CA 1
ATOM 2793 C C . ALA A 1 351 ? 1.124 9.647 -0.811 1.00 88.00 351 ALA A C 1
ATOM 2795 O O . ALA A 1 351 ? 1.66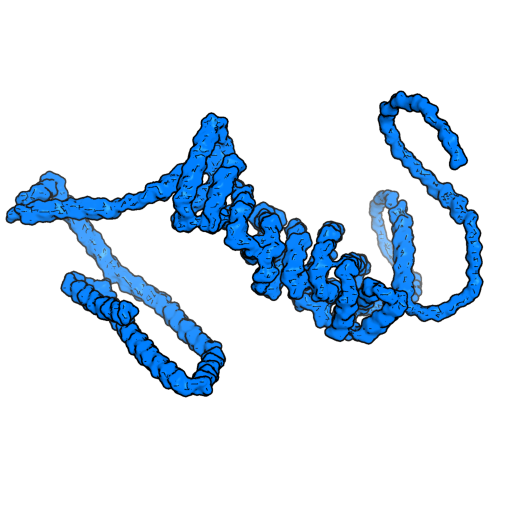9 10.714 -0.544 1.00 88.00 351 ALA A O 1
ATOM 2796 N N . LEU A 1 352 ? 0.807 9.308 -2.066 1.00 83.31 352 LEU A N 1
ATOM 2797 C CA . LEU A 1 352 ? 1.143 10.114 -3.246 1.00 83.31 352 LEU A CA 1
ATOM 2798 C C . LEU A 1 352 ? 0.016 11.069 -3.683 1.00 83.31 352 LEU A C 1
ATOM 2800 O O . LEU A 1 352 ? 0.148 11.737 -4.704 1.00 83.31 352 LEU A O 1
ATOM 2804 N N . SER A 1 353 ? -1.096 11.140 -2.942 1.00 77.31 353 SER A N 1
ATOM 2805 C CA . SER A 1 353 ? -2.184 12.095 -3.224 1.00 77.31 353 SER A CA 1
ATOM 2806 C C . SER A 1 353 ? -1.921 13.509 -2.698 1.00 77.31 353 SER A C 1
ATOM 2808 O O . SER A 1 353 ? -2.665 14.427 -3.043 1.00 77.31 353 SER A O 1
ATOM 2810 N N . ASN A 1 354 ? -0.867 13.695 -1.896 1.00 66.44 354 ASN A N 1
ATOM 2811 C CA . ASN A 1 354 ? -0.506 14.992 -1.341 1.00 66.44 354 ASN A CA 1
ATOM 2812 C C . ASN A 1 354 ? 0.282 15.841 -2.360 1.00 66.44 354 ASN A C 1
ATOM 2814 O O . ASN A 1 354 ? 1.340 15.427 -2.826 1.00 66.44 354 ASN A O 1
ATOM 2818 N N . ASP A 1 355 ? -0.274 17.008 -2.684 1.00 54.44 355 ASP A N 1
ATOM 2819 C CA . ASP A 1 355 ? 0.167 18.039 -3.638 1.00 54.44 355 ASP A CA 1
ATOM 2820 C C . ASP A 1 355 ? 0.666 17.634 -5.043 1.00 54.44 355 ASP A C 1
ATOM 2822 O O . ASP A 1 355 ? 1.754 17.097 -5.268 1.00 54.44 355 ASP A O 1
ATOM 2826 N N . LYS A 1 356 ? -0.119 18.056 -6.044 1.00 53.47 356 LYS A N 1
ATOM 2827 C CA . LYS A 1 356 ? 0.013 17.713 -7.473 1.00 53.47 356 LYS A CA 1
ATOM 2828 C C . LYS A 1 356 ? 1.214 18.332 -8.209 1.00 53.47 356 LYS A C 1
ATOM 2830 O O . LYS A 1 356 ? 1.323 18.132 -9.416 1.00 53.47 356 LYS A O 1
ATOM 2835 N N . THR A 1 357 ? 2.081 19.095 -7.544 1.00 48.19 357 THR A N 1
ATOM 2836 C CA . THR A 1 357 ? 3.095 19.935 -8.218 1.00 48.19 357 THR A CA 1
ATOM 2837 C C . THR A 1 357 ? 4.535 19.774 -7.731 1.00 48.19 357 THR A C 1
ATOM 2839 O O . THR A 1 357 ? 5.438 20.152 -8.474 1.00 48.19 357 THR A O 1
ATOM 2842 N N . HIS A 1 358 ? 4.797 19.193 -6.548 1.00 51.59 358 HIS A N 1
ATOM 2843 C CA . HIS A 1 358 ? 6.170 19.124 -6.001 1.00 51.59 358 HIS A CA 1
ATOM 2844 C C . HIS A 1 358 ? 6.590 17.790 -5.349 1.00 51.59 358 HIS A C 1
ATOM 2846 O O . HIS A 1 358 ? 7.755 17.647 -4.967 1.00 51.59 358 HIS A O 1
ATOM 2852 N N . GLY A 1 359 ? 5.708 16.786 -5.267 1.00 68.94 359 GLY A N 1
ATOM 2853 C CA . GLY A 1 359 ? 6.025 15.499 -4.630 1.00 68.94 359 GLY A CA 1
ATOM 2854 C C . GLY A 1 359 ? 7.133 14.691 -5.327 1.00 68.94 359 GLY A C 1
ATOM 2855 O O . GLY A 1 359 ? 8.061 14.215 -4.671 1.00 68.94 359 GLY A O 1
ATOM 2856 N N . PHE A 1 360 ? 7.097 14.552 -6.658 1.00 81.81 360 PHE A N 1
ATOM 2857 C CA . PHE A 1 360 ? 7.969 13.606 -7.376 1.00 81.81 360 PHE A CA 1
ATOM 2858 C C . PHE A 1 360 ? 9.476 13.866 -7.203 1.00 81.81 360 PHE A C 1
ATOM 2860 O O . PHE A 1 360 ? 10.235 12.903 -7.102 1.00 81.81 360 PHE A O 1
ATOM 2867 N N . ARG A 1 361 ? 9.917 15.127 -7.066 1.00 83.31 361 ARG A N 1
ATOM 2868 C CA . ARG A 1 361 ? 11.328 15.477 -6.779 1.00 83.31 361 ARG A CA 1
ATOM 2869 C C . ARG A 1 361 ? 11.810 14.970 -5.425 1.00 83.31 361 ARG A C 1
ATOM 2871 O O . ARG A 1 361 ? 12.967 14.591 -5.308 1.00 83.31 361 ARG A O 1
ATOM 2878 N N . GLN A 1 362 ? 10.942 14.969 -4.414 1.00 85.12 362 GLN A N 1
ATOM 2879 C CA . GLN A 1 362 ? 11.268 14.495 -3.064 1.00 85.12 362 GLN A CA 1
ATOM 2880 C C . GLN A 1 362 ? 11.237 12.962 -2.992 1.00 85.12 362 GLN A C 1
ATOM 2882 O O . GLN A 1 362 ? 12.022 12.331 -2.283 1.00 85.12 362 GLN A O 1
ATOM 2887 N N . VAL A 1 363 ? 10.334 12.354 -3.765 1.00 90.31 363 VAL A N 1
ATOM 2888 C CA . VAL A 1 363 ? 10.121 10.906 -3.805 1.00 90.31 363 VAL A CA 1
ATOM 2889 C C . VAL A 1 363 ? 11.185 10.195 -4.663 1.00 90.31 363 VAL A C 1
ATOM 2891 O O . VAL A 1 363 ? 11.634 9.113 -4.283 1.00 90.31 363 VAL A O 1
ATOM 2894 N N . PHE A 1 364 ? 11.659 10.798 -5.763 1.00 94.06 364 PHE A N 1
ATOM 2895 C CA . PHE A 1 364 ? 12.654 10.198 -6.670 1.00 94.06 364 PHE A CA 1
ATOM 2896 C C . PHE A 1 364 ? 13.956 9.748 -5.965 1.00 94.06 364 PHE A C 1
ATOM 2898 O O . PHE A 1 364 ? 14.307 8.576 -6.116 1.00 94.06 364 PHE A O 1
ATOM 2905 N N . PRO A 1 365 ? 14.634 10.568 -5.128 1.00 94.88 365 PRO A N 1
ATOM 2906 C CA . PRO A 1 365 ? 15.791 10.127 -4.341 1.00 94.88 365 PRO A CA 1
ATOM 2907 C C . PRO A 1 365 ? 15.513 8.900 -3.475 1.00 94.88 365 PRO A C 1
ATOM 2909 O O . PRO A 1 365 ? 16.348 8.002 -3.355 1.00 94.88 365 PRO A O 1
ATOM 2912 N N . SER A 1 366 ? 14.320 8.850 -2.883 1.00 93.62 366 SER A N 1
ATOM 2913 C CA . SER A 1 366 ? 13.913 7.787 -1.967 1.00 93.62 366 SER A CA 1
ATOM 2914 C C . SER A 1 366 ? 13.556 6.488 -2.699 1.00 93.62 366 SER A C 1
ATOM 2916 O O . SER A 1 366 ? 13.735 5.418 -2.122 1.00 93.62 366 SER A O 1
ATOM 2918 N N . TYR A 1 367 ? 13.132 6.546 -3.967 1.00 95.25 367 TYR A N 1
ATOM 2919 C CA . TYR A 1 367 ? 13.077 5.373 -4.845 1.00 95.25 367 TYR A CA 1
ATOM 2920 C C . TYR A 1 367 ? 14.471 4.946 -5.325 1.00 95.25 367 TYR A C 1
ATOM 2922 O O . TYR A 1 367 ? 14.804 3.766 -5.235 1.00 95.25 367 TYR A O 1
ATOM 2930 N N . LEU A 1 368 ? 15.301 5.883 -5.801 1.00 96.06 368 LEU A N 1
ATOM 2931 C CA . LEU A 1 368 ? 16.598 5.568 -6.407 1.00 96.06 368 LEU A CA 1
ATOM 2932 C C . LEU A 1 368 ? 17.531 4.891 -5.397 1.00 96.06 368 LEU A C 1
ATOM 2934 O O . LEU A 1 368 ? 18.078 3.830 -5.676 1.00 96.06 368 LEU A O 1
ATOM 2938 N N . THR A 1 369 ? 17.650 5.449 -4.191 1.00 94.31 369 THR A N 1
ATOM 2939 C CA . THR A 1 369 ? 18.494 4.899 -3.110 1.00 94.31 369 THR A CA 1
ATOM 2940 C C . THR A 1 369 ? 18.142 3.466 -2.705 1.00 94.31 369 THR A C 1
ATOM 2942 O O . THR A 1 369 ? 19.012 2.751 -2.209 1.00 94.31 369 THR A O 1
ATOM 2945 N N . ARG A 1 370 ? 16.900 3.027 -2.943 1.00 92.75 370 ARG A N 1
ATOM 2946 C CA . ARG A 1 370 ? 16.409 1.689 -2.591 1.00 92.75 370 ARG A CA 1
ATOM 2947 C C . ARG A 1 370 ? 16.686 0.614 -3.636 1.00 92.75 370 ARG A C 1
ATOM 2949 O O . ARG A 1 370 ? 16.519 -0.560 -3.316 1.00 92.75 370 ARG A O 1
ATOM 2956 N N . ILE A 1 371 ? 17.081 0.974 -4.861 1.00 93.12 371 ILE A N 1
ATOM 2957 C CA . ILE A 1 371 ? 17.252 0.000 -5.944 1.00 93.12 371 ILE A CA 1
ATOM 2958 C C . ILE A 1 371 ? 18.722 -0.340 -6.194 1.00 93.12 371 ILE A C 1
ATOM 2960 O O . ILE A 1 371 ? 19.442 0.346 -6.901 1.00 93.12 371 ILE A O 1
ATOM 2964 N N . THR A 1 372 ? 19.190 -1.434 -5.599 1.00 90.75 372 THR A N 1
ATOM 2965 C CA . THR A 1 372 ? 20.568 -1.928 -5.756 1.00 90.75 372 THR A CA 1
ATOM 2966 C C . THR A 1 372 ? 20.663 -3.052 -6.799 1.00 90.75 372 THR A C 1
ATOM 2968 O O . THR A 1 372 ? 19.661 -3.727 -7.077 1.00 90.75 372 THR A O 1
ATOM 2971 N N . PRO A 1 373 ? 21.860 -3.349 -7.344 1.00 87.81 373 PRO A N 1
ATOM 2972 C CA . PRO A 1 373 ? 22.063 -4.498 -8.231 1.00 87.81 373 PRO A CA 1
ATOM 2973 C C . PRO A 1 373 ? 21.597 -5.828 -7.615 1.00 87.81 373 PRO A C 1
ATOM 2975 O O . PRO A 1 373 ? 20.958 -6.621 -8.304 1.00 87.81 373 PRO A O 1
ATOM 2978 N N . GLY A 1 374 ? 21.795 -6.025 -6.306 1.00 86.88 374 GLY A N 1
ATOM 2979 C CA . GLY A 1 374 ? 21.322 -7.197 -5.554 1.00 86.88 374 GLY A CA 1
ATOM 2980 C C . GLY A 1 374 ? 19.844 -7.175 -5.126 1.00 86.88 374 GLY A C 1
ATOM 2981 O O . GLY A 1 374 ? 19.387 -8.127 -4.500 1.00 86.88 374 GLY A O 1
ATOM 2982 N N . SER A 1 375 ? 19.079 -6.120 -5.433 1.00 89.38 375 SER A N 1
ATOM 2983 C CA . SER A 1 375 ? 17.667 -6.016 -5.025 1.00 89.38 375 SER A CA 1
ATOM 2984 C C . SER A 1 375 ? 16.778 -7.085 -5.668 1.00 89.38 375 SER A C 1
ATOM 2986 O O . SER A 1 375 ? 16.970 -7.463 -6.831 1.00 89.38 375 SER A O 1
ATOM 2988 N N . SER A 1 376 ? 15.762 -7.527 -4.918 1.00 89.44 376 SER A N 1
ATOM 2989 C CA . SER A 1 376 ? 14.813 -8.567 -5.330 1.00 89.44 376 SER A CA 1
ATOM 2990 C C . SER A 1 376 ? 14.073 -8.209 -6.630 1.00 89.44 376 SER A C 1
ATOM 2992 O O . SER A 1 376 ? 13.838 -7.037 -6.942 1.00 89.44 376 SER A O 1
ATOM 2994 N N . ARG A 1 377 ? 13.659 -9.227 -7.402 1.00 88.81 377 ARG A N 1
ATOM 2995 C CA . ARG A 1 377 ? 12.905 -9.019 -8.655 1.00 88.81 377 ARG A CA 1
ATOM 2996 C C . ARG A 1 377 ? 11.590 -8.269 -8.417 1.00 88.81 377 ARG A C 1
ATOM 2998 O O . ARG A 1 377 ? 11.209 -7.452 -9.247 1.00 88.81 377 ARG A O 1
ATOM 3005 N N . THR A 1 378 ? 10.924 -8.521 -7.290 1.00 88.62 378 THR A N 1
ATOM 3006 C CA . THR A 1 378 ? 9.688 -7.836 -6.882 1.00 88.62 378 THR A CA 1
ATOM 3007 C C . THR A 1 378 ? 9.933 -6.368 -6.539 1.00 88.62 378 THR A C 1
ATOM 3009 O O . THR A 1 378 ? 9.182 -5.518 -7.004 1.00 88.62 378 THR A O 1
ATOM 3012 N N . MET A 1 379 ? 11.017 -6.048 -5.822 1.00 91.50 379 MET A N 1
ATOM 3013 C CA . MET A 1 379 ? 11.410 -4.661 -5.543 1.00 91.50 379 MET A CA 1
ATOM 3014 C C . MET A 1 379 ? 11.745 -3.898 -6.834 1.00 91.50 379 MET A C 1
ATOM 3016 O O . MET A 1 379 ? 11.247 -2.799 -7.056 1.00 91.50 379 MET A O 1
ATOM 3020 N N . LYS A 1 380 ? 12.524 -4.507 -7.739 1.00 93.62 380 LYS A N 1
ATOM 3021 C CA . LYS A 1 380 ? 12.820 -3.931 -9.065 1.00 93.62 380 LYS A CA 1
ATOM 3022 C C . LYS A 1 380 ? 11.545 -3.674 -9.876 1.00 93.62 380 LYS A C 1
ATOM 3024 O O . LYS A 1 380 ? 11.405 -2.595 -10.442 1.00 93.62 380 LYS A O 1
ATOM 3029 N N . ALA A 1 381 ? 10.613 -4.627 -9.892 1.00 92.62 381 ALA A N 1
ATOM 3030 C CA . ALA A 1 381 ? 9.356 -4.510 -10.629 1.00 92.62 381 ALA A CA 1
ATOM 3031 C C . ALA A 1 381 ? 8.425 -3.397 -10.109 1.00 92.62 381 ALA A C 1
ATOM 3033 O O . ALA A 1 381 ? 7.705 -2.816 -10.913 1.00 92.62 381 ALA A O 1
ATOM 3034 N N . GLU A 1 382 ? 8.449 -3.077 -8.812 1.00 93.12 382 GLU A N 1
ATOM 3035 C CA . GLU A 1 382 ? 7.656 -1.976 -8.242 1.00 93.12 382 GLU A CA 1
ATOM 3036 C C . GLU A 1 382 ? 8.336 -0.607 -8.425 1.00 93.12 382 GLU A C 1
ATOM 3038 O O . GLU A 1 382 ? 7.717 0.362 -8.865 1.00 93.12 382 GLU A O 1
ATOM 3043 N N . ILE A 1 383 ? 9.628 -0.509 -8.102 1.00 95.19 383 ILE A N 1
ATOM 3044 C CA . ILE A 1 383 ? 10.318 0.781 -7.957 1.00 95.19 383 ILE A CA 1
ATOM 3045 C C . ILE A 1 383 ? 10.758 1.371 -9.304 1.00 95.19 383 ILE A C 1
ATOM 3047 O O . ILE A 1 383 ? 10.725 2.590 -9.476 1.00 95.19 383 ILE A O 1
ATOM 3051 N N . LEU A 1 384 ? 11.142 0.543 -10.282 1.00 96.38 384 LEU A N 1
ATOM 3052 C CA . LEU A 1 384 ? 11.624 1.037 -11.580 1.00 96.38 384 LEU A CA 1
ATOM 3053 C C . LEU A 1 384 ? 10.532 1.748 -12.404 1.00 96.38 384 LEU A C 1
ATOM 3055 O O . LEU A 1 384 ? 10.813 2.839 -12.907 1.00 96.38 384 LEU A O 1
ATOM 3059 N N . PRO A 1 385 ? 9.279 1.248 -12.488 1.00 94.62 385 PRO A N 1
ATOM 3060 C CA . PRO A 1 385 ? 8.172 2.024 -13.046 1.00 94.62 385 PRO A CA 1
ATOM 3061 C C . PRO A 1 385 ? 7.949 3.352 -12.316 1.00 94.62 385 PRO A C 1
ATOM 3063 O O . PRO A 1 385 ? 7.785 4.374 -12.972 1.00 94.62 385 PRO A O 1
ATOM 3066 N N . CYS A 1 386 ? 8.043 3.376 -10.981 1.00 93.75 386 CYS A N 1
ATOM 3067 C CA . CYS A 1 386 ? 7.888 4.612 -10.208 1.00 93.75 386 CYS A CA 1
ATOM 3068 C C . CYS A 1 386 ? 8.959 5.665 -10.536 1.00 93.75 386 CYS A C 1
ATOM 3070 O O . CYS A 1 386 ? 8.650 6.851 -10.610 1.00 93.75 386 CYS A O 1
ATOM 3072 N N . LEU A 1 387 ? 10.210 5.245 -10.754 1.00 95.62 387 LEU A N 1
ATOM 3073 C CA . LEU A 1 387 ? 11.299 6.134 -11.177 1.00 95.62 387 LEU A CA 1
ATOM 3074 C C . LEU A 1 387 ? 11.047 6.717 -12.575 1.00 95.62 387 LEU A C 1
ATOM 3076 O O . LEU A 1 387 ? 11.280 7.906 -12.792 1.00 95.62 387 LEU A O 1
ATOM 3080 N N . VAL A 1 388 ? 10.512 5.918 -13.504 1.00 94.88 388 VAL A N 1
ATOM 3081 C CA . VAL A 1 388 ? 10.065 6.405 -14.821 1.00 94.88 388 VAL A CA 1
ATOM 3082 C C . VAL A 1 388 ? 8.884 7.368 -14.687 1.00 94.88 388 VAL A C 1
ATOM 3084 O O . VAL A 1 388 ? 8.869 8.415 -15.333 1.00 94.88 388 VAL A O 1
ATOM 3087 N N . ASP A 1 389 ? 7.910 7.072 -13.831 1.00 92.31 389 ASP A N 1
ATOM 3088 C CA . ASP A 1 389 ? 6.767 7.955 -13.593 1.00 92.31 389 ASP A CA 1
ATOM 3089 C C . ASP A 1 389 ? 7.213 9.304 -12.998 1.00 92.31 389 ASP A C 1
ATOM 3091 O O . ASP A 1 389 ? 6.731 10.343 -13.444 1.00 92.31 389 ASP A O 1
ATOM 3095 N N . CYS A 1 390 ? 8.209 9.324 -12.102 1.00 93.00 390 CYS A N 1
ATOM 3096 C CA . CYS A 1 390 ? 8.862 10.554 -11.640 1.00 93.00 390 CYS A CA 1
ATOM 3097 C C . CYS A 1 390 ? 9.507 11.348 -12.794 1.00 93.00 390 CYS A C 1
ATOM 3099 O O . CYS A 1 390 ? 9.209 12.529 -12.953 1.00 93.00 390 CYS A O 1
ATOM 3101 N N . LEU A 1 391 ? 10.356 10.710 -13.614 1.00 93.94 391 LEU A N 1
ATOM 3102 C CA . LEU A 1 391 ? 11.071 11.365 -14.726 1.00 93.94 391 LEU A CA 1
ATOM 3103 C C . LEU A 1 391 ? 10.139 11.868 -15.842 1.00 93.94 391 LEU A C 1
ATOM 3105 O O . LEU A 1 391 ? 10.445 12.856 -16.506 1.00 93.94 391 LEU A O 1
ATOM 3109 N N . THR A 1 392 ? 9.011 11.189 -16.060 1.00 92.38 392 THR A N 1
ATOM 3110 C CA . THR A 1 392 ? 8.006 11.580 -17.064 1.00 92.38 392 THR A CA 1
ATOM 3111 C C . THR A 1 392 ? 7.033 12.643 -16.549 1.00 92.38 392 THR A C 1
ATOM 3113 O O . THR A 1 392 ? 6.590 13.474 -17.338 1.00 92.38 392 THR A O 1
ATOM 3116 N N . SER A 1 393 ? 6.734 12.664 -15.244 1.00 90.06 393 SER A N 1
ATOM 3117 C CA . SER A 1 393 ? 5.805 13.637 -14.645 1.00 90.06 393 SER A CA 1
ATOM 3118 C C . SER A 1 393 ? 6.478 14.954 -14.248 1.00 90.06 393 SER A C 1
ATOM 3120 O O . SER A 1 393 ? 5.851 16.005 -14.348 1.00 90.06 393 SER A O 1
ATOM 3122 N N . ASP A 1 394 ? 7.740 14.928 -13.803 1.00 90.50 394 ASP A N 1
ATOM 3123 C CA . ASP A 1 394 ? 8.461 16.125 -13.360 1.00 90.50 394 ASP A CA 1
ATOM 3124 C C . ASP A 1 394 ? 9.872 16.205 -13.957 1.00 90.50 394 ASP A C 1
ATOM 3126 O O . ASP A 1 394 ? 10.807 15.505 -13.563 1.00 90.50 394 ASP A O 1
ATOM 3130 N N . LYS A 1 395 ? 10.041 17.148 -14.888 1.00 91.12 395 LYS A N 1
ATOM 3131 C CA . LYS A 1 395 ? 11.289 17.385 -15.626 1.00 91.12 395 LYS A CA 1
ATOM 3132 C C . LYS A 1 395 ? 12.489 17.717 -14.730 1.00 91.12 395 LYS A C 1
ATOM 3134 O O . LYS A 1 395 ? 13.626 17.528 -15.147 1.00 91.12 395 LYS A O 1
ATOM 3139 N N . GLN A 1 396 ? 12.279 18.190 -13.503 1.00 91.19 396 GLN A N 1
ATOM 3140 C CA . GLN A 1 396 ? 13.388 18.486 -12.589 1.00 91.19 396 GLN A CA 1
ATOM 3141 C C . GLN A 1 396 ? 13.938 17.229 -11.892 1.00 91.19 396 GLN A C 1
ATOM 3143 O O . GLN A 1 396 ? 15.032 17.279 -11.331 1.00 91.19 396 GLN A O 1
ATOM 3148 N N . CYS A 1 397 ? 13.263 16.075 -11.986 1.00 94.44 397 CYS A N 1
ATOM 3149 C CA . CYS A 1 397 ? 13.834 14.796 -11.553 1.00 94.44 397 CYS A CA 1
ATOM 3150 C C . CYS A 1 397 ? 15.121 14.441 -12.322 1.00 94.44 397 CYS A C 1
ATOM 3152 O O . CYS A 1 397 ? 16.006 13.825 -11.737 1.00 94.44 397 CYS A O 1
ATOM 3154 N N . PHE A 1 398 ? 15.286 14.892 -13.575 1.00 95.31 398 PHE A N 1
ATOM 3155 C CA . PHE A 1 398 ? 16.549 14.751 -14.314 1.00 95.31 398 PHE A CA 1
ATOM 3156 C C . PHE A 1 398 ? 17.710 15.496 -13.628 1.00 95.31 398 PHE A C 1
ATOM 3158 O O . PHE A 1 398 ? 18.788 14.930 -13.464 1.00 95.31 398 PHE A O 1
ATOM 3165 N N . ALA A 1 399 ? 17.487 16.729 -13.158 1.00 94.44 399 ALA A N 1
ATOM 3166 C CA . ALA A 1 399 ? 18.504 17.510 -12.449 1.00 94.44 399 ALA A CA 1
ATOM 3167 C C . ALA A 1 399 ? 18.849 16.904 -11.075 1.00 94.44 399 ALA A C 1
ATOM 3169 O O . ALA A 1 399 ? 20.022 16.812 -10.712 1.00 94.44 399 ALA A O 1
ATOM 3170 N N . VAL A 1 400 ? 17.839 16.421 -10.340 1.00 95.44 400 VAL A N 1
ATOM 3171 C CA . VAL A 1 400 ? 18.035 15.673 -9.084 1.00 95.44 400 VAL A CA 1
ATOM 3172 C C . VAL A 1 400 ? 18.843 14.393 -9.332 1.00 95.44 400 VAL A C 1
ATOM 3174 O O . VAL A 1 400 ? 19.749 14.079 -8.563 1.00 95.44 400 VAL A O 1
ATOM 3177 N N . TRP A 1 401 ? 18.579 13.675 -10.429 1.00 97.00 401 TRP A N 1
ATOM 3178 C CA . TRP A 1 401 ? 19.348 12.486 -10.792 1.00 97.00 401 TRP A CA 1
ATOM 3179 C C . TRP A 1 401 ? 20.817 12.820 -11.095 1.00 97.00 401 TRP A C 1
ATOM 3181 O O . TRP A 1 401 ? 21.695 12.144 -10.561 1.00 97.00 401 TRP A O 1
ATOM 3191 N N . CYS A 1 402 ? 21.102 13.904 -11.830 1.00 96.12 402 CYS A N 1
ATOM 3192 C CA . CYS A 1 402 ? 22.472 14.399 -12.030 1.00 96.12 402 CYS A CA 1
ATOM 3193 C C . CYS A 1 402 ? 23.215 14.643 -10.709 1.00 96.12 402 CYS A C 1
ATOM 3195 O O . CYS A 1 402 ? 24.342 14.181 -10.546 1.00 96.12 402 CYS A O 1
ATOM 3197 N N . GLN A 1 403 ? 22.574 15.289 -9.732 1.00 95.31 403 GLN A N 1
ATOM 3198 C CA . GLN A 1 403 ? 23.172 15.546 -8.412 1.00 95.31 403 GLN A CA 1
ATOM 3199 C C . GLN A 1 403 ? 23.438 14.266 -7.598 1.00 95.31 403 GLN A C 1
ATOM 3201 O O . GLN A 1 403 ? 24.329 14.240 -6.747 1.00 95.31 403 GLN A O 1
ATOM 3206 N N . MET A 1 404 ? 22.667 13.203 -7.838 1.00 95.69 404 MET A N 1
ATOM 3207 C CA . MET A 1 404 ? 22.782 11.923 -7.132 1.00 95.69 404 MET A CA 1
ATOM 3208 C C . MET A 1 404 ? 23.737 10.928 -7.798 1.00 95.69 404 MET A C 1
ATOM 3210 O O . MET A 1 404 ? 24.227 10.023 -7.122 1.00 95.69 404 MET A O 1
ATOM 3214 N N . TYR A 1 405 ? 24.006 11.086 -9.094 1.00 96.38 405 TYR A N 1
ATOM 3215 C CA . TYR A 1 405 ? 24.661 10.095 -9.947 1.00 96.38 405 TYR A CA 1
ATOM 3216 C C . TYR A 1 405 ? 25.977 9.544 -9.372 1.00 96.38 405 TYR A C 1
ATOM 3218 O O . TYR A 1 405 ? 26.091 8.343 -9.143 1.00 96.38 405 TYR A O 1
ATOM 3226 N N . THR A 1 406 ? 26.935 10.412 -9.028 1.00 93.81 406 THR A N 1
ATOM 3227 C CA . THR A 1 406 ? 28.267 10.005 -8.529 1.00 93.81 406 THR A CA 1
ATOM 3228 C C . THR A 1 406 ? 28.248 9.306 -7.168 1.00 93.81 406 THR A C 1
ATOM 3230 O O . THR A 1 406 ? 29.164 8.546 -6.856 1.00 93.81 406 THR A O 1
ATOM 3233 N N . LYS A 1 407 ? 27.215 9.547 -6.350 1.00 94.19 407 LYS A N 1
ATOM 3234 C CA . LYS A 1 407 ? 27.006 8.891 -5.046 1.00 94.19 407 LYS A CA 1
ATOM 3235 C C . LYS A 1 407 ? 26.219 7.585 -5.166 1.00 94.19 407 LYS A C 1
ATOM 3237 O O . LYS A 1 407 ? 26.229 6.780 -4.238 1.00 94.19 407 LYS A O 1
ATOM 3242 N N . HIS A 1 408 ? 25.532 7.387 -6.289 1.00 95.81 408 HIS A N 1
ATOM 3243 C CA . HIS A 1 408 ? 24.574 6.309 -6.506 1.00 95.81 408 HIS A CA 1
ATOM 3244 C C . HIS A 1 408 ? 24.754 5.659 -7.889 1.00 95.81 408 HIS A C 1
ATOM 3246 O O . HIS A 1 408 ? 23.776 5.422 -8.604 1.00 95.81 408 HIS A O 1
ATOM 3252 N N . LEU A 1 409 ? 26.005 5.370 -8.273 1.00 95.12 409 LEU A N 1
ATOM 3253 C CA . LEU A 1 409 ? 26.335 4.665 -9.520 1.00 95.12 409 LEU A CA 1
ATOM 3254 C C . LEU A 1 409 ? 25.696 3.260 -9.588 1.00 95.12 409 LEU A C 1
ATOM 3256 O O . LEU A 1 409 ? 25.042 2.986 -10.594 1.00 95.12 409 LEU A O 1
ATOM 3260 N N . PRO A 1 410 ? 25.741 2.399 -8.541 1.00 95.38 410 PRO A N 1
ATOM 3261 C CA . PRO A 1 410 ? 25.076 1.089 -8.578 1.00 95.38 410 PRO A CA 1
ATOM 3262 C C . PRO A 1 410 ? 23.556 1.170 -8.757 1.00 95.38 410 PRO A C 1
ATOM 3264 O O . PRO A 1 410 ? 22.950 0.285 -9.351 1.00 95.38 410 PRO A O 1
ATOM 3267 N N . GLN A 1 411 ? 22.920 2.214 -8.224 1.00 96.81 411 GLN A N 1
ATOM 3268 C CA . GLN A 1 411 ? 21.481 2.437 -8.356 1.00 96.81 411 GLN A CA 1
ATOM 3269 C C . GLN A 1 411 ? 21.136 2.997 -9.742 1.00 96.81 411 GLN A C 1
ATOM 3271 O O . GLN A 1 411 ? 20.174 2.570 -10.385 1.00 96.81 411 GLN A O 1
ATOM 3276 N N . SER A 1 412 ? 21.953 3.937 -10.226 1.00 96.94 412 SER A N 1
ATOM 3277 C CA . SER A 1 412 ? 21.798 4.557 -11.542 1.00 96.94 412 SER A CA 1
ATOM 3278 C C . SER A 1 412 ? 22.016 3.548 -12.665 1.00 96.94 412 SER A C 1
ATOM 3280 O O . SER A 1 412 ? 21.257 3.576 -13.629 1.00 96.94 412 SER A O 1
ATOM 3282 N N . SER A 1 413 ? 22.958 2.607 -12.528 1.00 96.12 413 SER A N 1
ATOM 3283 C CA . SER A 1 413 ? 23.175 1.552 -13.525 1.00 96.12 413 SER A CA 1
ATOM 3284 C C . SER A 1 413 ? 21.959 0.633 -13.667 1.00 96.12 413 SER A C 1
ATOM 3286 O O . SER A 1 413 ? 21.612 0.254 -14.785 1.00 96.12 413 SER A O 1
ATOM 3288 N N . VAL A 1 414 ? 21.251 0.321 -12.574 1.00 97.06 414 VAL A N 1
ATOM 3289 C CA . VAL A 1 414 ? 20.010 -0.474 -12.610 1.00 97.06 414 VAL A CA 1
ATOM 3290 C C . VAL A 1 414 ? 18.880 0.296 -13.302 1.00 97.06 414 VAL A C 1
ATOM 3292 O O . VAL A 1 414 ? 18.173 -0.284 -14.128 1.00 97.06 414 VAL A O 1
ATOM 3295 N N . LEU A 1 415 ? 18.727 1.597 -13.025 1.00 97.62 415 LEU A N 1
ATOM 3296 C CA . LEU A 1 415 ? 17.731 2.440 -13.698 1.00 97.62 415 LEU A CA 1
ATOM 3297 C C . LEU A 1 415 ? 18.044 2.615 -15.195 1.00 97.62 415 LEU A C 1
ATOM 3299 O O . LEU A 1 415 ? 17.158 2.427 -16.025 1.00 97.62 415 LEU A O 1
ATOM 3303 N N . LEU A 1 416 ? 19.298 2.901 -15.554 1.00 96.88 416 LEU A N 1
ATOM 3304 C CA . LEU A 1 416 ? 19.748 3.014 -16.946 1.00 96.88 416 LEU A CA 1
ATOM 3305 C C . LEU A 1 416 ? 19.530 1.702 -17.713 1.00 96.88 416 LEU A C 1
ATOM 3307 O O . LEU A 1 416 ? 18.958 1.728 -18.800 1.00 96.88 416 LEU A O 1
ATOM 3311 N N . ASN A 1 417 ? 19.894 0.550 -17.134 1.00 96.06 417 ASN A N 1
ATOM 3312 C CA . ASN A 1 417 ? 19.637 -0.763 -17.740 1.00 96.06 417 ASN A CA 1
ATOM 3313 C C . ASN A 1 417 ? 18.142 -0.996 -17.989 1.00 96.06 417 ASN A C 1
ATOM 3315 O O . ASN A 1 417 ? 17.757 -1.463 -19.059 1.00 96.06 417 ASN A O 1
ATOM 3319 N N . TYR A 1 418 ? 17.285 -0.645 -17.027 1.00 96.38 418 TYR A N 1
ATOM 3320 C CA . TYR A 1 418 ? 15.838 -0.775 -17.187 1.00 96.38 418 TYR A CA 1
ATOM 3321 C C . TYR A 1 418 ? 15.300 0.087 -18.338 1.00 96.38 418 TYR A C 1
ATOM 3323 O O . TYR A 1 418 ? 14.493 -0.399 -19.134 1.00 96.38 418 TYR A O 1
ATOM 3331 N N . LEU A 1 419 ? 15.779 1.331 -18.464 1.00 96.00 419 LEU A N 1
ATOM 3332 C CA . LEU A 1 419 ? 15.446 2.224 -19.578 1.00 96.00 419 LEU A CA 1
ATOM 3333 C C . LEU A 1 419 ? 15.924 1.660 -20.926 1.00 96.00 419 LEU A C 1
ATOM 3335 O O . LEU A 1 419 ? 15.165 1.681 -21.891 1.00 96.00 419 LEU A O 1
ATOM 3339 N N . ALA A 1 420 ? 17.139 1.110 -20.981 1.00 94.44 420 ALA A N 1
ATOM 3340 C CA . ALA A 1 420 ? 17.740 0.547 -22.192 1.00 94.44 420 ALA A CA 1
ATOM 3341 C C . ALA A 1 420 ? 17.056 -0.742 -22.680 1.00 94.44 420 ALA A C 1
ATOM 3343 O O . ALA A 1 420 ? 16.975 -0.973 -23.889 1.00 94.44 420 ALA A O 1
ATOM 3344 N N . GLN A 1 421 ? 16.556 -1.561 -21.749 1.00 94.56 421 GLN A N 1
ATOM 3345 C CA . GLN A 1 421 ? 15.820 -2.803 -22.022 1.00 94.56 421 GLN A CA 1
ATOM 3346 C C . GLN A 1 421 ? 14.343 -2.569 -22.375 1.00 94.56 421 GLN A C 1
ATOM 3348 O O . GLN A 1 421 ? 13.740 -3.396 -23.051 1.00 94.56 421 GLN A O 1
ATOM 3353 N N . ASN A 1 422 ? 13.744 -1.462 -21.919 1.00 93.81 422 ASN A N 1
ATOM 3354 C CA . ASN A 1 422 ? 12.329 -1.133 -22.145 1.00 93.81 422 ASN A CA 1
ATOM 3355 C C . ASN A 1 422 ? 12.157 0.110 -23.036 1.00 93.81 422 ASN A C 1
ATOM 3357 O O . ASN A 1 422 ? 11.128 0.790 -22.966 1.00 93.81 422 ASN A O 1
ATOM 3361 N N . TRP A 1 423 ? 13.165 0.417 -23.859 1.00 91.56 423 TRP A N 1
ATOM 3362 C CA . TRP A 1 423 ? 13.265 1.674 -24.600 1.00 91.56 423 TRP A CA 1
ATOM 3363 C C . TRP A 1 423 ? 12.046 1.944 -25.491 1.00 91.56 423 TRP A C 1
ATOM 3365 O O . TRP A 1 423 ? 11.492 3.038 -25.435 1.00 91.56 423 TRP A O 1
ATOM 3375 N N . ASP A 1 424 ? 11.534 0.932 -26.195 1.00 88.75 424 ASP A N 1
ATOM 3376 C CA . ASP A 1 424 ? 10.372 1.068 -27.090 1.00 88.75 424 ASP A CA 1
ATOM 3377 C C . ASP A 1 424 ? 9.091 1.514 -26.359 1.00 88.75 424 ASP A C 1
ATOM 3379 O O . ASP A 1 424 ? 8.232 2.189 -26.925 1.00 88.75 424 ASP A O 1
ATOM 3383 N N . LYS A 1 425 ? 8.963 1.154 -25.074 1.00 88.62 425 LYS A N 1
ATOM 3384 C CA . LYS A 1 425 ? 7.799 1.473 -24.228 1.00 88.62 425 LYS A CA 1
ATOM 3385 C C . LYS A 1 425 ? 7.982 2.753 -23.413 1.00 88.62 425 LYS A C 1
ATOM 3387 O O . LYS A 1 425 ? 6.998 3.404 -23.071 1.00 88.62 425 LYS A O 1
ATOM 3392 N N . VAL A 1 426 ? 9.222 3.086 -23.047 1.00 90.12 426 VAL A N 1
ATOM 3393 C CA . VAL A 1 426 ? 9.535 4.186 -22.120 1.00 90.12 426 VAL A CA 1
ATOM 3394 C C . VAL A 1 426 ? 10.074 5.426 -22.840 1.00 90.12 426 VAL A C 1
ATOM 3396 O O . VAL A 1 426 ? 9.724 6.545 -22.471 1.00 90.12 426 VAL A O 1
ATOM 3399 N N . GLY A 1 427 ? 10.869 5.257 -23.898 1.00 87.81 427 GLY A N 1
ATOM 3400 C CA . GLY A 1 427 ? 11.512 6.344 -24.646 1.00 87.81 427 GLY A CA 1
ATOM 3401 C C . GLY A 1 427 ? 10.544 7.258 -25.407 1.00 87.81 427 GLY A C 1
ATOM 3402 O O . GLY A 1 427 ? 10.917 8.366 -25.790 1.00 87.81 427 GLY A O 1
ATOM 3403 N N . SER A 1 428 ? 9.293 6.831 -25.600 1.00 88.38 428 SER A N 1
ATOM 3404 C CA . SER A 1 428 ? 8.190 7.659 -26.111 1.00 88.38 428 SER A CA 1
ATOM 3405 C C . SER A 1 428 ? 7.546 8.549 -25.038 1.00 88.38 428 SER A C 1
ATOM 3407 O O . SER A 1 428 ? 6.984 9.587 -25.374 1.00 88.38 428 SER A O 1
ATOM 3409 N N . ARG A 1 429 ? 7.639 8.167 -23.754 1.00 92.62 429 ARG A N 1
ATOM 3410 C CA . ARG A 1 429 ? 7.096 8.921 -22.610 1.00 92.62 429 ARG A CA 1
ATOM 3411 C C . ARG A 1 429 ? 8.067 9.972 -22.062 1.00 92.62 429 ARG A C 1
ATOM 3413 O O . ARG A 1 429 ? 7.627 10.927 -21.429 1.00 92.62 429 ARG A O 1
ATOM 3420 N N . LEU A 1 430 ? 9.374 9.764 -22.230 1.00 92.00 430 LEU A N 1
ATOM 3421 C CA . LEU A 1 430 ? 10.422 10.650 -21.711 1.00 92.00 430 LEU A CA 1
ATOM 3422 C C . LEU A 1 430 ? 10.634 11.882 -22.604 1.00 92.00 430 LEU A C 1
ATOM 3424 O O . LEU A 1 430 ? 10.560 11.806 -23.830 1.00 92.00 430 LEU A O 1
ATOM 3428 N N . ASP A 1 431 ? 11.003 13.009 -21.990 1.00 92.38 431 ASP A N 1
ATOM 3429 C CA . ASP A 1 431 ? 11.512 14.171 -22.722 1.00 92.38 431 ASP A CA 1
ATOM 3430 C C . ASP A 1 431 ? 12.892 13.835 -23.310 1.00 92.38 431 ASP A C 1
ATOM 3432 O O . ASP A 1 431 ? 13.912 13.869 -22.618 1.00 92.38 431 ASP A O 1
ATOM 3436 N N . LYS A 1 432 ? 12.915 13.475 -24.600 1.00 90.94 432 LYS A N 1
ATOM 3437 C CA . LYS A 1 432 ? 14.130 13.033 -25.300 1.00 90.94 432 LYS A CA 1
ATOM 3438 C C . LYS A 1 432 ? 15.262 14.062 -25.235 1.00 90.94 432 LYS A C 1
ATOM 3440 O O . LYS A 1 432 ? 16.415 13.661 -25.121 1.00 90.94 432 LYS A O 1
ATOM 3445 N N . LYS A 1 433 ? 14.964 15.368 -25.273 1.00 91.75 433 LYS A N 1
ATOM 3446 C CA . LYS A 1 433 ? 16.001 16.415 -25.236 1.00 91.75 433 LYS A CA 1
ATOM 3447 C C . LYS A 1 433 ? 16.657 16.482 -23.860 1.00 91.75 433 LYS A C 1
ATOM 3449 O O . LYS A 1 433 ? 17.883 16.501 -23.766 1.00 91.75 433 LYS A O 1
ATOM 3454 N N . LEU A 1 434 ? 15.849 16.473 -22.797 1.00 94.19 434 LEU A N 1
ATOM 3455 C CA . LEU A 1 434 ? 16.369 16.464 -21.428 1.00 94.19 434 LEU A CA 1
ATOM 3456 C C . LEU A 1 434 ? 17.131 15.175 -21.126 1.00 94.19 434 LEU A C 1
ATOM 3458 O O . LEU A 1 434 ? 18.246 15.244 -20.622 1.00 94.19 434 LEU A O 1
ATOM 3462 N N . PHE A 1 435 ? 16.590 14.014 -21.502 1.00 95.50 435 PHE A N 1
ATOM 3463 C CA . PHE A 1 435 ? 17.254 12.738 -21.249 1.00 95.50 435 PHE A CA 1
ATOM 3464 C C . PHE A 1 435 ? 18.587 12.604 -22.004 1.00 95.50 435 PHE A C 1
ATOM 3466 O O . PHE A 1 435 ? 19.573 12.186 -21.403 1.00 95.50 435 PHE A O 1
ATOM 3473 N N . GLN A 1 436 ? 18.672 13.041 -23.268 1.00 94.19 436 GLN A N 1
ATOM 3474 C CA . GLN A 1 436 ? 19.944 13.066 -24.007 1.00 94.19 436 GLN A CA 1
ATOM 3475 C C . GLN A 1 436 ? 20.970 13.996 -23.339 1.00 94.19 436 GLN A C 1
ATOM 3477 O O . GLN A 1 436 ? 22.146 13.650 -23.246 1.00 94.19 436 GLN A O 1
ATOM 3482 N N . SER A 1 437 ? 20.529 15.152 -22.827 1.00 95.12 437 SER A N 1
ATOM 3483 C CA . SER A 1 437 ? 21.378 16.070 -22.056 1.00 95.12 437 SER A CA 1
ATOM 3484 C C . SER A 1 437 ? 21.884 15.430 -20.753 1.00 95.12 437 SER A C 1
ATOM 3486 O O . SER A 1 437 ? 23.078 15.477 -20.463 1.00 95.12 437 SER A O 1
ATOM 3488 N N . THR A 1 438 ? 21.013 14.733 -20.012 1.00 96.81 438 THR A N 1
ATOM 3489 C CA . THR A 1 438 ? 21.382 13.958 -18.815 1.00 96.81 438 THR A CA 1
ATOM 3490 C C . THR A 1 438 ? 22.399 12.858 -19.131 1.00 96.81 438 THR A C 1
ATOM 3492 O O . THR A 1 438 ? 23.407 12.755 -18.438 1.00 96.81 438 THR A O 1
ATOM 3495 N N . LEU A 1 439 ? 22.205 12.076 -20.198 1.00 96.56 439 LEU A N 1
ATOM 3496 C CA . LEU A 1 439 ? 23.152 11.027 -20.605 1.00 96.56 439 LEU A CA 1
ATOM 3497 C C . LEU A 1 439 ? 24.516 11.588 -21.035 1.00 96.56 439 LEU A C 1
ATOM 3499 O O . LEU A 1 439 ? 25.553 10.999 -20.721 1.00 96.56 439 LEU A O 1
ATOM 3503 N N . ARG A 1 440 ? 24.540 12.743 -21.714 1.00 95.00 440 ARG A N 1
ATOM 3504 C CA . ARG A 1 440 ? 25.787 13.456 -22.038 1.00 95.00 440 ARG A CA 1
ATOM 3505 C C . ARG A 1 440 ? 26.483 13.961 -20.772 1.00 95.00 440 ARG A C 1
ATOM 3507 O O . ARG A 1 440 ? 27.683 13.751 -20.633 1.00 95.00 440 ARG A O 1
ATOM 3514 N N . SER A 1 441 ? 25.736 14.508 -19.809 1.00 96.56 441 SER A N 1
ATOM 3515 C CA . SER A 1 441 ? 26.272 14.876 -18.489 1.00 96.56 441 SER A CA 1
ATOM 3516 C C . SER A 1 441 ? 26.867 13.668 -17.756 1.00 96.56 441 SER A C 1
ATOM 3518 O O . SER A 1 441 ? 27.971 13.773 -17.235 1.00 96.56 441 SER A O 1
ATOM 3520 N N . PHE A 1 442 ? 26.191 12.513 -17.753 1.00 97.38 442 PHE A N 1
ATOM 3521 C CA . PHE A 1 442 ? 26.726 11.278 -17.165 1.00 97.38 442 PHE A CA 1
ATOM 3522 C C . PHE A 1 442 ? 27.995 10.798 -17.872 1.00 97.38 442 PHE A C 1
ATOM 3524 O O . PHE A 1 442 ? 28.911 10.328 -17.207 1.00 97.38 442 PHE A O 1
ATOM 3531 N N . SER A 1 443 ? 28.070 10.929 -19.199 1.00 95.12 443 SER A N 1
ATOM 3532 C CA . SER A 1 443 ? 29.256 10.543 -19.974 1.00 95.12 443 SER A CA 1
ATOM 3533 C C . SER A 1 443 ? 30.470 11.403 -19.606 1.00 95.12 443 SER A C 1
ATOM 3535 O O . SER A 1 443 ? 31.510 10.845 -19.273 1.00 95.12 443 SER A O 1
ATOM 3537 N N . ILE A 1 444 ? 30.305 12.730 -19.531 1.00 95.56 444 ILE A N 1
ATOM 3538 C CA . ILE A 1 444 ? 31.359 13.659 -19.081 1.00 95.56 444 ILE A CA 1
ATOM 3539 C C . ILE A 1 444 ? 31.797 13.322 -17.647 1.00 95.56 444 ILE A C 1
ATOM 3541 O O . ILE A 1 444 ? 32.978 13.113 -17.389 1.00 95.56 444 ILE A O 1
ATOM 3545 N N . THR A 1 445 ? 30.850 13.159 -16.717 1.00 94.62 445 THR A N 1
ATOM 3546 C CA . THR A 1 445 ? 31.166 12.773 -15.332 1.00 94.62 445 THR A CA 1
ATOM 3547 C C . THR A 1 445 ? 31.856 11.404 -15.241 1.00 94.62 445 THR A C 1
ATOM 3549 O O . THR A 1 445 ? 32.692 11.190 -14.366 1.00 94.62 445 THR A O 1
ATOM 3552 N N . ASN A 1 446 ? 31.562 10.462 -16.142 1.00 95.06 446 ASN A N 1
ATOM 3553 C CA . ASN A 1 446 ? 32.259 9.175 -16.189 1.00 95.06 446 ASN A CA 1
ATOM 3554 C C . ASN A 1 446 ? 33.707 9.300 -16.684 1.00 95.06 446 ASN A C 1
ATOM 3556 O O . ASN A 1 446 ? 34.564 8.541 -16.227 1.00 95.06 446 ASN A O 1
ATOM 3560 N N . GLU A 1 447 ? 33.986 10.228 -17.598 1.00 94.31 447 GLU A N 1
ATOM 3561 C CA . GLU A 1 447 ? 35.340 10.540 -18.070 1.00 94.31 447 GLU A CA 1
ATOM 3562 C C . GLU A 1 447 ? 36.150 11.258 -16.977 1.00 94.31 447 GLU A C 1
ATOM 3564 O O . GLU A 1 447 ? 37.289 10.880 -16.707 1.00 94.31 447 GLU A O 1
ATOM 3569 N N . GLU A 1 448 ? 35.543 12.201 -16.250 1.00 93.44 448 GLU A N 1
ATOM 3570 C CA . GLU A 1 448 ? 36.134 12.828 -15.055 1.00 93.44 448 GLU A CA 1
ATOM 3571 C C . GLU A 1 448 ? 36.455 11.800 -13.955 1.00 93.44 448 GLU A C 1
ATOM 3573 O O . GLU A 1 448 ? 37.521 11.839 -13.341 1.00 93.44 448 GLU A O 1
ATOM 3578 N N . LEU A 1 449 ? 35.564 10.833 -13.714 1.00 92.75 449 LEU A N 1
ATOM 3579 C CA . LEU A 1 449 ? 35.827 9.735 -12.779 1.00 92.75 449 LEU A CA 1
ATOM 3580 C C . LEU A 1 449 ? 36.948 8.806 -13.274 1.00 92.75 449 LEU A C 1
ATOM 3582 O O . LEU A 1 449 ? 37.708 8.292 -12.452 1.00 92.75 449 LEU A O 1
ATOM 3586 N N . ALA A 1 450 ? 37.094 8.608 -14.590 1.00 91.94 450 ALA A N 1
ATOM 3587 C CA . ALA A 1 450 ? 38.194 7.829 -15.159 1.00 91.94 450 ALA A CA 1
ATOM 3588 C C . ALA A 1 450 ? 39.548 8.521 -14.960 1.00 91.94 450 ALA A C 1
ATOM 3590 O O . ALA A 1 450 ? 40.492 7.880 -14.500 1.00 91.94 450 ALA A O 1
ATOM 3591 N N . THR A 1 451 ? 39.641 9.823 -15.255 1.00 92.69 451 THR A N 1
ATOM 3592 C CA . THR A 1 451 ? 40.887 10.597 -15.093 1.00 92.69 451 THR A CA 1
ATOM 3593 C C . THR A 1 451 ? 41.293 10.747 -13.625 1.00 92.69 451 THR A C 1
ATOM 3595 O O . THR A 1 451 ? 42.481 10.772 -13.321 1.00 92.69 451 THR A O 1
ATOM 3598 N N . GLN A 1 452 ? 40.328 10.733 -12.698 1.00 91.94 452 GLN A N 1
ATOM 3599 C CA . GLN A 1 452 ? 40.564 10.642 -11.249 1.00 91.94 452 GLN A CA 1
ATOM 3600 C C . GLN A 1 452 ? 40.959 9.232 -10.755 1.00 91.94 452 GLN A C 1
ATOM 3602 O O . GLN A 1 452 ? 41.130 9.043 -9.552 1.00 91.94 452 GLN A O 1
ATOM 3607 N N . GLY A 1 453 ? 41.063 8.223 -11.630 1.00 88.00 453 GLY A N 1
ATOM 3608 C CA . GLY A 1 453 ? 41.393 6.844 -11.245 1.00 88.00 453 GLY A CA 1
ATOM 3609 C C . GLY A 1 453 ? 40.275 6.105 -10.494 1.00 88.00 453 GLY A C 1
ATOM 3610 O O . GLY A 1 453 ? 40.530 5.110 -9.822 1.00 88.00 453 GLY A O 1
ATOM 3611 N N . ARG A 1 454 ? 39.023 6.574 -10.591 1.00 88.62 454 ARG A N 1
ATOM 3612 C CA . ARG A 1 454 ? 37.845 6.043 -9.872 1.00 88.62 454 ARG A CA 1
ATOM 3613 C C . ARG A 1 454 ? 37.004 5.074 -10.718 1.00 88.62 454 ARG A C 1
ATOM 3615 O O . ARG A 1 454 ? 35.833 4.838 -10.430 1.00 88.62 454 ARG A O 1
ATOM 3622 N N . ASN A 1 455 ? 37.611 4.491 -11.749 1.00 86.19 455 ASN A N 1
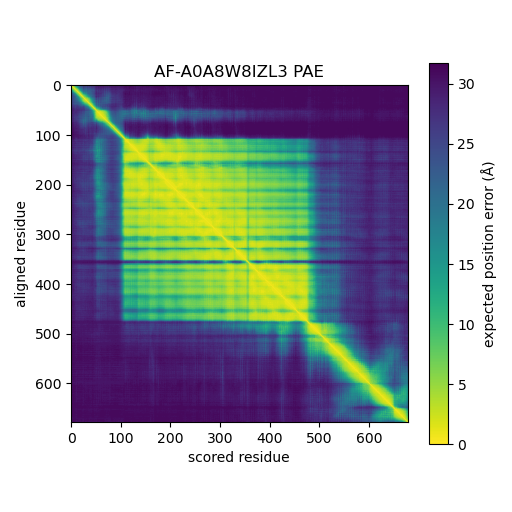ATOM 3623 C CA . ASN A 1 455 ? 37.000 3.538 -12.686 1.00 86.19 455 ASN A CA 1
ATOM 3624 C C . ASN A 1 455 ? 36.686 2.148 -12.083 1.00 86.19 455 ASN A C 1
ATOM 3626 O O . ASN A 1 455 ? 36.044 1.324 -12.739 1.00 86.19 455 ASN A O 1
ATOM 3630 N N . SER A 1 456 ? 37.141 1.894 -10.853 1.00 87.00 456 SER A N 1
ATOM 3631 C CA . SER A 1 456 ? 36.898 0.684 -10.057 1.00 87.00 456 SER A CA 1
ATOM 3632 C C . SER A 1 456 ? 35.682 0.778 -9.126 1.00 87.00 456 SER A C 1
ATOM 3634 O O . SER A 1 456 ? 35.401 -0.173 -8.402 1.00 87.00 456 SER A O 1
ATOM 3636 N N . MET A 1 457 ? 34.958 1.905 -9.113 1.00 88.56 457 MET A N 1
ATOM 3637 C CA . MET A 1 457 ? 33.740 2.049 -8.310 1.00 88.56 457 MET A CA 1
ATOM 3638 C C . MET A 1 457 ? 32.618 1.120 -8.802 1.00 88.56 457 MET A C 1
ATOM 3640 O O . MET A 1 457 ? 32.341 1.056 -10.001 1.00 88.56 457 MET A O 1
ATOM 3644 N N . ASP A 1 458 ? 31.911 0.474 -7.872 1.00 89.50 458 ASP A N 1
ATOM 3645 C CA . ASP A 1 458 ? 30.749 -0.367 -8.180 1.00 89.50 458 ASP A CA 1
ATOM 3646 C C . ASP A 1 458 ? 29.722 0.377 -9.055 1.00 89.50 458 ASP A C 1
ATOM 3648 O O . ASP A 1 458 ? 29.342 1.519 -8.779 1.00 89.50 458 ASP A O 1
ATOM 3652 N N . GLY A 1 459 ? 29.241 -0.280 -10.113 1.00 88.12 459 GLY A N 1
ATOM 3653 C CA . GLY A 1 459 ? 28.268 0.287 -11.050 1.00 88.12 459 GLY A CA 1
ATOM 3654 C C . GLY A 1 459 ? 28.845 1.240 -12.105 1.00 88.12 459 GLY A C 1
ATOM 3655 O O . GLY A 1 459 ? 28.094 1.663 -12.988 1.00 88.12 459 GLY A O 1
ATOM 3656 N N . TYR A 1 460 ? 30.134 1.603 -12.036 1.00 93.44 460 TYR A N 1
ATOM 3657 C CA . TYR A 1 460 ? 30.769 2.520 -12.990 1.00 93.44 460 TYR A CA 1
ATOM 3658 C C . TYR A 1 460 ? 30.778 1.952 -14.418 1.00 93.44 460 TYR A C 1
ATOM 3660 O O . TYR A 1 460 ? 30.303 2.607 -15.348 1.00 93.44 460 TYR A O 1
ATOM 3668 N N . GLN A 1 461 ? 31.274 0.723 -14.597 1.00 93.50 461 GLN A N 1
ATOM 3669 C CA . GLN A 1 461 ? 31.432 0.099 -15.918 1.00 93.50 461 GLN A CA 1
ATOM 3670 C C . GLN A 1 461 ? 30.075 -0.136 -16.599 1.00 93.50 461 GLN A C 1
ATOM 3672 O O . GLN A 1 461 ? 29.915 0.107 -17.799 1.00 93.50 461 GLN A O 1
ATOM 3677 N N . GLU A 1 462 ? 29.063 -0.534 -15.825 1.00 93.62 462 GLU A N 1
ATOM 3678 C CA . GLU A 1 462 ? 27.690 -0.684 -16.295 1.00 93.62 462 GLU A CA 1
ATOM 3679 C C . GLU A 1 462 ? 27.094 0.667 -16.707 1.00 93.62 462 GLU A C 1
ATOM 3681 O O . GLU A 1 462 ? 26.493 0.759 -17.776 1.00 93.62 462 GLU A O 1
ATOM 3686 N N . CYS A 1 463 ? 27.290 1.732 -15.918 1.00 95.19 463 CYS A N 1
ATOM 3687 C CA . CYS A 1 463 ? 26.828 3.069 -16.296 1.00 95.19 463 CYS A CA 1
ATOM 3688 C C . CYS A 1 463 ? 27.483 3.560 -17.596 1.00 95.19 463 CYS A C 1
ATOM 3690 O O . CYS A 1 463 ? 26.776 4.033 -18.482 1.00 95.19 463 CYS A O 1
ATOM 3692 N N . VAL A 1 464 ? 28.806 3.419 -17.746 1.00 95.88 464 VAL A N 1
ATOM 3693 C CA . VAL A 1 464 ? 29.527 3.797 -18.978 1.00 95.88 464 VAL A CA 1
ATOM 3694 C C . VAL A 1 464 ? 28.970 3.057 -20.192 1.00 95.88 464 VAL A C 1
ATOM 3696 O O . VAL A 1 464 ? 28.695 3.674 -21.222 1.00 95.88 464 VAL A O 1
ATOM 3699 N N . THR A 1 465 ? 28.784 1.743 -20.067 1.00 95.69 465 THR A N 1
ATOM 3700 C CA . THR A 1 465 ? 28.309 0.885 -21.159 1.00 95.69 465 THR A CA 1
ATOM 3701 C C . THR A 1 465 ? 26.883 1.248 -21.569 1.00 95.69 465 THR A C 1
ATOM 3703 O O . THR A 1 465 ? 26.602 1.442 -22.751 1.00 95.69 465 THR A O 1
ATOM 3706 N N . VAL A 1 466 ? 25.982 1.406 -20.597 1.00 95.94 466 VAL A N 1
ATOM 3707 C CA . VAL A 1 466 ? 24.560 1.644 -20.873 1.00 95.94 466 VAL A CA 1
ATOM 3708 C C . VAL A 1 466 ? 24.283 3.087 -21.302 1.00 95.94 466 VAL A C 1
ATOM 3710 O O . VAL A 1 466 ? 23.413 3.304 -22.142 1.00 95.94 466 VAL A O 1
ATOM 3713 N N . CYS A 1 467 ? 25.043 4.079 -20.822 1.00 95.62 467 CYS A N 1
ATOM 3714 C CA . CYS A 1 467 ? 24.961 5.444 -21.355 1.00 95.62 467 CYS A CA 1
ATOM 3715 C C . CYS A 1 467 ? 25.314 5.492 -22.850 1.00 95.62 467 CYS A C 1
ATOM 3717 O O . CYS A 1 467 ? 24.633 6.186 -23.604 1.00 95.62 467 CYS A O 1
ATOM 3719 N N . LYS A 1 468 ? 26.322 4.725 -23.295 1.00 94.12 468 LYS A N 1
ATOM 3720 C CA . LYS A 1 468 ? 26.689 4.622 -24.718 1.00 94.12 468 LYS A CA 1
ATOM 3721 C C . LYS A 1 468 ? 25.594 3.943 -25.548 1.00 94.12 468 LYS A C 1
ATOM 3723 O O . LYS A 1 468 ? 25.193 4.504 -26.564 1.00 94.12 468 LYS A O 1
ATOM 3728 N N . ASP A 1 469 ? 25.062 2.803 -25.095 1.00 93.56 469 ASP A N 1
ATOM 3729 C CA . ASP A 1 469 ? 23.940 2.106 -25.756 1.00 93.56 469 ASP A CA 1
ATOM 3730 C C . ASP A 1 469 ? 22.693 3.001 -25.881 1.00 93.56 469 ASP A C 1
ATOM 3732 O O . ASP A 1 469 ? 22.104 3.115 -26.955 1.00 93.56 469 ASP A O 1
ATOM 3736 N N . LEU A 1 470 ? 22.317 3.707 -24.810 1.00 93.94 470 LEU A N 1
ATOM 3737 C CA . LEU A 1 470 ? 21.175 4.623 -24.821 1.00 93.94 470 LEU A CA 1
ATOM 3738 C C . LEU A 1 470 ? 21.381 5.817 -25.759 1.00 93.94 470 LEU A C 1
ATOM 3740 O O . LEU A 1 470 ? 20.472 6.137 -26.522 1.00 93.94 470 LEU A O 1
ATOM 3744 N N . LEU A 1 471 ? 22.554 6.459 -25.743 1.00 93.19 471 LEU A N 1
ATOM 3745 C CA . LEU A 1 471 ? 22.861 7.548 -26.678 1.00 93.19 471 LEU A CA 1
ATOM 3746 C C . LEU A 1 471 ? 22.799 7.057 -28.130 1.00 93.19 471 LEU A C 1
ATOM 3748 O O . LEU A 1 471 ? 22.142 7.691 -28.955 1.00 93.19 471 LEU A O 1
ATOM 3752 N N . GLN A 1 472 ? 23.368 5.884 -28.423 1.00 89.62 472 GLN A N 1
ATOM 3753 C CA . GLN A 1 472 ? 23.299 5.280 -29.752 1.00 89.62 472 GLN A CA 1
ATOM 3754 C C . GLN A 1 472 ? 21.847 4.984 -30.172 1.00 89.62 472 GLN A C 1
ATOM 3756 O O . GLN A 1 472 ? 21.450 5.345 -31.277 1.00 89.62 472 GLN A O 1
ATOM 3761 N N . LYS A 1 473 ? 21.018 4.404 -29.292 1.00 86.38 473 LYS A N 1
ATOM 3762 C CA . LYS A 1 473 ? 19.578 4.165 -29.534 1.00 86.38 473 LYS A CA 1
ATOM 3763 C C . LYS A 1 473 ? 18.759 5.445 -29.727 1.00 86.38 473 LYS A C 1
ATOM 3765 O O . LYS A 1 473 ? 17.702 5.401 -30.352 1.00 86.38 473 LYS A O 1
ATOM 3770 N N . MET A 1 474 ? 19.208 6.576 -29.184 1.00 84.25 474 MET A N 1
ATOM 3771 C CA . MET A 1 474 ? 18.570 7.883 -29.383 1.00 84.25 474 MET A CA 1
ATOM 3772 C C . MET A 1 474 ? 18.993 8.559 -30.691 1.00 84.25 474 MET A C 1
ATOM 3774 O O . MET A 1 474 ? 18.200 9.303 -31.267 1.00 84.25 474 MET A O 1
ATOM 3778 N N . GLU A 1 475 ? 20.217 8.303 -31.154 1.00 81.75 475 GLU A N 1
ATOM 3779 C CA . GLU A 1 475 ? 20.784 8.866 -32.388 1.00 81.75 475 GLU A CA 1
ATOM 3780 C C . GLU A 1 475 ? 20.514 7.981 -33.624 1.00 81.75 475 GLU A C 1
ATOM 3782 O O . GLU A 1 475 ? 20.587 8.460 -34.758 1.00 81.75 475 GLU A O 1
ATOM 3787 N N . GLN A 1 476 ? 20.093 6.725 -33.424 1.00 70.88 476 GLN A N 1
ATOM 3788 C CA . GLN A 1 476 ? 19.516 5.857 -34.455 1.00 70.88 476 GLN A CA 1
ATOM 3789 C C . GLN A 1 476 ? 18.194 6.427 -34.996 1.00 70.88 476 GLN A C 1
ATOM 3791 O O . GLN A 1 476 ? 17.091 6.049 -34.601 1.00 70.88 476 GLN A O 1
ATOM 3796 N N . THR A 1 477 ? 18.307 7.307 -35.988 1.00 58.62 477 THR A N 1
ATOM 3797 C CA . THR A 1 477 ? 17.244 7.466 -36.982 1.00 58.62 477 THR A CA 1
ATOM 3798 C C . THR A 1 477 ? 17.100 6.147 -37.746 1.00 58.62 477 THR A C 1
ATOM 3800 O O . THR A 1 477 ? 18.097 5.533 -38.130 1.00 58.62 477 THR A O 1
ATOM 3803 N N . HIS A 1 478 ? 15.867 5.678 -37.962 1.00 59.31 478 HIS A N 1
ATOM 3804 C CA . HIS A 1 478 ? 15.638 4.519 -38.825 1.00 59.31 478 HIS A CA 1
ATOM 3805 C C . HIS A 1 478 ? 16.022 4.895 -40.258 1.00 59.31 478 HIS A C 1
ATOM 3807 O O . HIS A 1 478 ? 15.225 5.497 -40.980 1.00 59.31 478 HIS A O 1
ATOM 3813 N N . PHE A 1 479 ? 17.249 4.556 -40.664 1.00 62.50 479 PHE A N 1
ATOM 3814 C CA . PHE A 1 479 ? 17.692 4.745 -42.040 1.00 62.50 479 PHE A CA 1
ATOM 3815 C C . PHE A 1 479 ? 16.713 4.006 -42.966 1.00 62.50 479 PHE A C 1
ATOM 3817 O O . PHE A 1 479 ? 16.443 2.822 -42.724 1.00 62.50 479 PHE A O 1
ATOM 3824 N N . PRO A 1 480 ? 16.144 4.667 -43.990 1.00 74.00 480 PRO A N 1
ATOM 3825 C CA . PRO A 1 480 ? 15.012 4.143 -44.745 1.00 74.00 480 PRO A CA 1
ATOM 3826 C C . PRO A 1 480 ? 15.460 3.107 -45.789 1.00 74.00 480 PRO A C 1
ATOM 3828 O O . PRO A 1 480 ? 15.190 3.249 -46.979 1.00 74.00 480 PRO A O 1
ATOM 3831 N N . TRP A 1 481 ? 16.127 2.036 -45.341 1.00 77.94 481 TRP A N 1
ATOM 3832 C CA . TRP A 1 481 ? 16.646 0.939 -46.165 1.00 77.94 481 TRP A CA 1
ATOM 3833 C C . TRP A 1 481 ? 15.605 0.375 -47.128 1.00 77.94 481 TRP A C 1
ATOM 3835 O O . TRP A 1 481 ? 15.945 0.073 -48.266 1.00 77.94 481 TRP A O 1
ATOM 3845 N N . PHE A 1 482 ? 14.340 0.289 -46.707 1.00 77.88 482 PHE A N 1
ATOM 3846 C CA . PHE A 1 482 ? 13.238 -0.122 -47.576 1.00 77.88 482 PHE A CA 1
ATOM 3847 C C . PHE A 1 482 ? 13.084 0.800 -48.797 1.00 77.88 482 PHE A C 1
ATOM 3849 O O . PHE A 1 482 ? 13.042 0.315 -49.923 1.00 77.88 482 PHE A O 1
ATOM 3856 N N . TRP A 1 483 ? 13.078 2.122 -48.596 1.00 85.12 483 TRP A N 1
ATOM 3857 C CA . TRP A 1 483 ? 12.993 3.096 -49.688 1.00 85.12 483 TRP A CA 1
ATOM 3858 C C . TRP A 1 483 ? 14.262 3.129 -50.539 1.00 85.12 483 TRP A C 1
ATOM 3860 O O . TRP A 1 483 ? 14.163 3.237 -51.755 1.00 85.12 483 TRP A O 1
ATOM 3870 N N . VAL A 1 484 ? 15.445 2.984 -49.933 1.00 87.44 484 VAL A N 1
ATOM 3871 C CA . VAL A 1 484 ? 16.720 2.919 -50.670 1.00 87.44 484 VAL A CA 1
ATOM 3872 C C . VAL A 1 484 ? 16.775 1.677 -51.566 1.00 87.44 484 VAL A C 1
ATOM 3874 O O . VAL A 1 484 ? 17.105 1.790 -52.743 1.00 87.44 484 VAL A O 1
ATOM 3877 N N . MET A 1 485 ? 16.391 0.507 -51.047 1.00 87.06 485 MET A N 1
ATOM 3878 C CA . MET A 1 485 ? 16.324 -0.741 -51.818 1.00 87.06 485 MET A CA 1
ATOM 3879 C C . MET A 1 485 ? 15.238 -0.690 -52.894 1.00 87.06 485 MET A C 1
ATOM 3881 O O . MET A 1 485 ? 15.487 -1.094 -54.026 1.00 87.06 485 MET A O 1
ATOM 3885 N N . PHE A 1 486 ? 14.062 -0.144 -52.576 1.00 87.00 486 PHE A N 1
ATOM 3886 C CA . PHE A 1 486 ? 12.988 0.058 -53.547 1.00 87.00 486 PHE A CA 1
ATOM 3887 C C . PHE A 1 486 ? 13.424 0.980 -54.694 1.00 87.00 486 PHE A C 1
ATOM 3889 O O . PHE A 1 486 ? 13.239 0.631 -55.857 1.00 87.00 486 PHE A O 1
ATOM 3896 N N . LEU A 1 487 ? 14.063 2.115 -54.386 1.00 91.50 487 LEU A N 1
ATOM 3897 C CA . LEU A 1 487 ? 14.602 3.027 -55.396 1.00 91.50 487 LEU A CA 1
ATOM 3898 C C . LEU A 1 487 ? 15.689 2.357 -56.241 1.00 91.50 487 LEU A C 1
ATOM 3900 O O . LEU A 1 487 ? 15.645 2.487 -57.458 1.00 91.50 487 LEU A O 1
ATOM 3904 N N . LEU A 1 488 ? 16.616 1.609 -55.634 1.00 91.81 488 LEU A N 1
ATOM 3905 C CA . LEU A 1 488 ? 17.683 0.903 -56.354 1.00 91.81 488 LEU A CA 1
ATOM 3906 C C . LEU A 1 488 ? 17.120 -0.158 -57.313 1.00 91.81 488 LEU A C 1
ATOM 3908 O O . LEU A 1 488 ? 17.520 -0.214 -58.473 1.00 91.81 488 LEU A O 1
ATOM 3912 N N . ILE A 1 489 ? 16.154 -0.964 -56.868 1.00 88.75 489 ILE A N 1
ATOM 3913 C CA . ILE A 1 489 ? 15.487 -1.959 -57.722 1.00 88.75 489 ILE A CA 1
ATOM 3914 C C . ILE A 1 489 ? 14.674 -1.263 -58.824 1.00 88.75 489 ILE A C 1
ATOM 3916 O O . ILE A 1 489 ? 14.693 -1.705 -59.975 1.00 88.75 489 ILE A O 1
ATOM 3920 N N . SER A 1 490 ? 13.998 -0.155 -58.507 1.00 88.25 490 SER A N 1
ATOM 3921 C CA . SER A 1 490 ? 13.212 0.622 -59.467 1.00 88.25 490 SER A CA 1
ATOM 3922 C C . SER A 1 490 ? 14.082 1.280 -60.541 1.00 88.25 490 SER A C 1
ATOM 3924 O O . SER A 1 490 ? 13.714 1.233 -61.713 1.00 88.25 490 SER A O 1
ATOM 3926 N N . THR A 1 491 ? 15.225 1.878 -60.188 1.00 89.00 491 THR A N 1
ATOM 3927 C CA . THR A 1 491 ? 16.140 2.483 -61.171 1.00 89.00 491 THR A CA 1
ATOM 3928 C C . THR A 1 491 ? 16.798 1.419 -62.037 1.00 89.00 491 THR A C 1
ATOM 3930 O O . THR A 1 491 ? 16.845 1.590 -63.252 1.00 89.00 491 THR A O 1
ATOM 3933 N N . LEU A 1 492 ? 17.219 0.290 -61.457 1.00 86.62 492 LEU A N 1
ATOM 3934 C CA . LEU A 1 492 ? 17.775 -0.825 -62.223 1.00 86.62 492 LEU A CA 1
ATOM 3935 C C . LEU A 1 492 ? 16.744 -1.386 -63.217 1.00 86.62 492 LEU A C 1
ATOM 3937 O O . LEU A 1 492 ? 17.048 -1.557 -64.394 1.00 86.62 492 LEU A O 1
ATOM 3941 N N . SER A 1 493 ? 15.497 -1.574 -62.775 1.00 81.00 493 SER A N 1
ATOM 3942 C CA . SER A 1 493 ? 14.388 -2.022 -63.631 1.00 81.00 493 SER A CA 1
ATOM 3943 C C . SER A 1 493 ? 14.064 -1.016 -64.741 1.00 81.00 493 SER A C 1
ATOM 3945 O O . SER A 1 493 ? 13.814 -1.419 -65.874 1.00 81.00 493 SER A O 1
ATOM 3947 N N . ALA A 1 494 ? 14.110 0.288 -64.449 1.00 85.31 494 ALA A N 1
ATOM 3948 C CA . ALA A 1 494 ? 13.889 1.342 -65.439 1.00 85.31 494 ALA A CA 1
ATOM 3949 C C . ALA A 1 494 ? 15.010 1.404 -66.493 1.00 85.31 494 ALA A C 1
ATOM 3951 O O . ALA A 1 494 ? 14.716 1.582 -67.672 1.00 85.31 494 ALA A O 1
ATOM 3952 N N . ILE A 1 495 ? 16.273 1.201 -66.098 1.00 84.94 495 ILE A N 1
ATOM 3953 C CA . ILE A 1 495 ? 17.415 1.110 -67.025 1.00 84.94 495 ILE A CA 1
ATOM 3954 C C . ILE A 1 495 ? 17.243 -0.091 -67.965 1.00 84.94 495 ILE A C 1
ATOM 3956 O O . ILE A 1 495 ? 17.368 0.062 -69.178 1.00 84.94 495 ILE A O 1
ATOM 3960 N N . ILE A 1 496 ? 16.892 -1.260 -67.418 1.00 80.44 496 ILE A N 1
ATOM 3961 C CA . ILE A 1 496 ? 16.629 -2.484 -68.192 1.00 80.44 496 ILE A CA 1
ATOM 3962 C C . ILE A 1 496 ? 15.466 -2.262 -69.174 1.00 80.44 496 ILE A C 1
ATOM 3964 O O . ILE A 1 496 ? 15.587 -2.561 -70.360 1.00 80.44 496 ILE A O 1
ATOM 3968 N N . ALA A 1 497 ? 14.352 -1.688 -68.707 1.00 79.19 497 ALA A N 1
ATOM 3969 C CA . ALA A 1 497 ? 13.193 -1.397 -69.549 1.00 79.19 497 ALA A CA 1
ATOM 3970 C C . ALA A 1 497 ? 13.511 -0.382 -70.663 1.00 79.19 497 ALA A C 1
ATOM 3972 O O . ALA A 1 497 ? 13.048 -0.549 -71.790 1.00 79.19 497 ALA A O 1
ATOM 3973 N N . TYR A 1 498 ? 14.326 0.639 -70.378 1.00 82.50 498 TYR A N 1
ATOM 3974 C CA . TYR A 1 498 ? 14.740 1.645 -71.356 1.00 82.50 498 TYR A CA 1
ATOM 3975 C C . TYR A 1 498 ? 15.695 1.079 -72.421 1.00 82.50 498 TYR A C 1
ATOM 3977 O O . TYR A 1 498 ? 15.517 1.369 -73.604 1.00 82.50 498 TYR A O 1
ATOM 3985 N N . ASP A 1 499 ? 16.669 0.240 -72.048 1.00 79.94 499 ASP A N 1
ATOM 3986 C CA . ASP A 1 499 ? 17.571 -0.429 -73.005 1.00 79.94 499 ASP A CA 1
ATOM 3987 C C . ASP A 1 499 ? 16.805 -1.401 -73.923 1.00 79.94 499 ASP A C 1
ATOM 3989 O O . ASP A 1 499 ? 17.054 -1.448 -75.129 1.00 79.94 499 ASP A O 1
ATOM 3993 N N . ILE A 1 500 ? 15.803 -2.109 -73.388 1.00 73.44 500 ILE A N 1
ATOM 3994 C CA . ILE A 1 500 ? 14.917 -2.978 -74.177 1.00 73.44 500 ILE A CA 1
ATOM 3995 C C . ILE A 1 500 ? 14.006 -2.154 -75.103 1.00 73.44 500 ILE A C 1
ATOM 3997 O O . ILE A 1 500 ? 13.899 -2.484 -76.281 1.00 73.44 500 ILE A O 1
ATOM 4001 N N . TYR A 1 501 ? 13.383 -1.074 -74.616 1.00 75.50 501 TYR A N 1
ATOM 4002 C CA . TYR A 1 501 ? 12.463 -0.239 -75.405 1.00 75.50 501 TYR A CA 1
ATOM 4003 C C . TYR A 1 501 ? 13.164 0.574 -76.506 1.00 75.50 501 TYR A C 1
ATOM 4005 O O . TYR A 1 501 ? 12.623 0.744 -77.596 1.00 75.50 501 TYR A O 1
ATOM 4013 N N . SER A 1 502 ? 14.379 1.065 -76.248 1.00 72.38 502 SER A N 1
ATOM 4014 C CA . SER A 1 502 ? 15.177 1.801 -77.243 1.00 72.38 502 SER A CA 1
ATOM 4015 C C . SER A 1 502 ? 15.829 0.894 -78.299 1.00 72.38 502 SER A C 1
ATOM 4017 O O . SER A 1 502 ? 16.292 1.379 -79.336 1.00 72.38 502 SER A O 1
ATOM 4019 N N . SER A 1 503 ? 15.831 -0.424 -78.082 1.00 72.88 503 SER A N 1
ATOM 4020 C CA . SER A 1 503 ? 16.382 -1.414 -79.007 1.00 72.88 503 SER A CA 1
ATOM 4021 C C . SER A 1 503 ? 15.342 -1.886 -80.026 1.00 72.88 503 SER A C 1
ATOM 4023 O O . SER A 1 503 ? 14.271 -2.366 -79.673 1.00 72.88 503 SER A O 1
ATOM 4025 N N . LYS A 1 504 ? 15.686 -1.858 -81.323 1.00 66.81 504 LYS A N 1
ATOM 4026 C CA . LYS A 1 504 ? 14.779 -2.277 -82.419 1.00 66.81 504 LYS A CA 1
ATOM 4027 C C . LYS A 1 504 ? 14.389 -3.767 -82.402 1.00 66.81 504 LYS A C 1
ATOM 4029 O O . LYS A 1 504 ? 13.550 -4.193 -83.192 1.00 66.81 504 LYS A O 1
ATOM 4034 N N . THR A 1 505 ? 15.033 -4.591 -81.577 1.00 66.94 505 THR A N 1
ATOM 4035 C CA . THR A 1 505 ? 14.758 -6.031 -81.437 1.00 66.94 505 THR A CA 1
ATOM 4036 C C . THR A 1 505 ? 15.264 -6.503 -80.075 1.00 66.94 505 THR A C 1
ATOM 4038 O O . THR A 1 505 ? 16.316 -6.049 -79.633 1.00 66.94 505 THR A O 1
ATOM 4041 N N . PHE A 1 506 ? 14.582 -7.455 -79.433 1.00 64.06 506 PHE A N 1
ATOM 4042 C CA . PHE A 1 506 ? 14.948 -7.955 -78.097 1.00 64.06 506 PHE A CA 1
ATOM 4043 C C . PHE A 1 506 ? 16.415 -8.437 -78.002 1.00 64.06 506 PHE A C 1
ATOM 4045 O O . PHE A 1 506 ? 17.127 -8.064 -77.076 1.00 64.06 506 PHE A O 1
ATOM 4052 N N . LYS A 1 507 ? 16.924 -9.152 -79.021 1.00 63.44 507 LYS A N 1
ATOM 4053 C CA . LYS A 1 507 ? 18.336 -9.602 -79.111 1.00 63.44 507 LYS A CA 1
ATOM 4054 C C . LYS A 1 507 ? 19.366 -8.499 -79.449 1.00 63.44 507 LYS A C 1
ATOM 4056 O O . LYS A 1 507 ? 20.564 -8.773 -79.571 1.00 63.44 507 LYS A O 1
ATOM 4061 N N . ALA A 1 508 ? 18.921 -7.261 -79.662 1.00 64.06 508 ALA A N 1
ATOM 4062 C CA . ALA A 1 508 ? 19.792 -6.107 -79.905 1.00 64.06 508 ALA A CA 1
ATOM 4063 C C . ALA A 1 508 ? 20.070 -5.284 -78.632 1.00 64.06 508 ALA A C 1
ATOM 4065 O O . ALA A 1 508 ? 21.003 -4.482 -78.641 1.00 64.06 508 ALA A O 1
ATOM 4066 N N . SER A 1 509 ? 19.309 -5.512 -77.552 1.00 73.69 509 SER A N 1
ATOM 4067 C CA . SER A 1 509 ? 19.533 -4.901 -76.236 1.00 73.69 509 SER A CA 1
ATOM 4068 C C . SER A 1 509 ? 20.907 -5.281 -75.678 1.00 73.69 509 SER A C 1
ATOM 4070 O O . SER A 1 509 ? 21.324 -6.443 -75.727 1.00 73.69 509 SER A O 1
ATOM 4072 N N . ARG A 1 510 ? 21.613 -4.290 -75.120 1.00 73.69 510 ARG A N 1
ATOM 4073 C CA . ARG A 1 510 ? 22.905 -4.490 -74.451 1.00 73.69 510 ARG A CA 1
ATOM 4074 C C . ARG A 1 510 ? 22.725 -5.288 -73.167 1.00 73.69 510 ARG A C 1
ATOM 4076 O O . ARG A 1 510 ? 23.540 -6.158 -72.878 1.00 73.69 510 ARG A O 1
ATOM 4083 N N . THR A 1 511 ? 21.638 -5.037 -72.439 1.00 74.31 511 THR A N 1
ATOM 4084 C CA . THR A 1 511 ? 21.262 -5.809 -71.252 1.00 74.31 511 THR A CA 1
ATOM 4085 C C . THR A 1 511 ? 20.997 -7.276 -71.591 1.00 74.31 511 THR A C 1
ATOM 4087 O O . THR A 1 511 ? 21.501 -8.150 -70.892 1.00 74.31 511 THR A O 1
ATOM 4090 N N . VAL A 1 512 ? 20.258 -7.568 -72.668 1.00 71.12 512 VAL A N 1
ATOM 4091 C CA . VAL A 1 512 ? 19.965 -8.956 -73.077 1.00 71.12 512 VAL A CA 1
ATOM 4092 C C . VAL A 1 512 ? 21.238 -9.696 -73.490 1.00 71.12 512 VAL A C 1
ATOM 4094 O O . VAL A 1 512 ? 21.442 -10.815 -73.032 1.00 71.12 512 VAL A O 1
ATOM 4097 N N . ARG A 1 513 ? 22.136 -9.063 -74.260 1.00 74.25 513 ARG A N 1
ATOM 4098 C CA . ARG A 1 513 ? 23.435 -9.669 -74.612 1.00 74.25 513 ARG A CA 1
ATOM 4099 C C . ARG A 1 513 ? 24.305 -9.933 -73.389 1.00 74.25 513 ARG A C 1
ATOM 4101 O O . ARG A 1 513 ? 24.792 -11.040 -73.238 1.00 74.25 513 ARG A O 1
ATOM 4108 N N . PHE A 1 514 ? 24.403 -8.983 -72.459 1.00 78.62 514 PHE A N 1
ATOM 4109 C CA . PHE A 1 514 ? 25.118 -9.191 -71.196 1.00 78.62 514 PHE A CA 1
ATOM 4110 C C . PHE A 1 514 ? 24.534 -10.361 -70.373 1.00 78.62 514 PHE A C 1
ATOM 4112 O O . PHE A 1 514 ? 25.274 -11.148 -69.791 1.00 78.62 514 PHE A O 1
ATOM 4119 N N . LEU A 1 515 ? 23.206 -10.522 -70.345 1.00 75.44 515 LEU A N 1
ATOM 4120 C CA . LEU A 1 515 ? 22.545 -11.658 -69.686 1.00 75.44 515 LEU A CA 1
ATOM 4121 C C . LEU A 1 515 ? 22.774 -13.003 -70.408 1.00 75.44 515 LEU A C 1
ATOM 4123 O O . LEU A 1 515 ? 22.720 -14.051 -69.760 1.00 75.44 515 LEU A O 1
ATOM 4127 N N . GLU A 1 516 ? 23.010 -12.980 -71.721 1.00 77.50 516 GLU A N 1
ATOM 4128 C CA . GLU A 1 516 ? 23.314 -14.144 -72.567 1.00 77.50 516 GLU A CA 1
ATOM 4129 C C . GLU A 1 516 ? 24.800 -14.544 -72.427 1.00 77.50 516 GLU A C 1
ATOM 4131 O O . GLU A 1 516 ? 25.086 -15.692 -72.090 1.00 77.50 516 GLU A O 1
ATOM 4136 N N . ASP A 1 517 ? 25.728 -13.583 -72.536 1.00 78.31 517 ASP A N 1
ATOM 4137 C CA . ASP A 1 517 ? 27.188 -13.756 -72.416 1.00 78.31 517 ASP A CA 1
ATOM 4138 C C . ASP A 1 517 ? 27.614 -14.343 -71.055 1.00 78.31 517 ASP A C 1
ATOM 4140 O O . ASP A 1 517 ? 28.524 -15.169 -70.981 1.00 78.31 517 ASP A O 1
ATOM 4144 N N . TYR A 1 518 ? 26.940 -13.950 -69.967 1.00 76.62 518 TYR A N 1
ATOM 4145 C CA . TYR A 1 518 ? 27.190 -14.473 -68.616 1.00 76.62 518 TYR A CA 1
ATOM 4146 C C . TYR A 1 518 ? 26.324 -15.700 -68.255 1.00 76.62 518 TYR A C 1
ATOM 4148 O O . TYR A 1 518 ? 26.323 -16.134 -67.102 1.00 76.62 518 TYR A O 1
ATOM 4156 N N . GLY A 1 519 ? 25.557 -16.261 -69.200 1.00 73.62 519 GLY A N 1
ATOM 4157 C CA . GLY A 1 519 ? 24.721 -17.454 -68.988 1.00 73.62 519 GLY A CA 1
ATOM 4158 C C . GLY A 1 519 ? 23.539 -17.267 -68.022 1.00 73.62 519 GLY A C 1
ATOM 4159 O O . GLY A 1 519 ? 22.856 -18.234 -67.670 1.00 73.62 519 GLY A O 1
ATOM 4160 N N . ILE A 1 520 ? 23.263 -16.029 -67.600 1.00 74.25 520 ILE A N 1
ATOM 4161 C CA . ILE A 1 520 ? 22.222 -15.690 -66.619 1.00 74.25 520 ILE A CA 1
ATOM 4162 C C . ILE A 1 520 ? 20.831 -16.001 -67.183 1.00 74.25 520 ILE A C 1
ATOM 4164 O O . ILE A 1 520 ? 19.956 -16.419 -66.433 1.00 74.25 520 ILE A O 1
ATOM 4168 N N . LEU A 1 521 ? 20.629 -15.869 -68.497 1.00 72.81 521 LEU A N 1
ATOM 4169 C CA . LEU A 1 521 ? 19.386 -16.255 -69.176 1.00 72.81 521 LEU A CA 1
ATOM 4170 C C . LEU A 1 521 ? 19.050 -17.748 -68.997 1.00 72.81 521 LEU A C 1
ATOM 4172 O O . LEU A 1 521 ? 17.940 -18.076 -68.582 1.00 72.81 521 LEU A O 1
ATOM 4176 N N . ALA A 1 522 ? 20.021 -18.643 -69.204 1.00 72.94 522 ALA A N 1
ATOM 4177 C CA . ALA A 1 522 ? 19.838 -20.083 -68.997 1.00 72.94 522 ALA A CA 1
ATOM 4178 C C . ALA A 1 522 ? 19.622 -20.430 -67.510 1.00 72.94 522 ALA A C 1
ATOM 4180 O O . ALA A 1 522 ? 18.800 -21.284 -67.171 1.00 72.94 522 ALA A O 1
ATOM 4181 N N . PHE A 1 523 ? 20.308 -19.728 -66.600 1.00 71.50 523 PHE A N 1
ATOM 4182 C CA . PHE A 1 523 ? 20.059 -19.859 -65.163 1.00 71.50 523 PHE A CA 1
ATOM 4183 C C . PHE A 1 523 ? 18.648 -19.385 -64.776 1.00 71.50 523 PHE A C 1
ATOM 4185 O O . PHE A 1 523 ? 17.969 -20.068 -64.014 1.00 71.50 523 PHE A O 1
ATOM 4192 N N . MET A 1 524 ? 18.169 -18.267 -65.328 1.00 68.50 524 MET A N 1
ATOM 4193 C CA . MET A 1 524 ? 16.811 -17.760 -65.104 1.00 68.50 524 MET A CA 1
ATOM 4194 C C . MET A 1 524 ? 15.746 -18.733 -65.612 1.00 68.50 524 MET A C 1
ATOM 4196 O O . MET A 1 524 ? 14.758 -18.953 -64.921 1.00 68.50 524 MET A O 1
ATOM 4200 N N . GLU A 1 525 ? 15.956 -19.378 -66.759 1.00 76.06 525 GLU A N 1
ATOM 4201 C CA . GLU A 1 525 ? 15.064 -20.424 -67.278 1.00 76.06 525 GLU A CA 1
ATOM 4202 C C . GLU A 1 525 ? 15.059 -21.678 -66.373 1.00 76.06 525 GLU A C 1
ATOM 4204 O O . GLU A 1 525 ? 14.007 -22.259 -66.076 1.00 76.06 525 GLU A O 1
ATOM 4209 N N . GLN A 1 526 ? 16.218 -22.043 -65.812 1.00 76.94 526 GLN A N 1
ATOM 4210 C CA . GLN A 1 526 ? 16.332 -23.115 -64.817 1.00 76.94 526 GLN A CA 1
ATOM 4211 C C . GLN A 1 526 ? 15.699 -22.751 -63.455 1.00 76.94 526 GLN A C 1
ATOM 4213 O O . GLN A 1 526 ? 15.150 -23.614 -62.765 1.00 76.94 526 GLN A O 1
ATOM 4218 N N . VAL A 1 527 ? 15.744 -21.479 -63.051 1.00 75.50 527 VAL A N 1
ATOM 4219 C CA . VAL A 1 527 ? 15.048 -20.968 -61.860 1.00 75.50 527 VAL A CA 1
ATOM 4220 C C . VAL A 1 527 ? 13.542 -20.909 -62.105 1.00 75.50 527 VAL A C 1
ATOM 4222 O O . VAL A 1 527 ? 12.778 -21.315 -61.234 1.00 75.50 527 VAL A O 1
ATOM 4225 N N . TRP A 1 528 ? 13.100 -20.482 -63.289 1.00 71.31 528 TRP A N 1
ATOM 4226 C CA . TRP A 1 528 ? 11.687 -20.382 -63.655 1.00 71.31 528 TRP A CA 1
ATOM 4227 C C . TRP A 1 528 ? 11.008 -21.753 -63.743 1.00 71.31 528 TRP A C 1
ATOM 4229 O O . TRP A 1 528 ? 9.909 -21.936 -63.216 1.00 71.31 528 TRP A O 1
ATOM 4239 N N . SER A 1 529 ? 11.679 -22.753 -64.320 1.00 74.06 529 SER A N 1
ATOM 4240 C CA . SER A 1 529 ? 11.198 -24.144 -64.333 1.00 74.06 529 SER A CA 1
ATOM 4241 C C . SER A 1 529 ? 11.107 -24.747 -62.923 1.00 74.06 529 SER A C 1
ATOM 4243 O O . SER A 1 529 ? 10.106 -25.381 -62.592 1.00 74.06 529 SER A O 1
ATOM 4245 N N . LYS A 1 530 ? 12.077 -24.483 -62.035 1.00 77.75 530 LYS A N 1
ATOM 4246 C CA . LYS A 1 530 ? 11.986 -24.886 -60.617 1.00 77.75 530 LYS A CA 1
ATOM 4247 C C . LYS A 1 530 ? 10.865 -24.152 -59.874 1.00 77.75 530 LYS A C 1
ATOM 4249 O O . LYS A 1 530 ? 10.096 -24.788 -59.157 1.00 77.75 530 LYS A O 1
ATOM 4254 N N . LEU A 1 531 ? 10.748 -22.835 -60.044 1.00 75.19 531 LEU A N 1
ATOM 4255 C CA . LEU A 1 531 ? 9.746 -22.008 -59.369 1.00 75.19 531 LEU A CA 1
ATOM 4256 C C . LEU A 1 531 ? 8.324 -22.391 -59.792 1.00 75.19 531 LEU A C 1
ATOM 4258 O O . LEU A 1 531 ? 7.462 -22.566 -58.934 1.00 75.19 531 LEU A O 1
ATOM 4262 N N . SER A 1 532 ? 8.085 -22.580 -61.091 1.00 73.25 532 SER A N 1
ATOM 4263 C CA . SER A 1 532 ? 6.795 -23.050 -61.612 1.00 73.25 532 SER A CA 1
ATOM 4264 C C . SER A 1 532 ? 6.460 -24.462 -61.123 1.00 73.25 532 SER A C 1
ATOM 4266 O O . SER A 1 532 ? 5.335 -24.687 -60.680 1.00 73.25 532 SER A O 1
ATOM 4268 N N . HIS A 1 533 ? 7.430 -25.383 -61.080 1.00 79.06 533 HIS A N 1
ATOM 4269 C CA . HIS A 1 533 ? 7.234 -26.725 -60.523 1.00 79.06 533 HIS A CA 1
ATOM 4270 C C . HIS A 1 533 ? 6.841 -26.698 -59.035 1.00 79.06 533 HIS A C 1
ATOM 4272 O O . HIS A 1 533 ? 5.825 -27.282 -58.655 1.00 79.06 533 HIS A O 1
ATOM 4278 N N . TYR A 1 534 ? 7.570 -25.958 -58.190 1.00 73.75 534 TYR A N 1
ATOM 4279 C CA . TYR A 1 534 ? 7.211 -25.814 -56.772 1.00 73.75 534 TYR A CA 1
ATOM 4280 C C . TYR A 1 534 ? 5.889 -25.064 -56.562 1.00 73.75 534 TYR A C 1
ATOM 4282 O O . TYR A 1 534 ? 5.128 -25.419 -55.663 1.00 73.75 534 TYR A O 1
ATOM 4290 N N . THR A 1 535 ? 5.567 -24.084 -57.411 1.00 74.06 535 THR A N 1
ATOM 4291 C CA . THR A 1 535 ? 4.269 -23.386 -57.388 1.00 74.06 535 THR A CA 1
ATOM 4292 C C . THR A 1 535 ? 3.125 -24.337 -57.745 1.00 74.06 535 THR A C 1
ATOM 4294 O O . THR A 1 535 ? 2.081 -24.307 -57.098 1.00 74.06 535 THR A O 1
ATOM 4297 N N . MET A 1 536 ? 3.325 -25.240 -58.710 1.00 78.31 536 MET A N 1
ATOM 4298 C CA . MET A 1 536 ? 2.348 -26.268 -59.080 1.00 78.31 536 MET A CA 1
ATOM 4299 C C . MET A 1 536 ? 2.146 -27.299 -57.958 1.00 78.31 536 MET A C 1
ATOM 4301 O O . MET A 1 536 ? 1.006 -27.655 -57.654 1.00 78.31 536 MET A O 1
ATOM 4305 N N . ILE A 1 537 ? 3.225 -27.720 -57.283 1.00 78.69 537 ILE A N 1
ATOM 4306 C CA . ILE A 1 537 ? 3.148 -28.572 -56.085 1.00 78.69 537 ILE A CA 1
ATOM 4307 C C . ILE A 1 537 ? 2.362 -27.858 -54.979 1.00 78.69 537 ILE A C 1
ATOM 4309 O O . ILE A 1 537 ? 1.393 -28.422 -54.471 1.00 78.69 537 ILE A O 1
ATOM 4313 N N . ALA A 1 538 ? 2.714 -26.611 -54.651 1.00 68.56 538 ALA A N 1
ATOM 4314 C CA . ALA A 1 538 ? 2.019 -25.822 -53.637 1.00 68.56 538 ALA A CA 1
ATOM 4315 C C . ALA A 1 538 ? 0.527 -25.657 -53.970 1.00 68.56 538 ALA A C 1
ATOM 4317 O O . ALA A 1 538 ? -0.320 -25.920 -53.120 1.00 68.56 538 ALA A O 1
ATOM 4318 N N . TYR A 1 539 ? 0.188 -25.320 -55.217 1.00 74.38 539 TYR A N 1
ATOM 4319 C CA . TYR A 1 539 ? -1.197 -25.215 -55.677 1.00 74.38 539 TYR A CA 1
ATOM 4320 C C . TYR A 1 539 ? -1.961 -26.542 -55.543 1.00 74.38 539 TYR A C 1
ATOM 4322 O O . TYR A 1 539 ? -3.083 -26.560 -55.035 1.00 74.38 539 TYR A O 1
ATOM 4330 N N . SER A 1 540 ? -1.348 -27.670 -55.926 1.00 77.75 540 SER A N 1
ATOM 4331 C CA . SER A 1 540 ? -1.959 -28.998 -55.770 1.00 77.75 540 SER A CA 1
ATOM 4332 C C . SER A 1 540 ? -2.192 -29.364 -54.298 1.00 77.75 540 SER A C 1
ATOM 4334 O O . SER A 1 540 ? -3.258 -29.873 -53.949 1.00 77.75 540 SER A O 1
ATOM 4336 N N . TRP A 1 541 ? -1.245 -29.021 -53.417 1.00 81.00 541 TRP A N 1
ATOM 4337 C CA . TRP A 1 541 ? -1.364 -29.227 -51.978 1.00 81.00 541 TRP A CA 1
ATOM 4338 C C . TRP A 1 541 ? -2.469 -28.350 -51.380 1.00 81.00 541 TRP A C 1
ATOM 4340 O O . TRP A 1 541 ? -3.308 -28.871 -50.646 1.00 81.00 541 TRP A O 1
ATOM 4350 N N . LEU A 1 542 ? -2.535 -27.059 -51.733 1.00 75.44 542 LEU A N 1
ATOM 4351 C CA . LEU A 1 542 ? -3.607 -26.161 -51.293 1.00 75.44 542 LEU A CA 1
ATOM 4352 C C . LEU A 1 542 ? -4.979 -26.675 -51.748 1.00 75.44 542 LEU A C 1
ATOM 4354 O O . LEU A 1 542 ? -5.888 -26.767 -50.925 1.00 75.44 542 LEU A O 1
ATOM 4358 N N . ARG A 1 543 ? -5.122 -27.080 -53.017 1.00 78.06 543 ARG A N 1
ATOM 4359 C CA . ARG A 1 543 ? -6.386 -27.592 -53.573 1.00 78.06 543 ARG A CA 1
ATOM 4360 C C . ARG A 1 543 ? -6.933 -28.800 -52.804 1.00 78.06 543 ARG A C 1
ATOM 4362 O O . ARG A 1 543 ? -8.146 -28.923 -52.675 1.00 78.06 543 ARG A O 1
ATOM 4369 N N . VAL A 1 544 ? -6.062 -29.678 -52.301 1.00 78.19 544 VAL A N 1
ATOM 4370 C CA . VAL A 1 544 ? -6.461 -30.872 -51.533 1.00 78.19 544 VAL A CA 1
ATOM 4371 C C . VAL A 1 544 ? -6.659 -30.567 -50.044 1.00 78.19 544 VAL A C 1
ATOM 4373 O O . VAL A 1 544 ? -7.599 -31.069 -49.436 1.00 78.19 544 VAL A O 1
ATOM 4376 N N . ASN A 1 545 ? -5.798 -29.743 -49.442 1.00 75.19 545 ASN A N 1
ATOM 4377 C CA . ASN A 1 545 ? -5.771 -29.563 -47.989 1.00 75.19 545 ASN A CA 1
ATOM 4378 C C . ASN A 1 545 ? -6.690 -28.443 -47.489 1.00 75.19 545 ASN A C 1
ATOM 4380 O O . ASN A 1 545 ? -7.273 -28.582 -46.413 1.00 75.19 545 ASN A O 1
ATOM 4384 N N . VAL A 1 546 ? -6.859 -27.351 -48.245 1.00 72.69 546 VAL A N 1
ATOM 4385 C CA . VAL A 1 546 ? -7.718 -26.227 -47.828 1.00 72.69 546 VAL A CA 1
ATOM 4386 C C . VAL A 1 546 ? -9.159 -26.677 -47.548 1.00 72.69 546 VAL A C 1
ATOM 4388 O O . VAL A 1 546 ? -9.626 -26.350 -46.458 1.00 72.69 546 VAL A O 1
ATOM 4391 N N . PRO A 1 547 ? -9.835 -27.483 -48.399 1.00 74.88 547 PRO A N 1
ATOM 4392 C CA . PRO A 1 547 ? -11.191 -27.961 -48.114 1.00 74.88 547 PRO A CA 1
ATOM 4393 C C . PRO A 1 547 ? -11.295 -28.707 -46.776 1.00 74.88 547 PRO A C 1
ATOM 4395 O O . PRO A 1 547 ? -12.145 -28.375 -45.949 1.00 74.88 547 PRO A O 1
ATOM 4398 N N . LEU A 1 548 ? -10.367 -29.636 -46.516 1.00 73.81 548 LEU A N 1
ATOM 4399 C CA . LEU A 1 548 ? -10.335 -30.463 -45.304 1.00 73.81 548 LEU A CA 1
ATOM 4400 C C . LEU A 1 548 ? -10.112 -29.628 -44.033 1.00 73.81 548 LEU A C 1
ATOM 4402 O O . LEU A 1 548 ? -10.757 -29.853 -43.005 1.00 73.81 548 LEU A O 1
ATOM 4406 N N . TYR A 1 549 ? -9.217 -28.636 -44.090 1.00 70.25 549 TYR A N 1
ATOM 4407 C CA . TYR A 1 549 ? -8.994 -27.731 -42.962 1.00 70.25 549 TYR A CA 1
ATOM 4408 C C . TYR A 1 549 ? -10.147 -26.741 -42.770 1.00 70.25 549 TYR A C 1
ATOM 4410 O O . TYR A 1 549 ? -10.489 -26.455 -41.623 1.00 70.25 549 TYR A O 1
ATOM 4418 N N . THR A 1 550 ? -10.790 -26.263 -43.842 1.00 66.94 550 THR A N 1
ATOM 4419 C CA . THR A 1 550 ? -11.978 -25.402 -43.727 1.00 66.94 550 THR A CA 1
ATOM 4420 C C . THR A 1 550 ? -13.177 -26.146 -43.149 1.00 66.94 550 THR A C 1
ATOM 4422 O O . THR A 1 550 ? -13.817 -25.616 -42.247 1.00 66.94 550 THR A O 1
ATOM 4425 N N . GLU A 1 551 ? -13.436 -27.390 -43.559 1.00 74.38 551 GLU A N 1
ATOM 4426 C CA . GLU A 1 551 ? -14.498 -28.222 -42.981 1.00 74.38 551 GLU A CA 1
ATOM 4427 C C . GLU A 1 551 ? -14.259 -28.454 -41.482 1.00 74.38 551 GLU A C 1
ATOM 4429 O O . GLU A 1 551 ? -15.141 -28.220 -40.652 1.00 74.38 551 GLU A O 1
ATOM 4434 N N . LYS A 1 552 ? -13.029 -28.823 -41.102 1.00 71.44 552 LYS A N 1
ATOM 4435 C CA . LYS A 1 552 ? -12.662 -29.030 -39.695 1.00 71.44 552 LYS A CA 1
ATOM 4436 C C . LYS A 1 552 ? -12.742 -27.740 -38.871 1.00 71.44 552 LYS A C 1
ATOM 4438 O O . LYS A 1 552 ? -13.172 -27.786 -37.717 1.00 71.44 552 LYS A O 1
ATOM 4443 N N . ALA A 1 553 ? -12.372 -26.596 -39.448 1.00 67.56 553 ALA A N 1
ATOM 4444 C CA . ALA A 1 553 ? -12.498 -25.290 -38.805 1.00 67.56 553 ALA A CA 1
ATOM 4445 C C . ALA A 1 553 ? -13.970 -24.888 -38.621 1.00 67.56 553 ALA A C 1
ATOM 4447 O O . ALA A 1 553 ? -14.347 -24.504 -37.517 1.00 67.56 553 ALA A O 1
ATOM 4448 N N . VAL A 1 554 ? -14.816 -25.041 -39.645 1.00 74.06 554 VAL A N 1
ATOM 4449 C CA . VAL A 1 554 ? -16.259 -24.754 -39.573 1.00 74.06 554 VAL A CA 1
ATOM 4450 C C . VAL A 1 554 ? -16.936 -25.638 -38.526 1.00 74.06 554 VAL A C 1
ATOM 4452 O O . VAL A 1 554 ? -17.599 -25.111 -37.634 1.00 74.06 554 VAL A O 1
ATOM 4455 N N . ASN A 1 555 ? -16.696 -26.951 -38.554 1.00 74.38 555 ASN A N 1
ATOM 4456 C CA . ASN A 1 555 ? -17.271 -27.893 -37.588 1.00 74.38 555 ASN A CA 1
ATOM 4457 C C . ASN A 1 555 ? -16.815 -27.620 -36.143 1.00 74.38 555 ASN A C 1
ATOM 4459 O O . ASN A 1 555 ? -17.575 -27.850 -35.205 1.00 74.38 555 ASN A O 1
ATOM 4463 N N . THR A 1 556 ? -15.604 -27.085 -35.952 1.00 72.06 556 THR A N 1
ATOM 4464 C CA . THR A 1 556 ? -15.103 -26.710 -34.620 1.00 72.06 556 THR A CA 1
ATOM 4465 C C . THR A 1 556 ? -15.646 -25.354 -34.159 1.00 72.06 556 THR A C 1
ATOM 4467 O O . THR A 1 556 ? -16.034 -25.221 -33.005 1.00 72.06 556 THR A O 1
ATOM 4470 N N . VAL A 1 557 ? -15.676 -24.336 -35.026 1.00 71.56 557 VAL A N 1
ATOM 4471 C CA . VAL A 1 557 ? -15.971 -22.937 -34.653 1.00 71.56 557 VAL A CA 1
ATOM 4472 C C . VAL A 1 557 ? -17.471 -22.627 -34.642 1.00 71.56 557 VAL A C 1
ATOM 4474 O O . VAL A 1 557 ? -17.922 -21.868 -33.782 1.00 71.56 557 VAL A O 1
ATOM 4477 N N . SER A 1 558 ? -18.257 -23.234 -35.537 1.00 75.50 558 SER A N 1
ATOM 4478 C CA . SER A 1 558 ? -19.715 -23.054 -35.627 1.00 75.50 558 SER A CA 1
ATOM 4479 C C . SER A 1 558 ? -20.452 -23.194 -34.278 1.00 75.50 558 SER A C 1
ATOM 4481 O O . SER A 1 558 ? -21.145 -22.244 -33.895 1.00 75.50 558 SER A O 1
ATOM 4483 N N . PRO A 1 559 ? -20.269 -24.273 -33.480 1.00 78.00 559 PRO A N 1
ATOM 4484 C CA . PRO A 1 559 ? -20.969 -24.408 -32.199 1.00 78.00 559 PRO A CA 1
ATOM 4485 C C . PRO A 1 559 ? -20.589 -23.322 -31.179 1.00 78.00 559 PRO A C 1
ATOM 4487 O O . PRO A 1 559 ? -21.454 -22.858 -30.437 1.00 78.00 559 PRO A O 1
ATOM 4490 N N . TYR A 1 560 ? -19.334 -22.856 -31.159 1.00 73.06 560 TYR A N 1
ATOM 4491 C CA . TYR A 1 560 ? -18.918 -21.766 -30.266 1.00 73.06 560 TYR A CA 1
ATOM 4492 C C . TYR A 1 560 ? -19.452 -20.403 -30.716 1.00 73.06 560 TYR A C 1
ATOM 4494 O O . TYR A 1 560 ? -19.823 -19.597 -29.866 1.00 73.06 560 TYR A O 1
ATOM 4502 N N . MET A 1 561 ? -19.555 -20.149 -32.025 1.00 70.38 561 MET A N 1
ATOM 4503 C CA . MET A 1 561 ? -20.182 -18.931 -32.552 1.00 70.38 561 MET A CA 1
ATOM 4504 C C . MET A 1 561 ? -21.688 -18.902 -32.264 1.00 70.38 561 MET A C 1
ATOM 4506 O O . MET A 1 561 ? -22.200 -17.873 -31.828 1.00 70.38 561 MET A O 1
ATOM 4510 N N . ALA A 1 562 ? -22.388 -20.032 -32.405 1.00 80.88 562 ALA A N 1
ATOM 4511 C CA . ALA A 1 562 ? -23.795 -20.156 -32.018 1.00 80.88 562 ALA A CA 1
ATOM 4512 C C . ALA A 1 562 ? -24.001 -19.964 -30.500 1.00 80.88 562 ALA A C 1
ATOM 4514 O O . ALA A 1 562 ? -24.917 -19.255 -30.068 1.00 80.88 562 ALA A O 1
ATOM 4515 N N . LEU A 1 563 ? -23.113 -20.527 -29.671 1.00 80.94 563 LEU A N 1
ATOM 4516 C CA . LEU A 1 563 ? -23.124 -20.310 -28.221 1.00 80.94 563 LEU A CA 1
ATOM 4517 C C . LEU A 1 563 ? -22.831 -18.842 -27.860 1.00 80.94 563 LEU A C 1
ATOM 4519 O O . LEU A 1 563 ? -23.491 -18.272 -26.995 1.00 80.94 563 LEU A O 1
ATOM 4523 N N . GLY A 1 564 ? -21.881 -18.203 -28.546 1.00 78.00 564 GLY A N 1
ATOM 4524 C CA . GLY A 1 564 ? -21.584 -16.781 -28.390 1.00 78.00 564 GLY A CA 1
ATOM 4525 C C . GLY A 1 564 ? -22.790 -15.908 -28.734 1.00 78.00 564 GLY A C 1
ATOM 4526 O O . GLY A 1 564 ? -23.189 -15.069 -27.929 1.00 78.00 564 GLY A O 1
ATOM 4527 N N . TRP A 1 565 ? -23.425 -16.159 -29.882 1.00 81.12 565 TRP A N 1
ATOM 4528 C CA . TRP A 1 565 ? -24.605 -15.423 -30.336 1.00 81.12 565 TRP A CA 1
ATOM 4529 C C . TRP A 1 565 ? -25.781 -15.540 -29.361 1.00 81.12 565 TRP A C 1
ATOM 4531 O O . TRP A 1 565 ? -26.350 -14.525 -28.968 1.00 81.12 565 TRP A O 1
ATOM 4541 N N . THR A 1 566 ? -26.084 -16.753 -28.884 1.00 85.69 566 THR A N 1
ATOM 4542 C CA . THR A 1 566 ? -27.156 -16.974 -27.894 1.00 85.69 566 THR A CA 1
ATOM 4543 C C . THR A 1 566 ? -26.871 -16.312 -26.542 1.00 85.69 566 THR A C 1
ATOM 4545 O O . THR A 1 566 ? -27.793 -15.810 -25.896 1.00 85.69 566 THR A O 1
ATOM 4548 N N . LYS A 1 567 ? -25.604 -16.241 -26.106 1.00 82.19 567 LYS A N 1
ATOM 4549 C CA . LYS A 1 567 ? -25.219 -15.491 -24.897 1.00 82.19 567 LYS A CA 1
ATOM 4550 C C . LYS A 1 567 ? -25.288 -13.976 -25.092 1.00 82.19 567 LYS A C 1
ATOM 4552 O O . LYS A 1 567 ? -25.727 -13.286 -24.175 1.00 8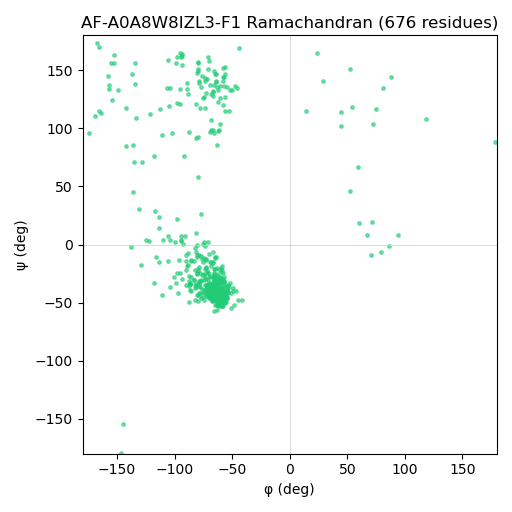2.19 567 LYS A O 1
ATOM 4557 N N . VAL A 1 568 ? -24.912 -13.460 -26.263 1.00 80.50 568 VAL A N 1
ATOM 4558 C CA . VAL A 1 568 ? -25.028 -12.030 -26.596 1.00 80.50 568 VAL A CA 1
ATOM 4559 C C . VAL A 1 568 ? -26.494 -11.601 -26.662 1.00 80.50 568 VAL A C 1
ATOM 4561 O O . VAL A 1 568 ? -26.850 -10.599 -26.046 1.00 80.50 568 VAL A O 1
ATOM 4564 N N . SER A 1 569 ? -27.367 -12.371 -27.322 1.00 79.62 569 SER A N 1
ATOM 4565 C CA . SER A 1 569 ? -28.799 -12.055 -27.399 1.00 79.62 569 SER A CA 1
ATOM 4566 C C . SER A 1 569 ? -29.484 -12.117 -26.030 1.00 79.62 569 SER A C 1
ATOM 4568 O O . SER A 1 569 ? -30.231 -11.202 -25.688 1.00 79.62 569 SER A O 1
ATOM 4570 N N . ALA A 1 570 ? -29.176 -13.127 -25.206 1.00 83.81 570 ALA A N 1
ATOM 4571 C CA . ALA A 1 570 ? -29.687 -13.209 -23.835 1.00 83.81 570 ALA A CA 1
ATOM 4572 C C . ALA A 1 570 ? -29.169 -12.057 -22.949 1.00 83.81 570 ALA A C 1
ATOM 4574 O O . ALA A 1 570 ? -29.922 -11.489 -22.161 1.00 83.81 570 ALA A O 1
ATOM 4575 N N . GLY A 1 571 ? -27.899 -11.663 -23.104 1.00 81.75 571 GLY A N 1
ATOM 4576 C CA . GLY A 1 571 ? -27.328 -10.503 -22.414 1.00 81.75 571 GLY A CA 1
ATOM 4577 C C . GLY A 1 571 ? -27.981 -9.181 -22.829 1.00 81.75 571 GLY A C 1
ATOM 4578 O O . GLY A 1 571 ? -28.244 -8.335 -21.978 1.00 81.75 571 GLY A O 1
ATOM 4579 N N . ALA A 1 572 ? -28.303 -9.017 -24.115 1.00 76.38 572 ALA A N 1
ATOM 4580 C CA . ALA A 1 572 ? -29.024 -7.853 -24.624 1.00 76.38 572 ALA A CA 1
ATOM 4581 C C . ALA A 1 572 ? -30.469 -7.787 -24.096 1.00 76.38 572 ALA A C 1
ATOM 4583 O O . ALA A 1 572 ? -30.911 -6.717 -23.681 1.00 76.38 572 ALA A O 1
ATOM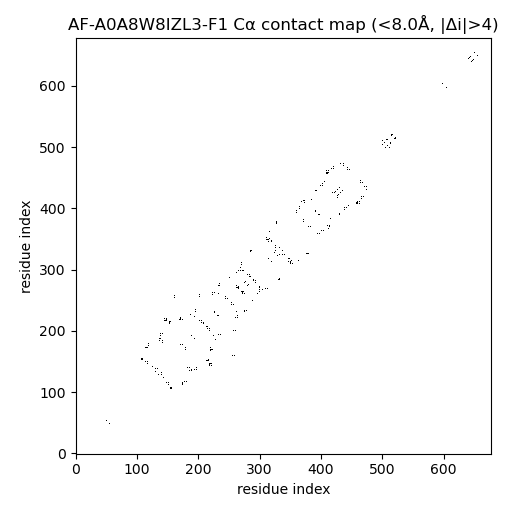 4584 N N . GLN A 1 573 ? -31.178 -8.922 -24.037 1.00 85.31 573 GLN A N 1
ATOM 4585 C CA . GLN A 1 573 ? -32.507 -9.015 -23.416 1.00 85.31 573 GLN A CA 1
ATOM 4586 C C . GLN A 1 573 ? -32.457 -8.667 -21.922 1.00 85.31 573 GLN A C 1
ATOM 4588 O O . GLN A 1 573 ? -33.212 -7.810 -21.473 1.00 85.31 573 GLN A O 1
ATOM 4593 N N . TYR A 1 574 ? -31.499 -9.219 -21.173 1.00 84.69 574 TYR A N 1
ATOM 4594 C CA . TYR A 1 574 ? -31.302 -8.882 -19.760 1.00 84.69 574 TYR A CA 1
ATOM 4595 C C . TYR A 1 574 ? -30.998 -7.388 -19.543 1.00 84.69 574 TYR A C 1
ATOM 4597 O O . TYR A 1 574 ? -31.569 -6.762 -18.654 1.00 84.69 574 TYR A O 1
ATOM 4605 N N . LEU A 1 575 ? -30.146 -6.773 -20.374 1.00 75.00 575 LEU A N 1
ATOM 4606 C CA . LEU A 1 575 ? -29.881 -5.328 -20.317 1.00 75.00 575 LEU A CA 1
ATOM 4607 C C . LEU A 1 575 ? -31.125 -4.490 -20.661 1.00 75.00 575 LEU A C 1
ATOM 4609 O O . LEU A 1 575 ? -31.345 -3.434 -20.063 1.00 75.00 575 LEU A O 1
ATOM 4613 N N . TRP A 1 576 ? -31.960 -4.950 -21.592 1.00 83.00 576 TRP A N 1
ATOM 4614 C CA . TRP A 1 576 ? -33.236 -4.312 -21.913 1.00 83.00 576 TRP A CA 1
ATOM 4615 C C . TRP A 1 576 ? -34.208 -4.377 -20.727 1.00 83.00 576 TRP A C 1
ATOM 4617 O O . TRP A 1 576 ? -34.765 -3.353 -20.332 1.00 83.00 576 TRP A O 1
ATOM 4627 N N . GLU A 1 577 ? -34.354 -5.540 -20.097 1.00 86.44 577 GLU A N 1
ATOM 4628 C CA . GLU A 1 577 ? -35.201 -5.738 -18.918 1.00 86.44 577 GLU A CA 1
ATOM 4629 C C . GLU A 1 577 ? -34.713 -4.911 -17.719 1.00 86.44 577 GLU A C 1
ATOM 4631 O O . GLU A 1 577 ? -35.473 -4.102 -17.184 1.00 86.44 577 GLU A O 1
ATOM 4636 N N . VAL A 1 578 ? -33.429 -5.013 -17.359 1.00 86.12 578 VAL A N 1
ATOM 4637 C CA . VAL A 1 578 ? -32.820 -4.290 -16.225 1.00 86.12 578 VAL A CA 1
ATOM 4638 C C . VAL A 1 578 ? -32.824 -2.773 -16.410 1.00 86.12 578 VAL A C 1
ATOM 4640 O O . VAL A 1 578 ? -32.865 -2.056 -15.413 1.00 86.12 578 VAL A O 1
ATOM 4643 N N . SER A 1 579 ? -32.811 -2.275 -17.653 1.00 80.94 579 SER A N 1
ATOM 4644 C CA . SER A 1 579 ? -32.913 -0.836 -17.949 1.00 80.94 579 SER A CA 1
ATOM 4645 C C . SER A 1 579 ? -34.349 -0.292 -17.939 1.00 80.94 579 SER A C 1
ATOM 4647 O O . SER A 1 579 ? -34.548 0.914 -18.080 1.00 80.94 579 SER A O 1
ATOM 4649 N N . THR A 1 580 ? -35.371 -1.144 -17.798 1.00 85.19 580 THR A N 1
ATOM 4650 C CA . THR A 1 580 ? -36.787 -0.733 -17.813 1.00 85.19 580 THR A CA 1
ATOM 4651 C C . THR A 1 580 ? -37.135 0.338 -16.768 1.00 85.19 580 THR A C 1
ATOM 4653 O O . THR A 1 580 ? -37.687 1.362 -17.175 1.00 85.19 580 THR A O 1
ATOM 4656 N N . PRO A 1 581 ? -36.800 0.207 -15.464 1.00 80.50 581 PRO A N 1
ATOM 4657 C CA . PRO A 1 581 ? -37.165 1.226 -14.476 1.00 80.50 581 PRO A CA 1
ATOM 4658 C C . PRO A 1 581 ? -36.444 2.567 -14.695 1.00 80.50 581 PRO A C 1
ATOM 4660 O O . PRO A 1 581 ? -37.033 3.622 -14.471 1.00 80.50 581 PRO A O 1
ATOM 4663 N N . GLN A 1 582 ? -35.203 2.564 -15.191 1.00 78.25 582 GLN A N 1
ATOM 4664 C CA . GLN A 1 582 ? -34.468 3.788 -15.528 1.00 78.25 582 GLN A CA 1
ATOM 4665 C C . GLN A 1 582 ? -35.059 4.449 -16.777 1.00 78.25 582 GLN A C 1
ATOM 4667 O O . GLN A 1 582 ? -35.190 5.669 -16.803 1.00 78.25 582 GLN A O 1
ATOM 4672 N N . ARG A 1 583 ? -35.470 3.667 -17.786 1.00 79.69 583 ARG A N 1
ATOM 4673 C CA . ARG A 1 583 ? -36.170 4.177 -18.977 1.00 79.69 583 ARG A CA 1
ATOM 4674 C C . ARG A 1 583 ? -37.536 4.769 -18.626 1.00 79.69 583 ARG A C 1
ATOM 4676 O O . ARG A 1 583 ? -37.857 5.846 -19.113 1.00 79.69 583 ARG A O 1
ATOM 4683 N N . GLN A 1 584 ? -38.300 4.125 -17.743 1.00 82.88 584 GLN A N 1
ATOM 4684 C CA . GLN A 1 584 ? -39.571 4.655 -17.233 1.00 82.88 584 GLN A CA 1
ATOM 4685 C C . GLN A 1 584 ? -39.369 5.945 -16.426 1.00 82.88 584 GLN A C 1
ATOM 4687 O O . GLN A 1 584 ? -40.065 6.928 -16.666 1.00 82.88 584 GLN A O 1
ATOM 4692 N N . TRP A 1 585 ? -38.379 5.988 -15.526 1.00 84.94 585 TRP A N 1
ATOM 4693 C CA . TRP A 1 585 ? -38.022 7.211 -14.796 1.00 84.94 585 TRP A CA 1
ATOM 4694 C C . TRP A 1 585 ? -37.614 8.346 -15.741 1.00 84.94 585 TRP A C 1
ATOM 4696 O O . TRP A 1 585 ? -38.063 9.479 -15.572 1.00 84.94 585 TRP A O 1
ATOM 4706 N N . LEU A 1 586 ? -36.801 8.040 -16.756 1.00 76.38 586 LEU A N 1
ATOM 4707 C CA . LEU A 1 586 ? -36.318 9.020 -17.723 1.00 76.38 586 LEU A CA 1
ATOM 4708 C C . LEU A 1 586 ? -37.456 9.533 -18.612 1.00 76.38 586 LEU A C 1
ATOM 4710 O O . LEU A 1 586 ? -37.530 10.734 -18.832 1.00 76.38 586 LEU A O 1
ATOM 4714 N N . TYR A 1 587 ? -38.387 8.668 -19.027 1.00 80.00 587 TYR A N 1
ATOM 4715 C CA . TYR A 1 587 ? -39.614 9.057 -19.730 1.00 80.00 587 TYR A CA 1
ATOM 4716 C C . TYR A 1 587 ? -40.489 9.997 -18.885 1.00 80.00 587 TYR A C 1
ATOM 4718 O O . TYR A 1 587 ? -40.851 11.073 -19.351 1.00 80.00 587 TYR A O 1
ATOM 4726 N N . ILE A 1 588 ? -40.756 9.650 -17.619 1.00 83.12 588 ILE A N 1
ATOM 4727 C CA . ILE A 1 588 ? -41.533 10.496 -16.693 1.00 83.12 588 ILE A CA 1
ATOM 4728 C C . ILE A 1 588 ? -40.843 11.851 -16.477 1.00 83.12 588 ILE A C 1
ATOM 4730 O O . ILE A 1 588 ? -41.506 12.887 -16.458 1.00 83.12 588 ILE A O 1
ATOM 4734 N N . LYS A 1 589 ? -39.512 11.869 -16.330 1.00 75.62 589 LYS A N 1
ATOM 4735 C CA . LYS A 1 589 ? -38.752 13.114 -16.155 1.00 75.62 589 LYS A CA 1
ATOM 4736 C C . LYS A 1 589 ? -38.680 13.959 -17.419 1.00 75.62 589 LYS A C 1
ATOM 4738 O O . LYS A 1 589 ? -38.725 15.180 -17.300 1.00 75.62 589 LYS A O 1
ATOM 4743 N N . LEU A 1 590 ? -38.621 13.335 -18.594 1.00 75.00 590 LEU A N 1
ATOM 4744 C CA . LEU A 1 590 ? -38.736 14.032 -19.869 1.00 75.00 590 LEU A CA 1
ATOM 4745 C C . LEU A 1 590 ? -40.112 14.701 -19.974 1.00 75.00 590 LEU A C 1
ATOM 4747 O O . LEU A 1 590 ? -40.171 15.897 -20.227 1.00 75.00 590 LEU A O 1
ATOM 4751 N N . LEU A 1 591 ? -41.194 13.971 -19.672 1.00 78.81 591 LEU A N 1
ATOM 4752 C CA . LEU A 1 591 ? -42.562 14.499 -19.710 1.00 78.81 591 LEU A CA 1
ATOM 4753 C C . LEU A 1 591 ? -42.739 15.705 -18.767 1.00 78.81 591 LEU A C 1
ATOM 4755 O O . LEU A 1 591 ? -43.221 16.757 -19.180 1.00 78.81 591 LEU A O 1
ATOM 4759 N N . GLN A 1 592 ? -42.252 15.588 -17.525 1.00 77.69 592 GLN A N 1
ATOM 4760 C CA . GLN A 1 592 ? -42.274 16.683 -16.546 1.00 77.69 592 GLN A CA 1
ATOM 4761 C C . GLN A 1 592 ? -41.471 17.907 -17.011 1.00 77.69 592 GLN A C 1
ATOM 4763 O O . GLN A 1 592 ? -41.901 19.035 -16.789 1.00 77.69 592 GLN A O 1
ATOM 4768 N N . LEU A 1 593 ? -40.327 17.705 -17.675 1.00 72.50 593 LEU A N 1
ATOM 4769 C CA . LEU A 1 593 ? -39.566 18.799 -18.285 1.00 72.50 593 LEU A CA 1
ATOM 4770 C C . LEU A 1 593 ? -40.339 19.451 -19.437 1.00 72.50 593 LEU A C 1
ATOM 4772 O O . LEU A 1 593 ? -40.366 20.676 -19.513 1.00 72.50 593 LEU A O 1
ATOM 4776 N N . THR A 1 594 ? -41.006 18.672 -20.295 1.00 67.44 594 THR A N 1
ATOM 4777 C CA . THR A 1 594 ? -41.811 19.230 -21.395 1.00 67.44 594 THR A CA 1
ATOM 4778 C C . THR A 1 594 ? -43.000 20.050 -20.886 1.00 67.44 594 THR A C 1
ATOM 4780 O O . THR A 1 594 ? -43.214 21.161 -21.365 1.00 67.44 594 THR A O 1
ATOM 4783 N N . GLU A 1 595 ? -43.701 19.590 -19.843 1.00 73.44 595 GLU A N 1
ATOM 4784 C CA . GLU A 1 595 ? -44.776 20.355 -19.194 1.00 73.44 595 GLU A CA 1
ATOM 4785 C C . GLU A 1 595 ? -44.253 21.631 -18.514 1.00 73.44 595 GLU A C 1
ATOM 4787 O O . GLU A 1 595 ? -44.881 22.685 -18.602 1.00 73.44 595 GLU A O 1
ATOM 4792 N N . GLN A 1 596 ? -43.092 21.572 -17.852 1.00 70.19 596 GLN A N 1
ATOM 4793 C CA . GLN A 1 596 ? -42.484 22.750 -17.226 1.00 70.19 596 GLN A CA 1
ATOM 4794 C C . GLN A 1 596 ? -42.050 23.800 -18.255 1.00 70.19 596 GLN A C 1
ATOM 4796 O O . GLN A 1 596 ? -42.304 24.983 -18.041 1.00 70.19 596 GLN A O 1
ATOM 4801 N N . VAL A 1 597 ? -41.440 23.391 -19.372 1.00 67.12 597 VAL A N 1
ATOM 4802 C CA . VAL A 1 597 ? -41.040 24.312 -20.451 1.00 67.12 597 VAL A CA 1
ATOM 4803 C C . VAL A 1 597 ? -42.271 24.931 -21.122 1.00 67.12 597 VAL A C 1
ATOM 4805 O O . VAL A 1 597 ? -42.311 26.149 -21.287 1.00 67.12 597 VAL A O 1
ATOM 4808 N N . TYR A 1 598 ? -43.301 24.131 -21.420 1.00 68.88 598 TYR A N 1
ATOM 4809 C CA . TYR A 1 598 ? -44.564 24.614 -21.991 1.00 68.88 598 TYR A CA 1
ATOM 4810 C C . TYR A 1 598 ? -45.254 25.661 -21.101 1.00 68.88 598 TYR A C 1
ATOM 4812 O O . TYR A 1 598 ? -45.665 26.716 -21.583 1.00 68.88 598 TYR A O 1
ATOM 4820 N N . ASN A 1 599 ? -45.320 25.409 -19.789 1.00 70.94 599 ASN A N 1
ATOM 4821 C CA . ASN A 1 599 ? -45.933 26.325 -18.822 1.00 70.94 599 ASN A CA 1
ATOM 4822 C C . ASN A 1 599 ? -45.101 27.596 -18.555 1.00 70.94 599 ASN A C 1
ATOM 4824 O O . ASN A 1 599 ? -45.658 28.594 -18.102 1.00 70.94 599 ASN A O 1
ATOM 4828 N N . LEU A 1 600 ? -43.786 27.575 -18.808 1.00 69.25 600 LEU A N 1
ATOM 4829 C CA . LEU A 1 600 ? -42.904 28.738 -18.636 1.00 69.25 600 LEU A CA 1
ATOM 4830 C C . LEU A 1 600 ? -42.937 29.697 -19.836 1.00 69.25 600 LEU A C 1
ATOM 4832 O O . LEU A 1 600 ? -42.827 30.905 -19.635 1.00 69.25 600 LEU A O 1
ATOM 4836 N N . SER A 1 601 ? -43.082 29.192 -21.066 1.00 64.25 601 SER A N 1
ATOM 4837 C CA . SER A 1 601 ? -43.341 30.018 -22.255 1.00 64.25 601 SER A CA 1
ATOM 4838 C C . SER A 1 601 ? -43.847 29.175 -23.439 1.00 64.25 601 SER A C 1
ATOM 4840 O O . SER A 1 601 ? -43.065 28.418 -24.025 1.00 64.25 601 SER A O 1
ATOM 4842 N N . PRO A 1 602 ? -45.112 29.350 -23.874 1.00 68.12 602 PRO A N 1
ATOM 4843 C CA . PRO A 1 602 ? -45.657 28.631 -25.028 1.00 68.12 602 PRO A CA 1
ATOM 4844 C C . PRO A 1 602 ? -44.929 28.922 -26.351 1.00 68.12 602 PRO A C 1
ATOM 4846 O O . PRO A 1 602 ? -44.835 28.037 -27.195 1.00 68.12 602 PRO A O 1
ATOM 4849 N N . GLN A 1 603 ? -44.382 30.133 -26.523 1.00 66.06 603 GLN A N 1
ATOM 4850 C CA . GLN A 1 603 ? -43.629 30.519 -27.729 1.00 66.06 603 GLN A CA 1
ATOM 4851 C C . GLN A 1 603 ? -42.255 29.841 -27.809 1.00 66.06 603 GLN A C 1
ATOM 4853 O O . GLN A 1 603 ? -41.823 29.460 -28.887 1.00 66.06 603 GLN A O 1
ATOM 4858 N N . LEU A 1 604 ? -41.578 29.624 -26.676 1.00 63.62 604 LEU A N 1
ATOM 4859 C CA . LEU A 1 604 ? -40.331 28.847 -26.676 1.00 63.62 604 LEU A CA 1
ATOM 4860 C C . LEU A 1 604 ? -40.585 27.361 -26.954 1.00 63.62 604 LEU A C 1
ATOM 4862 O O . LEU A 1 604 ? -39.710 26.685 -27.490 1.00 63.62 604 LEU A O 1
ATOM 4866 N N . TRP A 1 605 ? -41.767 26.842 -26.607 1.00 70.94 605 TRP A N 1
ATOM 4867 C CA . TRP A 1 605 ? -42.100 25.443 -26.859 1.00 70.94 605 TRP A CA 1
ATOM 4868 C C . TRP A 1 605 ? -42.317 25.130 -28.344 1.00 70.94 605 TRP A C 1
ATOM 4870 O O . TRP A 1 605 ? -41.845 24.082 -28.778 1.00 70.94 605 TRP A O 1
ATOM 4880 N N . SER A 1 606 ? -42.956 26.012 -29.132 1.00 67.12 606 SER A N 1
ATOM 4881 C CA . SER A 1 606 ? -43.089 25.795 -30.585 1.00 67.12 606 SER A CA 1
ATOM 4882 C C . SER A 1 606 ? -41.719 25.660 -31.239 1.00 67.12 606 SER A C 1
ATOM 4884 O O . SER A 1 606 ? -41.429 24.624 -31.837 1.00 67.12 606 SER A O 1
ATOM 4886 N N . ASP A 1 607 ? -40.841 26.634 -31.000 1.00 68.44 607 ASP A N 1
ATOM 4887 C CA . ASP A 1 607 ? -39.509 26.687 -31.599 1.00 68.44 607 ASP A CA 1
ATOM 4888 C C . ASP A 1 607 ? -38.678 25.458 -31.198 1.00 68.44 607 ASP A C 1
ATOM 4890 O O . ASP A 1 607 ? -38.099 24.780 -32.047 1.00 68.44 607 ASP A O 1
ATOM 4894 N N . ILE A 1 608 ? -38.663 25.107 -29.905 1.00 69.38 608 ILE A N 1
ATOM 4895 C CA . ILE A 1 608 ? -37.961 23.916 -29.407 1.00 69.38 608 ILE A CA 1
ATOM 4896 C C . ILE A 1 608 ? -38.546 22.631 -30.013 1.00 69.38 608 ILE A C 1
ATOM 4898 O O . ILE A 1 608 ? -37.781 21.729 -30.357 1.00 69.38 608 ILE A O 1
ATOM 4902 N N . SER A 1 609 ? -39.869 22.530 -30.170 1.00 68.31 609 SER A N 1
ATOM 4903 C CA . SER A 1 609 ? -40.507 21.347 -30.756 1.00 68.31 609 SER A CA 1
ATOM 4904 C C . SER A 1 609 ? -40.157 21.170 -32.237 1.00 68.31 609 SER A C 1
ATOM 4906 O O . SER A 1 609 ? -39.798 20.060 -32.638 1.00 68.31 609 SER A O 1
ATOM 4908 N N . ASP A 1 610 ? -40.123 22.258 -33.011 1.00 75.12 610 ASP A N 1
ATOM 4909 C CA . ASP A 1 610 ? -39.713 22.243 -34.416 1.00 75.12 610 ASP A CA 1
ATOM 4910 C C . ASP A 1 610 ? -38.226 21.889 -34.555 1.00 75.12 610 ASP A C 1
ATOM 4912 O O . ASP A 1 610 ? -37.872 21.021 -35.353 1.00 75.12 610 ASP A O 1
ATOM 4916 N N . TYR A 1 611 ? -37.342 22.453 -33.720 1.00 72.56 611 TYR A N 1
ATOM 4917 C CA . TYR A 1 611 ? -35.922 22.075 -33.714 1.00 72.56 611 TYR A CA 1
ATOM 4918 C C . TYR A 1 611 ? -35.690 20.613 -33.305 1.00 72.56 611 TYR A C 1
ATOM 4920 O O . TYR A 1 611 ? -34.780 19.973 -33.839 1.00 72.56 611 TYR A O 1
ATOM 4928 N N . ILE A 1 612 ? -36.494 20.054 -32.392 1.00 73.56 612 ILE A N 1
ATOM 4929 C CA . ILE A 1 612 ? -36.411 18.638 -32.004 1.00 73.56 612 ILE A CA 1
ATOM 4930 C C . ILE A 1 612 ? -36.881 17.735 -33.150 1.00 73.56 612 ILE A C 1
ATOM 4932 O O . ILE A 1 612 ? -36.197 16.758 -33.457 1.00 73.56 612 ILE A O 1
ATOM 4936 N N . LEU A 1 613 ? -37.995 18.064 -33.811 1.00 76.62 613 LEU A N 1
ATOM 4937 C CA . LEU A 1 613 ? -38.506 17.312 -34.963 1.00 76.62 613 LEU A CA 1
ATOM 4938 C C . LEU A 1 613 ? -37.538 17.367 -36.151 1.00 76.62 613 LEU A C 1
ATOM 4940 O O . LEU A 1 613 ? -37.214 16.326 -36.722 1.00 76.62 613 LEU A O 1
ATOM 4944 N N . LEU A 1 614 ? -36.990 18.546 -36.460 1.00 75.81 614 LEU A N 1
ATOM 4945 C CA . LEU A 1 614 ? -35.990 18.731 -37.514 1.00 75.81 614 LEU A CA 1
ATOM 4946 C C . LEU A 1 614 ? -34.706 17.938 -37.215 1.00 75.81 614 LEU A C 1
ATOM 4948 O O . LEU A 1 614 ? -34.148 17.283 -38.097 1.00 75.81 614 LEU A O 1
ATOM 4952 N N . SER A 1 615 ? -34.263 17.949 -35.953 1.00 68.38 615 SER A N 1
ATOM 4953 C CA . SER A 1 615 ? -33.111 17.164 -35.496 1.00 68.38 615 SER A CA 1
ATOM 4954 C C . SER A 1 615 ? -33.376 15.659 -35.570 1.00 68.38 615 SER A C 1
ATOM 4956 O O . SER A 1 615 ? -32.481 14.900 -35.941 1.00 68.38 615 SER A O 1
ATOM 4958 N N . TRP A 1 616 ? -34.591 15.212 -35.240 1.00 73.94 616 TRP A N 1
ATOM 4959 C CA . TRP A 1 616 ? -34.986 13.806 -35.298 1.00 73.94 616 TRP A CA 1
ATOM 4960 C C . TRP A 1 616 ? -35.048 13.285 -36.734 1.00 73.94 616 TRP A C 1
ATOM 4962 O O . TRP A 1 616 ? -34.457 12.245 -37.024 1.00 73.94 616 TRP A O 1
ATOM 4972 N N . ASP A 1 617 ? -35.687 14.024 -37.641 1.00 74.38 617 ASP A N 1
ATOM 4973 C CA . ASP A 1 617 ? -35.767 13.658 -39.056 1.00 74.38 617 ASP A CA 1
ATOM 4974 C C . ASP A 1 617 ? -34.379 13.645 -39.708 1.00 74.38 617 ASP A C 1
ATOM 4976 O O . ASP A 1 617 ? -34.030 12.683 -40.397 1.00 74.38 617 ASP A O 1
ATOM 4980 N N . PHE A 1 618 ? -33.525 14.627 -39.394 1.00 71.94 618 PHE A N 1
ATOM 4981 C CA . PHE A 1 618 ? -32.124 14.606 -39.813 1.00 71.94 618 PHE A CA 1
ATOM 4982 C C . PHE A 1 618 ? -31.403 13.346 -39.307 1.00 71.94 618 PHE A C 1
ATOM 4984 O O . PHE A 1 618 ? -30.768 12.639 -40.094 1.00 71.94 618 PHE A O 1
ATOM 4991 N N . LEU A 1 619 ? -31.510 13.027 -38.011 1.00 66.25 619 LEU A N 1
ATOM 4992 C CA . LEU A 1 619 ? -30.818 11.883 -37.411 1.00 66.25 619 LEU A CA 1
ATOM 4993 C C . LEU A 1 619 ? -31.319 10.539 -37.965 1.00 66.25 619 LEU A C 1
ATOM 4995 O O . LEU A 1 619 ? -30.506 9.653 -38.248 1.00 66.25 619 LEU A O 1
ATOM 4999 N N . ARG A 1 620 ? -32.636 10.392 -38.160 1.00 74.12 620 ARG A N 1
ATOM 5000 C CA . ARG A 1 620 ? -33.276 9.217 -38.772 1.00 74.12 620 ARG A CA 1
ATOM 5001 C C . ARG A 1 620 ? -32.738 8.981 -40.179 1.00 74.12 620 ARG A C 1
ATOM 5003 O O . ARG A 1 620 ? -32.270 7.885 -40.487 1.00 74.12 620 ARG A O 1
ATOM 5010 N N . ASP A 1 621 ? -32.744 10.013 -41.012 1.00 73.31 621 ASP A N 1
ATOM 5011 C CA . ASP A 1 621 ? -32.369 9.875 -42.414 1.00 73.31 621 ASP A CA 1
ATOM 5012 C C . ASP A 1 621 ? -30.857 9.613 -42.563 1.00 73.31 621 ASP A C 1
ATOM 5014 O O . ASP A 1 621 ? -30.446 8.819 -43.416 1.00 73.31 621 ASP A O 1
ATOM 5018 N N . LYS A 1 622 ? -30.004 10.181 -41.688 1.00 66.44 622 LYS A N 1
ATOM 5019 C CA . LYS A 1 622 ? -28.561 9.853 -41.675 1.00 66.44 622 LYS A CA 1
ATOM 5020 C C . LYS A 1 622 ? -28.284 8.445 -41.155 1.00 66.44 622 LYS A C 1
ATOM 5022 O O . LYS A 1 622 ? -27.471 7.740 -41.751 1.00 66.44 622 LYS A O 1
ATOM 5027 N N . THR A 1 623 ? -28.948 8.005 -40.086 1.00 68.62 623 THR A N 1
ATOM 5028 C CA . THR A 1 623 ? -28.740 6.648 -39.544 1.00 68.62 623 THR A CA 1
ATOM 5029 C C . THR A 1 623 ? -29.224 5.565 -40.507 1.00 68.62 623 THR A C 1
ATOM 5031 O O . THR A 1 623 ? -28.509 4.581 -40.705 1.00 68.62 623 THR A O 1
ATOM 5034 N N . TYR A 1 624 ? -30.351 5.772 -41.197 1.00 75.44 624 TYR A N 1
ATOM 5035 C CA . TYR A 1 624 ? -30.810 4.881 -42.266 1.00 75.44 624 TYR A CA 1
ATOM 5036 C C . TYR A 1 624 ? -29.805 4.793 -43.430 1.00 75.44 624 TYR A C 1
ATOM 5038 O O . TYR A 1 624 ? -29.459 3.694 -43.878 1.00 75.44 624 TYR A O 1
ATOM 5046 N N . LEU A 1 625 ? -29.277 5.931 -43.893 1.00 71.38 625 LEU A N 1
ATOM 5047 C CA . LEU A 1 625 ? -28.314 5.969 -44.999 1.00 71.38 625 LEU A CA 1
ATOM 5048 C C . LEU A 1 625 ? -26.965 5.317 -44.638 1.00 71.38 625 LEU A C 1
ATOM 5050 O O . LEU A 1 625 ? -26.377 4.611 -45.459 1.00 71.38 625 LEU A O 1
ATOM 5054 N N . ILE A 1 626 ? -26.494 5.494 -43.399 1.00 68.44 626 ILE A N 1
ATOM 5055 C CA . ILE A 1 626 ? -25.295 4.816 -42.881 1.00 68.44 626 ILE A CA 1
ATOM 5056 C C . ILE A 1 626 ? -25.528 3.302 -42.803 1.00 68.44 626 ILE A C 1
ATOM 5058 O O . ILE A 1 626 ? -24.686 2.531 -43.264 1.00 68.44 626 ILE A O 1
ATOM 5062 N N . TRP A 1 627 ? -26.672 2.869 -42.265 1.00 71.56 627 TRP A N 1
ATOM 5063 C CA . TRP A 1 627 ? -26.997 1.450 -42.107 1.00 71.56 627 TRP A CA 1
ATOM 5064 C C . TRP A 1 627 ? -27.091 0.720 -43.451 1.00 71.56 627 TRP A C 1
ATOM 5066 O O . TRP A 1 627 ? -26.438 -0.305 -43.647 1.00 71.56 627 TRP A O 1
ATOM 5076 N N . THR A 1 628 ? -27.837 1.277 -44.408 1.00 71.56 628 THR A N 1
ATOM 5077 C CA . THR A 1 628 ? -27.953 0.706 -45.762 1.00 71.56 628 THR A CA 1
ATOM 5078 C C . THR A 1 628 ? -26.599 0.641 -46.475 1.00 71.56 628 THR A C 1
ATOM 5080 O O . THR A 1 628 ? -26.254 -0.405 -47.028 1.00 71.56 628 THR A O 1
ATOM 5083 N N . SER A 1 629 ? -25.779 1.693 -46.376 1.00 67.88 629 SER A N 1
ATOM 5084 C CA . SER A 1 629 ? -24.424 1.716 -46.946 1.00 67.88 629 SER A CA 1
ATOM 5085 C C . SER A 1 629 ? -23.502 0.660 -46.322 1.00 67.88 629 SER A C 1
ATOM 5087 O O . SER A 1 629 ? -22.770 -0.020 -47.041 1.00 67.88 629 SER A O 1
ATOM 5089 N N . ALA A 1 630 ? -23.552 0.477 -44.998 1.00 63.44 630 ALA A N 1
ATOM 5090 C CA . ALA A 1 630 ? -22.745 -0.513 -44.285 1.00 63.44 630 ALA A CA 1
ATOM 5091 C C . ALA A 1 630 ? -23.135 -1.956 -44.651 1.00 63.44 630 ALA A C 1
ATOM 5093 O O . ALA A 1 630 ? -22.262 -2.776 -44.941 1.00 63.44 630 ALA A O 1
ATOM 5094 N N . VAL A 1 631 ? -24.437 -2.258 -44.711 1.00 71.75 631 VAL A N 1
ATOM 5095 C CA . VAL A 1 631 ? -24.948 -3.574 -45.137 1.00 71.75 631 VAL A CA 1
ATOM 5096 C C . VAL A 1 631 ? -24.558 -3.871 -46.589 1.00 71.75 631 VAL A C 1
ATOM 5098 O O . VAL A 1 631 ? -24.141 -4.988 -46.902 1.00 71.75 631 VAL A O 1
ATOM 5101 N N . GLN A 1 632 ? -24.627 -2.876 -47.478 1.00 72.38 632 GLN A N 1
ATOM 5102 C CA . GLN A 1 632 ? -24.269 -3.044 -48.886 1.00 72.38 632 GLN A CA 1
ATOM 5103 C C . GLN A 1 632 ? -22.752 -3.218 -49.090 1.00 72.38 632 GLN A C 1
ATOM 5105 O O . GLN A 1 632 ? -22.338 -4.061 -49.891 1.00 72.38 632 GLN A O 1
ATOM 5110 N N . LEU A 1 633 ? -21.915 -2.504 -48.326 1.00 68.00 633 LEU A N 1
ATOM 5111 C CA . LEU A 1 633 ? -20.464 -2.726 -48.276 1.00 68.00 633 LEU A CA 1
ATOM 5112 C C . LEU A 1 633 ? -20.123 -4.135 -47.779 1.00 68.00 633 LEU A C 1
ATOM 5114 O O . LEU A 1 633 ? -19.293 -4.809 -48.392 1.00 68.00 633 LEU A O 1
ATOM 5118 N N . PHE A 1 634 ? -20.788 -4.610 -46.724 1.00 66.56 634 PHE A N 1
ATOM 5119 C CA . PHE A 1 634 ? -20.597 -5.960 -46.194 1.00 66.56 634 PHE A CA 1
ATOM 5120 C C . PHE A 1 634 ? -20.942 -7.034 -47.238 1.00 66.56 634 PHE A C 1
ATOM 5122 O O . PHE A 1 634 ? -20.089 -7.853 -47.576 1.00 66.56 634 PHE A O 1
ATOM 5129 N N . PHE A 1 635 ? -22.133 -6.975 -47.846 1.00 70.56 635 PHE A N 1
ATOM 5130 C CA . PHE A 1 635 ? -22.538 -7.921 -48.897 1.00 70.56 635 PHE A CA 1
ATOM 5131 C C . PHE A 1 635 ? -21.620 -7.906 -50.127 1.00 70.56 635 PHE A C 1
ATOM 5133 O O . PHE A 1 635 ? -21.332 -8.962 -50.693 1.00 70.56 635 PHE A O 1
ATOM 5140 N N . THR A 1 636 ? -21.147 -6.726 -50.540 1.00 66.19 636 THR A N 1
ATOM 5141 C CA . THR A 1 636 ? -20.211 -6.596 -51.669 1.00 66.19 636 THR A CA 1
ATOM 5142 C C . THR A 1 636 ? -18.851 -7.202 -51.318 1.00 66.19 636 THR A C 1
ATOM 5144 O O . THR A 1 636 ? -18.270 -7.910 -52.136 1.00 66.19 636 THR A O 1
ATOM 5147 N N . SER A 1 637 ? -18.382 -7.004 -50.082 1.00 59.22 637 SER A N 1
ATOM 5148 C CA . SER A 1 637 ? -17.128 -7.578 -49.581 1.00 59.22 637 SER A CA 1
ATOM 5149 C C . SER A 1 637 ? -17.200 -9.105 -49.485 1.00 59.22 637 SER A C 1
ATOM 5151 O O . SER A 1 637 ? -16.284 -9.785 -49.936 1.00 59.22 637 SER A O 1
ATOM 5153 N N . CYS A 1 638 ? -18.308 -9.664 -48.982 1.00 61.25 638 CYS A N 1
ATOM 5154 C CA . CYS A 1 638 ? -18.521 -11.113 -48.948 1.00 61.25 638 CYS A CA 1
ATOM 5155 C C . CYS A 1 638 ? -18.527 -11.725 -50.357 1.00 61.25 638 CYS A C 1
ATOM 5157 O O . CYS A 1 638 ? -17.796 -12.682 -50.595 1.00 61.25 638 CYS A O 1
ATOM 5159 N N . LYS A 1 639 ? -19.264 -11.134 -51.312 1.00 65.31 639 LYS A N 1
ATOM 5160 C CA . LYS A 1 639 ? -19.269 -11.595 -52.715 1.00 65.31 639 LYS A CA 1
ATOM 5161 C C . LYS A 1 639 ? -17.903 -11.476 -53.396 1.00 65.31 639 LYS A C 1
ATOM 5163 O O . LYS A 1 639 ? -17.574 -12.309 -54.237 1.00 65.31 639 LYS A O 1
ATOM 5168 N N . TRP A 1 640 ? -17.112 -10.459 -53.051 1.00 63.03 640 TRP A N 1
ATOM 5169 C CA . TRP A 1 640 ? -15.748 -10.302 -53.560 1.00 63.03 640 TRP A CA 1
ATOM 5170 C C . TRP A 1 640 ? -14.812 -11.392 -53.018 1.00 63.03 640 TRP A C 1
ATOM 5172 O O . TRP A 1 640 ? -14.101 -12.018 -53.797 1.00 63.03 640 TRP A O 1
ATOM 5182 N N . ILE A 1 641 ? -14.868 -11.695 -51.716 1.00 56.88 641 ILE A N 1
ATOM 5183 C CA . ILE A 1 641 ? -14.105 -12.804 -51.114 1.00 56.88 641 ILE A CA 1
ATOM 5184 C C . ILE A 1 641 ? -14.513 -14.149 -51.745 1.00 56.88 641 ILE A C 1
ATOM 5186 O O . ILE A 1 641 ? -13.654 -14.959 -52.088 1.00 56.88 641 ILE A O 1
ATOM 5190 N N . GLU A 1 642 ? -15.813 -14.368 -51.950 1.00 54.09 642 GLU A N 1
ATOM 5191 C CA . GLU A 1 642 ? -16.359 -15.597 -52.535 1.00 54.09 642 GLU A CA 1
ATOM 5192 C C . GLU A 1 642 ? -15.929 -15.822 -53.997 1.00 54.09 642 GLU A C 1
ATOM 5194 O O . GLU A 1 642 ? -15.582 -16.943 -54.365 1.00 54.09 642 GLU A O 1
ATOM 5199 N N . LYS A 1 643 ? -15.901 -14.772 -54.832 1.00 52.47 643 LYS A N 1
ATOM 5200 C CA . LYS A 1 643 ? -15.495 -14.889 -56.246 1.00 52.47 643 LYS A CA 1
ATOM 5201 C C . LYS A 1 643 ? -13.993 -14.746 -56.487 1.00 52.47 643 LYS A C 1
ATOM 5203 O O . LYS A 1 643 ? -13.411 -15.573 -57.181 1.00 52.47 643 LYS A O 1
ATOM 5208 N N . GLU A 1 644 ? -13.358 -13.713 -55.947 1.00 52.59 644 GLU A N 1
ATOM 5209 C CA . GLU A 1 644 ? -11.986 -13.354 -56.332 1.00 52.59 644 GLU A CA 1
ATOM 5210 C C . GLU A 1 644 ? -10.936 -14.111 -55.514 1.00 52.59 644 GLU A C 1
ATOM 5212 O O . GLU A 1 644 ? -9.935 -14.563 -56.065 1.00 52.59 644 GLU A O 1
ATOM 5217 N N . VAL A 1 645 ? -11.172 -14.305 -54.210 1.00 47.78 645 VAL A N 1
ATOM 5218 C CA . VAL A 1 645 ? -10.198 -14.949 -53.307 1.00 47.78 645 VAL A CA 1
ATOM 5219 C C . VAL A 1 645 ? -10.325 -16.478 -53.312 1.00 47.78 645 VAL A C 1
ATOM 5221 O O . VAL A 1 645 ? -9.316 -17.166 -53.171 1.00 47.78 645 VAL A O 1
ATOM 5224 N N . LEU A 1 646 ? -11.536 -17.022 -53.492 1.00 45.59 646 LEU A N 1
ATOM 5225 C CA . LEU A 1 646 ? -11.778 -18.474 -53.466 1.00 45.59 646 LEU A CA 1
ATOM 5226 C C . LEU A 1 646 ? -11.844 -19.148 -54.850 1.00 45.59 646 LEU A C 1
ATOM 5228 O O . LEU A 1 646 ? -11.567 -20.344 -54.929 1.00 45.59 646 LEU A O 1
ATOM 5232 N N . LEU A 1 647 ? -12.174 -18.424 -55.932 1.00 50.72 647 LEU A N 1
ATOM 5233 C CA . LEU A 1 647 ? -12.289 -18.994 -57.292 1.00 50.72 647 LEU A CA 1
ATOM 5234 C C . LEU A 1 647 ? -11.282 -18.438 -58.320 1.00 50.72 647 LEU A C 1
ATOM 5236 O O . LEU A 1 647 ? -11.120 -19.042 -59.378 1.00 50.72 647 LEU A O 1
ATOM 5240 N N . GLY A 1 648 ? -10.552 -17.364 -57.999 1.00 50.91 648 GLY A N 1
ATOM 5241 C CA . GLY A 1 648 ? -9.266 -17.020 -58.620 1.00 50.91 648 GLY A CA 1
ATOM 5242 C C . GLY A 1 648 ? -9.257 -16.793 -60.139 1.00 50.91 648 GLY A C 1
ATOM 5243 O O . GLY A 1 648 ? -8.577 -17.524 -60.860 1.00 50.91 648 GLY A O 1
ATOM 5244 N N . GLN A 1 649 ? -9.914 -15.733 -60.625 1.00 46.19 649 GLN A N 1
ATOM 5245 C CA . GLN A 1 649 ? -9.724 -15.217 -61.993 1.00 46.19 649 GLN A CA 1
ATOM 5246 C C . GLN A 1 649 ? -9.439 -13.707 -62.009 1.00 46.19 649 GLN A C 1
ATOM 5248 O O . GLN A 1 649 ? -10.241 -12.900 -62.475 1.00 46.19 649 GLN A O 1
ATOM 5253 N N . TYR A 1 650 ? -8.245 -13.329 -61.545 1.00 51.34 650 TYR A N 1
ATOM 5254 C CA . TYR A 1 650 ? -7.770 -11.945 -61.564 1.00 51.34 650 TYR A CA 1
ATOM 5255 C C . TYR A 1 650 ? -7.657 -11.388 -62.994 1.00 51.34 650 TYR A C 1
ATOM 5257 O O . TYR A 1 650 ? -6.643 -11.575 -63.668 1.00 51.34 650 TYR A O 1
ATOM 5265 N N . THR A 1 651 ? -8.669 -10.639 -63.435 1.00 53.94 651 THR A N 1
ATOM 5266 C CA . THR A 1 651 ? -8.592 -9.769 -64.619 1.00 53.94 651 THR A CA 1
ATOM 5267 C C . THR A 1 651 ? -8.530 -8.297 -64.190 1.00 53.94 651 THR A C 1
ATOM 5269 O O . THR A 1 651 ? -9.292 -7.878 -63.312 1.00 53.94 651 THR A O 1
ATOM 5272 N N . PRO A 1 652 ? -7.629 -7.480 -64.775 1.00 51.25 652 PRO A N 1
ATOM 5273 C CA . PRO A 1 652 ? -7.391 -6.109 -64.312 1.00 51.25 652 PRO A CA 1
ATOM 5274 C C . PRO A 1 652 ? -8.618 -5.191 -64.432 1.00 51.25 652 PRO A C 1
ATOM 5276 O O . PRO A 1 652 ? -8.763 -4.276 -63.620 1.00 51.25 652 PRO A O 1
ATOM 5279 N N . ASP A 1 653 ? -9.529 -5.458 -65.372 1.00 53.41 653 ASP A N 1
ATOM 5280 C CA . ASP A 1 653 ? -10.764 -4.685 -65.551 1.00 53.41 653 ASP A CA 1
ATOM 5281 C C . ASP A 1 653 ? -11.731 -4.823 -64.366 1.00 53.41 653 ASP A C 1
ATOM 5283 O O . ASP A 1 653 ? -12.288 -3.824 -63.909 1.00 53.41 653 ASP A O 1
ATOM 5287 N N . VAL A 1 654 ? -11.879 -6.027 -63.800 1.00 55.44 654 VAL A N 1
ATOM 5288 C CA . VAL A 1 654 ? -12.737 -6.275 -62.623 1.00 55.44 654 VAL A CA 1
ATOM 5289 C C . VAL A 1 654 ? -12.185 -5.539 -61.400 1.00 55.44 654 VAL A C 1
ATOM 5291 O O . VAL A 1 654 ? -12.929 -4.905 -60.647 1.00 55.44 654 VAL A O 1
ATOM 5294 N N . LEU A 1 655 ? -10.860 -5.549 -61.243 1.00 53.22 655 LEU A N 1
ATOM 5295 C CA . LEU A 1 655 ? -10.164 -4.867 -60.154 1.00 53.22 655 LEU A CA 1
ATOM 5296 C C . LEU A 1 655 ? -10.271 -3.336 -60.293 1.00 53.22 655 LEU A C 1
ATOM 5298 O O . LEU A 1 655 ? -10.562 -2.652 -59.310 1.00 53.22 655 LEU A O 1
ATOM 5302 N N . GLN A 1 656 ? -10.151 -2.792 -61.513 1.00 57.34 656 GLN A N 1
ATOM 5303 C CA . GLN A 1 656 ? -10.447 -1.379 -61.782 1.00 57.34 656 GLN A CA 1
ATOM 5304 C C . GLN A 1 656 ? -11.917 -1.027 -61.530 1.00 57.34 656 GLN A C 1
ATOM 5306 O O . GLN A 1 656 ? -12.193 0.035 -60.971 1.00 57.34 656 GLN A O 1
ATOM 5311 N N . GLN A 1 657 ? -12.867 -1.880 -61.917 1.00 60.53 657 GLN A N 1
ATOM 5312 C CA . GLN A 1 657 ? -14.295 -1.618 -61.733 1.00 60.53 657 GLN A CA 1
ATOM 5313 C C . GLN A 1 657 ? -14.674 -1.603 -60.243 1.00 60.53 657 GLN A C 1
ATOM 5315 O O . GLN A 1 657 ? -15.385 -0.696 -59.803 1.00 60.53 657 GLN A O 1
ATOM 5320 N N . PHE A 1 658 ? -14.122 -2.523 -59.444 1.00 55.81 658 PHE A N 1
ATOM 5321 C CA . PHE A 1 658 ? -14.268 -2.525 -57.986 1.00 55.81 658 PHE A CA 1
ATOM 5322 C C . PHE A 1 658 ? -13.650 -1.276 -57.341 1.00 55.81 658 PHE A C 1
ATOM 5324 O O . PHE A 1 658 ? -14.315 -0.607 -56.544 1.00 55.81 658 PHE A O 1
ATOM 5331 N N . PHE A 1 659 ? -12.422 -0.896 -57.719 1.00 58.09 659 PHE A N 1
ATOM 5332 C CA . PHE A 1 659 ? -11.796 0.330 -57.211 1.00 58.09 659 PHE A CA 1
ATOM 5333 C C . PHE A 1 659 ? -12.587 1.583 -57.595 1.00 58.09 659 PHE A C 1
ATOM 5335 O O . PHE A 1 659 ? -12.845 2.411 -56.727 1.00 58.09 659 PHE A O 1
ATOM 5342 N N . ARG A 1 660 ? -13.049 1.717 -58.846 1.00 60.38 660 ARG A N 1
ATOM 5343 C CA . ARG A 1 660 ? -13.891 2.849 -59.279 1.00 60.38 660 ARG A CA 1
ATOM 5344 C C . ARG A 1 660 ? -15.211 2.904 -58.512 1.00 60.38 660 ARG A C 1
ATOM 5346 O O . ARG A 1 660 ? -15.592 3.978 -58.053 1.00 60.38 660 ARG A O 1
ATOM 5353 N N . SER A 1 661 ? -15.881 1.768 -58.314 1.00 56.41 661 SER A N 1
ATOM 5354 C CA . SER A 1 661 ? -17.132 1.717 -57.548 1.00 56.41 661 SER A CA 1
ATOM 5355 C C . SER A 1 661 ? -16.907 2.109 -56.084 1.00 56.41 661 SER A C 1
ATOM 5357 O O . SER A 1 661 ? -17.646 2.938 -55.553 1.00 56.41 661 SER A O 1
ATOM 5359 N N . THR A 1 662 ? -15.843 1.600 -55.456 1.00 51.66 662 THR A N 1
ATOM 5360 C CA . THR A 1 662 ? -15.473 1.910 -54.063 1.00 51.66 662 THR A CA 1
ATOM 5361 C C . THR A 1 662 ? -15.069 3.377 -53.901 1.00 51.66 662 THR A C 1
ATOM 5363 O O . THR A 1 662 ? -15.560 4.049 -52.998 1.00 51.66 662 THR A O 1
ATOM 5366 N N . ILE A 1 663 ? -14.251 3.914 -54.814 1.00 61.75 663 ILE A N 1
ATOM 5367 C CA . ILE A 1 663 ? -13.866 5.332 -54.841 1.00 61.75 663 ILE A CA 1
ATOM 5368 C C . ILE A 1 663 ? -15.098 6.220 -55.039 1.00 61.75 663 ILE A C 1
ATOM 5370 O O . ILE A 1 663 ? -15.212 7.222 -54.344 1.00 61.75 663 ILE A O 1
ATOM 5374 N N . SER A 1 664 ? -16.060 5.845 -55.890 1.00 58.12 664 SER A N 1
ATOM 5375 C CA . SER A 1 664 ? -17.305 6.614 -56.053 1.00 58.12 664 SER A CA 1
ATOM 5376 C C . SER A 1 664 ? -18.173 6.619 -54.786 1.00 58.12 664 SER A C 1
ATOM 5378 O O . SER A 1 664 ? -18.790 7.635 -54.463 1.00 58.12 664 SER A O 1
ATOM 5380 N N . LEU A 1 665 ? -18.184 5.513 -54.029 1.00 54.25 665 LEU A N 1
ATOM 5381 C CA . LEU A 1 665 ? -18.905 5.408 -52.758 1.00 54.25 665 LEU A CA 1
ATOM 5382 C C . LEU A 1 665 ? -18.236 6.274 -51.681 1.00 54.25 665 LEU A C 1
ATOM 5384 O O . LEU A 1 665 ? -18.907 7.040 -50.992 1.00 54.25 665 LEU A O 1
ATOM 5388 N N . VAL A 1 666 ? -16.904 6.210 -51.595 1.00 55.09 666 VAL A N 1
ATOM 5389 C CA . VAL A 1 666 ? -16.093 7.040 -50.694 1.00 55.09 666 VAL A CA 1
ATOM 5390 C C . VAL A 1 666 ? -16.186 8.519 -51.074 1.00 55.09 666 VAL A C 1
ATOM 5392 O O . VAL A 1 666 ? -16.309 9.352 -50.187 1.00 55.09 666 VAL A O 1
ATOM 5395 N N . GLN A 1 667 ? -16.211 8.878 -52.360 1.00 54.72 667 GLN A N 1
ATOM 5396 C CA . GLN A 1 667 ? -16.406 10.262 -52.807 1.00 54.72 667 GLN A CA 1
ATOM 5397 C C . GLN A 1 667 ? -17.809 10.784 -52.485 1.00 54.72 667 GLN A C 1
ATOM 5399 O O . GLN A 1 667 ? -17.921 11.920 -52.033 1.00 54.72 667 GLN A O 1
ATOM 5404 N N . LYS A 1 668 ? -18.866 9.970 -52.622 1.00 55.72 668 LYS A N 1
ATOM 5405 C CA . LYS A 1 668 ? -20.210 10.335 -52.134 1.00 55.72 668 LYS A CA 1
ATOM 5406 C C . LYS A 1 668 ? -20.226 10.552 -50.618 1.00 55.72 668 LYS A C 1
ATOM 5408 O O . LYS A 1 668 ? -20.850 11.501 -50.157 1.00 55.72 668 LYS A O 1
ATOM 5413 N N . PHE A 1 669 ? -19.502 9.733 -49.856 1.00 49.91 669 PHE A N 1
ATOM 5414 C CA . PHE A 1 669 ? -19.367 9.891 -48.406 1.00 49.91 669 PHE A CA 1
ATOM 5415 C C . PHE A 1 669 ? -18.561 11.150 -48.023 1.00 49.91 669 PHE A C 1
ATOM 5417 O O . PHE A 1 669 ? -18.957 11.899 -47.137 1.00 49.91 669 PHE A O 1
ATOM 5424 N N . ASN A 1 670 ? -17.468 11.442 -48.732 1.00 45.41 670 ASN A N 1
ATOM 5425 C CA . ASN A 1 670 ? -16.585 12.573 -48.431 1.00 45.41 670 ASN A CA 1
ATOM 5426 C C . ASN A 1 670 ? -17.187 13.919 -48.880 1.00 45.41 670 ASN A C 1
ATOM 5428 O O . ASN A 1 670 ? -17.128 14.901 -48.145 1.00 45.41 670 ASN A O 1
ATOM 5432 N N . SER A 1 671 ? -17.857 13.945 -50.040 1.00 50.59 671 SER A N 1
ATOM 5433 C CA . SER A 1 671 ? -18.680 15.080 -50.485 1.00 50.59 671 SER A CA 1
ATOM 5434 C C . SER A 1 671 ? -19.777 15.417 -49.478 1.00 50.59 671 SER A C 1
ATOM 5436 O O . SER A 1 671 ? -20.147 16.581 -49.362 1.00 50.59 671 SER A O 1
ATOM 5438 N N . PHE A 1 672 ? -20.289 14.411 -48.765 1.00 49.84 672 PHE A N 1
ATOM 5439 C CA . PHE A 1 672 ? -21.311 14.572 -47.740 1.00 49.84 672 PHE A CA 1
ATOM 5440 C C . PHE A 1 672 ? -20.734 15.086 -46.403 1.00 49.84 672 PHE A C 1
ATOM 5442 O O . PHE A 1 672 ? -21.381 15.882 -45.729 1.00 49.84 672 PHE A O 1
ATOM 5449 N N . CYS A 1 673 ? -19.494 14.727 -46.045 1.00 43.19 673 CYS A N 1
ATOM 5450 C CA . CYS A 1 673 ? -18.795 15.325 -44.898 1.00 43.19 673 CYS A CA 1
ATOM 5451 C C . CYS A 1 673 ? -18.410 16.800 -45.119 1.00 43.19 673 CYS A C 1
ATOM 5453 O O . CYS A 1 673 ? -18.464 17.586 -44.175 1.00 43.19 673 CYS A O 1
ATOM 5455 N N . CYS A 1 674 ? -18.057 17.208 -46.344 1.00 39.66 674 CYS A N 1
ATOM 5456 C CA . CYS A 1 674 ? -17.712 18.607 -46.633 1.00 39.66 674 CYS A CA 1
ATOM 5457 C C . CYS A 1 674 ? -18.899 19.584 -46.534 1.00 39.66 674 CYS A C 1
ATOM 5459 O O . CYS A 1 674 ? -18.670 20.776 -46.361 1.00 39.66 674 CYS A O 1
ATOM 5461 N N . THR A 1 675 ? -20.152 19.115 -46.585 1.00 44.31 675 THR A N 1
ATOM 5462 C CA . THR A 1 675 ? -21.351 19.964 -46.404 1.00 44.31 675 THR A CA 1
ATOM 5463 C C . THR A 1 675 ? -21.695 20.237 -44.928 1.00 44.31 675 THR A C 1
ATOM 5465 O O . THR A 1 675 ? -22.770 20.742 -44.638 1.00 44.31 675 THR A O 1
ATOM 5468 N N . VAL A 1 676 ? -20.809 19.885 -43.986 1.00 44.72 676 VAL A N 1
ATOM 5469 C CA . VAL A 1 676 ? -20.986 20.084 -42.528 1.00 44.72 676 VAL A CA 1
ATOM 5470 C C . VAL A 1 676 ? -19.974 21.112 -41.971 1.00 44.72 676 VAL A C 1
ATOM 5472 O O . VAL A 1 676 ? -19.769 21.203 -40.765 1.00 44.72 676 VAL A O 1
ATOM 5475 N N . VAL A 1 677 ? -19.302 21.880 -42.842 1.00 40.91 677 VAL A N 1
ATOM 5476 C CA . VAL A 1 677 ? -18.339 22.943 -42.460 1.00 40.91 677 VAL A CA 1
ATOM 5477 C C . VAL A 1 677 ? -18.626 24.265 -43.203 1.00 40.91 677 VAL A C 1
ATOM 5479 O O . VAL A 1 677 ? -17.719 25.048 -43.480 1.00 40.91 677 VAL A O 1
ATOM 5482 N N . LEU A 1 678 ? -19.900 24.509 -43.524 1.00 30.47 678 LEU A N 1
ATOM 5483 C CA . LEU A 1 678 ? -20.467 25.816 -43.875 1.00 30.47 678 LEU A CA 1
ATOM 5484 C C . LEU A 1 678 ? -21.799 25.979 -43.137 1.00 30.47 678 LEU A C 1
ATOM 5486 O O . LEU A 1 678 ? -22.596 25.018 -43.207 1.00 30.47 678 LEU A O 1
#

Mean predicted aligned error: 20.16 Å

Sequence (678 aa):
MTSTASPHWEVVGKGKKSKIPTPVSRGERKKLVDGMPKVEHYAPALQESSTLFNVFLEKERKQQQANAQAKAESKDSSKTNGHANASKKPAQPKKKVQKTEPEKKKPTDFLSAVAEIKKDDLESALAITKVSFPGNIEVWLKDLASLLSIKLEQCPEPDPVMKNKPKDFPMCHLTNKCQDLIKSVIREASVETLEHLLYHSITTMLSEMNKGNSSYGYRIFIQLLVYSKPSIALTKTQQYLELLTTHQNKLPRCLSILWCLGVGGNKDFRSGLRVWMEVMMPMLKSRPVAPYCVDYLEELFRTHTDMKKLSGEMSLKEYFFLVDMIFNDQNLPKDLAKKLQTLYPKLKKIALSNDKTHGFRQVFPSYLTRITPGSSRTMKAEILPCLVDCLTSDKQCFAVWCQMYTKHLPQSSVLLNYLAQNWDKVGSRLDKKLFQSTLRSFSITNEELATQGRNSMDGYQECVTVCKDLLQKMEQTHFPWFWVMFLLISTLSAIIAYDIYSSKTFKASRTVRFLEDYGILAFMEQVWSKLSHYTMIAYSWLRVNVPLYTEKAVNTVSPYMALGWTKVSAGAQYLWEVSTPQRQWLYIKLLQLTEQVYNLSPQLWSDISDYILLSWDFLRDKTYLIWTSAVQLFFTSCKWIEKEVLLGQYTPDVLQQFFRSTISLVQKFNSFCCTVVL

Radius of gyration: 45.36 Å; Cα contacts (8 Å, |Δi|>4): 433; chains: 1; bounding box: 89×97×154 Å

Organism: Magallana gigas (NCBI:txid29159)

pLDDT: mean 76.74, std 20.62, range [24.44, 97.62]

Foldseek 3Di:
DDDDDDDDDDDDDDDDDDDDDDDDDPPVVVVVPVPDDDDDDDDDDDDDDDDVVNVVVVVVVVVVVVVVVVVVPVPDDDDDDDDDDDDDDDDDDDDDDDDPDPDPDDQDEPLVLLVPDDLVVLVVQLVVQCVVPPPCLLSSLVSQLVVLQVSQFRHDDPALQPPPDDLLPPLVSHDPSNLVVSLVSLVVDDLVSLLVSLVVLLVVLVVSVVVVTDSRSSLNSLLSSCLSPVQSLPPPLVVLQVVLVVCLVPLSSNSNSLNSNQSSLLNPVLSNVSCLLRPVVVCCLSASRNVVSLVSLVVSCVNDVPLVVLAPSDEPVSLLVLLCCLFPDPSHPPVSSVSVVVVSVSVVCNHPNHDLPPPLLVVLVSLLVPAAPPGDPRSLVPSLVSNLVSQLSDVCNLVSCLVCCVVRLRSVLSSLVVCLVCVVPRVVSHPLVSVLVSLVSLLVVLVVCVVVVNCPDPNSVSSNVSSVSVNVVSVDDPDPVVVVVVVVVVVVVVVQVCQCVVAPDNVRRPVSVVCVVVVVVVVVVVVVVVVVVVVVVVVVCCVPVVVVVVVVCCVVCVVVVVVVVVVVVVVVVVVVVVCVVVVVVVVVVVVVVLVVVCVVDVVVSVVVVVVVVVVVVVVVVVVVVVVVLVVVVVVVVVVCCVPPVVVNDDDVVVVVVVVVVVVVSVCVVVVVVVVVPD